Protein AF-A0A8B7DI47-F1 (afdb_monomer)

Structure (mmCIF, N/CA/C/O backbone):
data_AF-A0A8B7DI47-F1
#
_entry.id   AF-A0A8B7DI47-F1
#
loop_
_atom_site.group_PDB
_atom_site.id
_atom_site.type_symbol
_atom_site.label_atom_id
_atom_site.label_alt_id
_atom_site.label_comp_id
_atom_site.label_asym_id
_atom_site.label_entity_id
_atom_site.label_seq_id
_atom_site.pdbx_PDB_ins_code
_atom_site.Cartn_x
_atom_site.Cartn_y
_atom_site.Cartn_z
_atom_site.occupancy
_atom_site.B_iso_or_equiv
_atom_site.auth_seq_id
_atom_site.auth_comp_id
_atom_site.auth_asym_id
_atom_site.auth_atom_id
_atom_site.pdbx_PDB_model_num
ATOM 1 N N . MET A 1 1 ? -41.239 21.493 4.085 1.00 27.67 1 MET A N 1
ATOM 2 C CA . MET A 1 1 ? -41.709 21.825 2.722 1.00 27.67 1 MET A CA 1
ATOM 3 C C . MET A 1 1 ? -40.799 21.095 1.732 1.00 27.67 1 MET A C 1
ATOM 5 O O . MET A 1 1 ? -39.600 21.293 1.844 1.00 27.67 1 MET A O 1
ATOM 9 N N . LYS A 1 2 ? -41.377 20.250 0.848 1.00 24.12 2 LYS A N 1
ATOM 10 C CA . LYS A 1 2 ? -40.765 19.380 -0.203 1.00 24.12 2 LYS A CA 1
ATOM 11 C C . LYS A 1 2 ? -39.871 18.233 0.323 1.00 24.12 2 LYS A C 1
ATOM 13 O O . LYS A 1 2 ? -38.722 18.457 0.655 1.00 24.12 2 LYS A O 1
ATOM 18 N N . VAL A 1 3 ? -40.382 17.032 0.625 1.00 26.12 3 VAL A N 1
ATOM 19 C CA . VAL A 1 3 ? -40.748 15.907 -0.279 1.00 26.12 3 VAL A CA 1
ATOM 20 C C . VAL A 1 3 ? -39.746 15.668 -1.416 1.00 26.12 3 VAL A C 1
ATOM 22 O O . VAL A 1 3 ? -39.779 16.384 -2.409 1.00 26.12 3 VAL A O 1
ATOM 25 N N . TYR A 1 4 ? -38.947 14.603 -1.279 1.00 24.33 4 TYR A N 1
ATOM 26 C CA . TYR A 1 4 ? -38.487 13.738 -2.376 1.00 24.33 4 TYR A CA 1
ATOM 27 C C . TYR A 1 4 ? -38.472 12.278 -1.885 1.00 24.33 4 TYR A C 1
ATOM 29 O O . TYR A 1 4 ? -37.445 11.689 -1.566 1.00 24.33 4 TYR A O 1
ATOM 37 N N . ILE A 1 5 ? -39.676 11.712 -1.786 1.00 32.50 5 ILE A N 1
ATOM 38 C CA . ILE A 1 5 ? -39.930 10.273 -1.894 1.00 32.50 5 ILE A CA 1
ATOM 39 C C . ILE A 1 5 ? -40.106 10.025 -3.396 1.00 32.50 5 ILE A C 1
ATOM 41 O O . ILE A 1 5 ? -41.065 10.550 -3.951 1.00 32.50 5 ILE A O 1
ATOM 45 N N . ASN A 1 6 ? -39.149 9.331 -4.032 1.00 27.66 6 ASN A N 1
ATOM 46 C CA . ASN A 1 6 ? -39.251 8.558 -5.295 1.00 27.66 6 ASN A CA 1
ATOM 47 C C . ASN A 1 6 ? -37.928 8.528 -6.085 1.00 27.66 6 ASN A C 1
ATOM 49 O O . ASN A 1 6 ? -37.828 9.120 -7.154 1.00 27.66 6 ASN A O 1
ATOM 53 N N . PHE A 1 7 ? -36.923 7.788 -5.603 1.00 26.36 7 PHE A N 1
ATOM 54 C CA . PHE A 1 7 ? -35.830 7.319 -6.481 1.00 26.36 7 PHE A CA 1
ATOM 55 C C . PHE A 1 7 ? -35.335 5.886 -6.196 1.00 26.36 7 PHE A C 1
ATOM 57 O O . PHE A 1 7 ? -34.501 5.363 -6.926 1.00 26.36 7 PHE A O 1
ATOM 64 N N . VAL A 1 8 ? -35.882 5.199 -5.183 1.00 28.08 8 VAL A N 1
ATOM 65 C CA . VAL A 1 8 ? -35.409 3.859 -4.772 1.00 28.08 8 VAL A CA 1
ATOM 66 C C . VAL A 1 8 ? -36.075 2.717 -5.562 1.00 28.08 8 VAL A C 1
ATOM 68 O O . VAL A 1 8 ? -35.529 1.622 -5.639 1.00 28.08 8 VAL A O 1
ATOM 71 N N . PHE A 1 9 ? -37.194 2.965 -6.249 1.00 26.31 9 PHE A N 1
ATOM 72 C CA . PHE A 1 9 ? -37.928 1.913 -6.970 1.00 26.31 9 PHE A CA 1
ATOM 73 C C . PHE A 1 9 ? -37.481 1.658 -8.423 1.00 26.31 9 PHE A C 1
ATOM 75 O O . PHE A 1 9 ? -37.976 0.718 -9.037 1.00 26.31 9 PHE A O 1
ATOM 82 N N . LEU A 1 10 ? -36.513 2.415 -8.964 1.00 24.69 10 LEU A N 1
ATOM 83 C CA . LEU A 1 10 ? -35.999 2.209 -10.333 1.00 24.69 10 LEU A CA 1
ATOM 84 C C . LEU A 1 10 ? -34.600 1.559 -10.399 1.00 24.69 10 LEU A C 1
ATOM 86 O O . LEU A 1 10 ? -34.180 1.121 -11.465 1.00 24.69 10 LEU A O 1
ATOM 90 N N . LEU A 1 11 ? -33.879 1.420 -9.279 1.00 29.58 11 LEU A N 1
ATOM 91 C CA . LEU A 1 11 ? -32.550 0.779 -9.268 1.00 29.58 11 LEU A CA 1
ATOM 92 C C . LEU A 1 11 ? -32.599 -0.739 -9.024 1.00 29.58 11 LEU A C 1
ATOM 94 O O . LEU A 1 11 ? -31.664 -1.452 -9.384 1.00 29.58 11 LEU A O 1
ATOM 98 N N . LEU A 1 12 ? -33.717 -1.256 -8.505 1.00 29.86 12 LEU A N 1
ATOM 99 C CA . LEU A 1 12 ? -33.910 -2.688 -8.244 1.00 29.86 12 LEU A CA 1
ATOM 100 C C . LEU A 1 12 ? -34.250 -3.523 -9.495 1.00 29.86 12 LEU A C 1
ATOM 102 O O . LEU A 1 12 ? -34.211 -4.747 -9.420 1.00 29.86 12 LEU A O 1
ATOM 106 N N . PHE A 1 13 ? -34.497 -2.898 -10.653 1.00 29.19 13 PHE A N 1
ATOM 107 C CA . PHE A 1 13 ? -34.710 -3.602 -11.931 1.00 29.19 13 PHE A CA 1
ATOM 108 C C . PHE A 1 13 ? -33.593 -3.405 -12.970 1.00 29.19 13 PHE A C 1
ATOM 110 O O . PHE A 1 13 ? -33.668 -3.957 -14.063 1.00 29.19 13 PHE A O 1
ATOM 117 N N . ILE A 1 14 ? -32.512 -2.701 -12.614 1.00 30.27 14 ILE A N 1
ATOM 118 C CA . ILE A 1 14 ? -31.312 -2.569 -13.463 1.00 30.27 14 ILE A CA 1
ATOM 119 C C . ILE A 1 14 ? -30.163 -3.481 -12.968 1.00 30.27 14 ILE A C 1
ATOM 121 O O . ILE A 1 14 ? -29.268 -3.848 -13.730 1.00 30.27 14 ILE A O 1
ATOM 125 N N . GLY A 1 15 ? -30.233 -3.968 -11.723 1.00 32.66 15 GLY A N 1
ATOM 126 C CA . GLY A 1 15 ? -29.175 -4.741 -11.051 1.00 32.66 15 GLY A CA 1
ATOM 127 C C . GLY A 1 15 ? -28.891 -6.166 -11.555 1.00 32.66 15 GLY A C 1
ATOM 128 O O . GLY A 1 15 ? -28.040 -6.837 -10.980 1.00 32.66 15 GLY A O 1
ATOM 129 N N . LYS A 1 16 ? -29.555 -6.648 -12.613 1.00 29.61 16 LYS A N 1
ATOM 130 C CA . LYS A 1 16 ? -29.224 -7.935 -13.266 1.00 29.61 16 LYS A CA 1
ATOM 131 C C . LYS A 1 16 ? -28.873 -7.827 -14.753 1.00 29.61 16 LYS A C 1
ATOM 133 O O . LYS A 1 16 ? -28.498 -8.832 -15.341 1.00 29.61 16 LYS A O 1
ATOM 138 N N . ALA A 1 17 ? -28.934 -6.630 -15.340 1.00 33.41 17 ALA A N 1
ATOM 139 C CA . ALA A 1 17 ? -28.618 -6.409 -16.755 1.00 33.41 17 ALA A CA 1
ATOM 140 C C . ALA A 1 17 ? -27.346 -5.565 -16.991 1.00 33.41 17 ALA A C 1
ATOM 142 O O . ALA A 1 17 ? -27.015 -5.288 -18.138 1.00 33.41 17 ALA A O 1
ATOM 143 N N . LEU A 1 18 ? -26.622 -5.154 -15.938 1.00 35.91 18 LEU A N 1
ATOM 144 C CA . LEU A 1 18 ? -25.489 -4.216 -16.047 1.00 35.91 18 LEU A CA 1
ATOM 145 C C . LEU A 1 18 ? -24.295 -4.520 -15.114 1.00 35.91 18 LEU A C 1
ATOM 147 O O . LEU A 1 18 ? -23.540 -3.617 -14.762 1.00 35.91 18 LEU A O 1
ATOM 151 N N . LEU A 1 19 ? -24.055 -5.784 -14.742 1.00 39.69 19 LEU A N 1
ATOM 152 C CA . LEU A 1 19 ? -22.722 -6.189 -14.267 1.00 39.69 19 LEU A CA 1
ATOM 153 C C . LEU A 1 19 ? -21.815 -6.349 -15.491 1.00 39.69 19 LEU A C 1
ATOM 155 O O . LEU A 1 19 ? -21.563 -7.454 -15.959 1.00 39.69 19 LEU A O 1
ATOM 159 N N . LYS A 1 20 ? -21.372 -5.223 -16.054 1.00 40.94 20 LYS A N 1
ATOM 160 C CA . LYS A 1 20 ? -20.229 -5.230 -16.965 1.00 40.94 20 LYS A CA 1
ATOM 161 C C . LYS A 1 20 ? -19.039 -5.669 -16.110 1.00 40.94 20 LYS A C 1
ATOM 163 O O . LYS A 1 20 ? -18.733 -4.989 -15.129 1.00 40.94 20 LYS A O 1
ATOM 168 N N . GLU A 1 21 ? -18.429 -6.814 -16.412 1.00 54.34 21 GLU A N 1
ATOM 169 C CA . GLU A 1 21 ? -17.120 -7.137 -15.846 1.00 54.34 21 GLU A CA 1
ATOM 170 C C . GLU A 1 21 ? -16.213 -5.936 -16.142 1.00 54.34 21 GLU A C 1
ATOM 172 O O . GLU A 1 21 ? -16.075 -5.505 -17.289 1.00 54.34 21 GLU A O 1
ATOM 177 N N . PHE A 1 22 ? -15.729 -5.286 -15.081 1.00 60.81 22 PHE A N 1
ATOM 178 C CA . PHE A 1 22 ? -14.800 -4.173 -15.214 1.00 60.81 22 PHE A CA 1
ATOM 179 C C . PHE A 1 22 ? -13.470 -4.801 -15.600 1.00 60.81 22 PHE A C 1
ATOM 181 O O . PHE A 1 22 ? -12.763 -5.297 -14.724 1.00 60.81 22 PHE A O 1
ATOM 188 N N . GLU A 1 23 ? -13.199 -4.842 -16.900 1.00 79.75 23 GLU A N 1
ATOM 189 C CA . GLU A 1 23 ? -11.952 -5.334 -17.471 1.00 79.75 23 GLU A CA 1
ATOM 190 C C . GLU A 1 23 ? -11.218 -4.187 -18.157 1.00 79.75 23 GLU A C 1
ATOM 192 O O . GLU A 1 23 ? -11.839 -3.340 -18.807 1.00 79.75 23 GLU A O 1
ATOM 197 N N . ALA A 1 24 ? -9.904 -4.135 -17.965 1.00 79.44 24 ALA A N 1
ATOM 198 C CA . ALA A 1 24 ? -9.033 -3.171 -18.617 1.00 79.44 24 ALA A CA 1
ATOM 199 C C . ALA A 1 24 ? -7.812 -3.875 -19.203 1.00 79.44 24 ALA A C 1
ATOM 201 O O . ALA A 1 24 ? -7.062 -4.525 -18.473 1.00 79.44 24 ALA A O 1
ATOM 202 N N . ASP A 1 25 ? -7.585 -3.683 -20.495 1.00 87.19 25 ASP A N 1
ATOM 203 C CA . ASP A 1 25 ? -6.387 -4.124 -21.194 1.00 87.19 25 ASP A CA 1
ATOM 204 C C . ASP A 1 25 ? -5.341 -3.005 -21.163 1.00 87.19 25 ASP A C 1
ATOM 206 O O . ASP A 1 25 ? -5.509 -1.939 -21.766 1.00 87.19 25 ASP A O 1
ATOM 210 N N . ILE A 1 26 ? -4.235 -3.254 -20.464 1.00 84.56 26 ILE A N 1
ATOM 211 C CA . ILE A 1 26 ? -3.087 -2.348 -20.414 1.00 84.56 26 ILE A CA 1
ATOM 212 C C . ILE A 1 26 ? -1.940 -2.948 -21.211 1.00 84.56 26 ILE A C 1
ATOM 214 O O . ILE A 1 26 ? -1.546 -4.083 -20.957 1.00 84.56 26 ILE A O 1
ATOM 218 N N . ILE A 1 27 ? -1.383 -2.185 -22.152 1.00 87.12 27 ILE A N 1
ATOM 219 C CA . ILE A 1 27 ? -0.214 -2.609 -22.933 1.00 87.12 27 ILE A CA 1
ATOM 220 C C . ILE A 1 27 ? 1.025 -1.816 -22.528 1.00 87.12 27 ILE A C 1
ATOM 222 O O . ILE A 1 27 ? 1.031 -0.587 -22.553 1.00 87.12 27 ILE A O 1
ATOM 226 N N . PHE A 1 28 ? 2.095 -2.534 -22.223 1.00 82.62 28 PHE A N 1
ATOM 227 C CA . PHE A 1 28 ? 3.422 -2.007 -21.975 1.00 82.62 28 PHE A CA 1
ATOM 228 C C . PHE A 1 28 ? 4.332 -2.294 -23.172 1.00 82.62 28 PHE A C 1
ATOM 230 O O . PHE A 1 28 ? 4.330 -3.401 -23.714 1.00 82.62 28 PHE A O 1
ATOM 237 N N . GLY A 1 29 ? 5.096 -1.292 -23.595 1.00 79.00 29 GLY A N 1
ATOM 238 C CA . GLY A 1 29 ? 6.228 -1.464 -24.502 1.00 79.00 29 GLY A CA 1
ATOM 239 C C . GLY A 1 29 ? 7.545 -1.250 -23.762 1.00 79.00 29 GLY A C 1
ATOM 240 O O . GLY A 1 29 ? 7.590 -0.501 -22.787 1.00 79.00 29 GLY A O 1
ATOM 241 N N . GLY A 1 30 ? 8.599 -1.919 -24.226 1.00 76.12 30 GLY A N 1
ATOM 242 C CA . GLY A 1 30 ? 9.951 -1.742 -23.699 1.00 76.12 30 GLY A CA 1
ATOM 243 C C . GLY A 1 30 ? 10.595 -0.421 -24.124 1.00 76.12 30 GLY A C 1
ATOM 244 O O . GLY A 1 30 ? 9.918 0.587 -24.350 1.00 76.12 30 GLY A O 1
ATOM 245 N N . ASP A 1 31 ? 11.915 -0.459 -24.239 1.00 81.12 31 ASP A N 1
ATOM 246 C CA . ASP A 1 31 ? 12.753 0.710 -24.481 1.00 81.12 31 ASP A CA 1
ATOM 247 C C . ASP A 1 31 ? 12.522 1.300 -25.871 1.00 81.12 31 ASP A C 1
ATOM 249 O O . ASP A 1 31 ? 12.605 0.625 -26.903 1.00 81.12 31 ASP A O 1
ATOM 253 N N . ILE A 1 32 ? 12.225 2.595 -25.893 1.00 78.75 32 ILE A N 1
ATOM 254 C CA . ILE A 1 32 ? 12.095 3.397 -27.099 1.00 78.75 32 ILE A CA 1
ATOM 255 C C . ILE A 1 32 ? 13.098 4.538 -27.001 1.00 78.75 32 ILE A C 1
ATOM 257 O O . ILE A 1 32 ? 12.996 5.430 -26.156 1.00 78.75 32 ILE A O 1
ATOM 261 N N . SER A 1 33 ? 14.054 4.512 -27.923 1.00 75.94 33 SER A N 1
ATOM 262 C CA . SER A 1 33 ? 15.025 5.574 -28.139 1.00 75.94 33 SER A CA 1
ATOM 263 C C . SER A 1 33 ? 14.913 6.070 -29.577 1.00 75.94 33 SER A C 1
ATOM 265 O O . SER A 1 33 ? 14.845 5.281 -30.522 1.00 75.94 33 SER A O 1
ATOM 267 N N . PHE A 1 34 ? 14.893 7.391 -29.741 1.00 76.88 34 PHE A N 1
ATOM 268 C CA . PHE A 1 34 ? 14.950 8.058 -31.046 1.00 76.88 34 PHE A CA 1
ATOM 269 C C . PHE A 1 34 ? 16.370 8.552 -31.374 1.00 76.88 34 PHE A C 1
ATOM 271 O O . PHE A 1 34 ? 16.530 9.376 -32.274 1.00 76.88 34 PHE A O 1
ATOM 278 N N . ASP A 1 35 ? 17.377 8.072 -30.632 1.00 63.16 35 ASP A N 1
ATOM 279 C CA . ASP A 1 35 ? 18.739 8.615 -30.650 1.00 63.16 35 ASP A CA 1
ATOM 280 C C . ASP A 1 35 ? 19.626 8.136 -31.794 1.00 63.16 35 ASP A C 1
ATOM 282 O O . ASP A 1 35 ? 20.478 8.865 -32.295 1.00 63.16 35 ASP A O 1
ATOM 286 N N . SER A 1 36 ? 19.405 6.934 -32.296 1.00 49.12 36 SER A N 1
ATOM 287 C CA . SER A 1 36 ? 20.084 6.529 -33.518 1.00 49.12 36 SER A CA 1
ATOM 288 C C . SER A 1 36 ? 19.378 7.121 -34.728 1.00 49.12 36 SER A C 1
ATOM 290 O O . SER A 1 36 ? 18.154 7.296 -34.722 1.00 49.12 36 SER A O 1
ATOM 292 N N . PRO A 1 37 ? 20.107 7.418 -35.812 1.00 43.84 37 PRO A N 1
ATOM 293 C CA . PRO A 1 37 ? 19.476 7.977 -36.970 1.00 43.84 37 PRO A CA 1
ATOM 294 C C . PRO A 1 37 ? 18.554 6.905 -37.556 1.00 43.84 37 PRO A C 1
ATOM 296 O O . PRO A 1 37 ? 18.952 5.997 -38.273 1.00 43.84 37 PRO A O 1
ATOM 299 N N . ILE A 1 38 ? 17.263 7.145 -37.389 1.00 49.31 38 ILE A N 1
ATOM 300 C CA . ILE A 1 38 ? 16.206 6.723 -38.310 1.00 49.31 38 ILE A CA 1
ATOM 301 C C . ILE A 1 38 ? 16.409 7.380 -39.712 1.00 49.31 38 ILE A C 1
ATOM 303 O O . ILE A 1 38 ? 15.592 7.274 -40.629 1.00 49.31 38 ILE A O 1
ATOM 307 N N . ARG A 1 39 ? 17.552 8.058 -39.904 1.00 45.81 39 ARG A N 1
ATOM 308 C CA . ARG A 1 39 ? 18.147 8.492 -41.164 1.00 45.81 39 ARG A CA 1
ATOM 309 C C . ARG A 1 39 ? 19.245 7.508 -41.564 1.00 45.81 39 ARG A C 1
ATOM 311 O O . ARG A 1 39 ? 20.341 7.507 -41.011 1.00 45.81 39 ARG A O 1
ATOM 318 N N . VAL A 1 40 ? 18.979 6.705 -42.580 1.00 40.97 40 VAL A N 1
ATOM 319 C CA . VAL A 1 40 ? 20.046 5.934 -43.219 1.00 40.97 40 VAL A CA 1
ATOM 320 C C . VAL A 1 40 ? 21.031 6.914 -43.869 1.00 40.97 40 VAL A C 1
ATOM 322 O O . VAL A 1 40 ? 20.643 7.980 -44.356 1.00 40.97 40 VAL A O 1
ATOM 325 N N . ALA A 1 41 ? 22.307 6.530 -43.932 1.00 38.31 41 ALA A N 1
ATOM 326 C CA . ALA A 1 41 ? 23.367 7.219 -44.677 1.00 38.31 41 ALA A CA 1
ATOM 327 C C . ALA A 1 41 ? 23.037 7.484 -46.172 1.00 38.31 41 ALA A C 1
ATOM 329 O O . ALA A 1 41 ? 23.792 8.165 -46.857 1.00 38.31 41 ALA A O 1
ATOM 330 N N . SER A 1 42 ? 21.906 6.975 -46.678 1.00 40.91 42 SER A N 1
ATOM 331 C CA . SER A 1 42 ? 21.355 7.174 -48.023 1.00 40.91 42 SER A CA 1
ATOM 332 C C . SER A 1 42 ? 20.492 8.433 -48.194 1.00 40.91 42 SER A C 1
ATOM 334 O O . SER A 1 42 ? 19.993 8.667 -49.292 1.00 40.91 42 SER A O 1
ATOM 336 N N . GLY A 1 43 ? 20.264 9.233 -47.145 1.00 46.47 43 GLY A N 1
ATOM 337 C CA . GLY A 1 43 ? 19.453 10.457 -47.235 1.00 46.47 43 GLY A CA 1
ATOM 338 C C . GLY A 1 43 ? 17.933 10.239 -47.203 1.00 46.47 43 GLY A C 1
ATOM 339 O O . GLY A 1 43 ? 17.182 11.207 -47.302 1.00 46.47 43 GLY A O 1
ATOM 340 N N . SER A 1 44 ? 17.459 9.005 -47.008 1.00 52.66 44 SER A N 1
ATOM 341 C CA . SER A 1 44 ? 16.053 8.705 -46.720 1.00 52.66 44 SER A CA 1
ATOM 342 C C . SER A 1 44 ? 15.798 8.740 -45.206 1.00 52.66 44 SER A C 1
ATOM 344 O O . SER A 1 44 ? 16.417 8.006 -44.434 1.00 52.66 44 SER A O 1
ATOM 346 N N . SER A 1 45 ? 14.903 9.629 -44.764 1.00 65.25 45 SER A N 1
ATOM 347 C CA . SER A 1 45 ? 14.434 9.711 -43.375 1.00 65.25 45 SER A CA 1
ATOM 348 C C . SER A 1 45 ? 13.123 8.949 -43.228 1.00 65.25 45 SER A C 1
ATOM 350 O O . SER A 1 45 ? 12.165 9.290 -43.927 1.00 65.25 45 SER A O 1
ATOM 352 N N . CYS A 1 46 ? 13.036 7.983 -42.309 1.00 72.56 46 CYS A N 1
ATOM 353 C CA . CYS A 1 46 ? 11.721 7.468 -41.939 1.00 72.56 46 CYS A CA 1
ATOM 354 C C . CYS A 1 46 ? 10.922 8.594 -41.267 1.00 72.56 46 CYS A C 1
ATOM 356 O O . CYS A 1 46 ? 11.421 9.187 -40.305 1.00 72.56 46 CYS A O 1
ATOM 358 N N . PRO A 1 47 ? 9.707 8.914 -41.736 1.00 82.69 47 PRO A N 1
ATOM 359 C CA . PRO A 1 47 ? 8.843 9.848 -41.030 1.00 82.69 47 PRO A CA 1
ATOM 360 C C . PRO A 1 47 ? 8.548 9.334 -39.617 1.00 82.69 47 PRO A C 1
ATOM 362 O O . PRO A 1 47 ? 8.271 8.146 -39.442 1.00 82.69 47 PRO A O 1
ATOM 365 N N . TYR A 1 48 ? 8.551 10.217 -38.615 1.00 85.06 48 TYR A N 1
ATOM 366 C CA . TYR A 1 48 ? 8.263 9.834 -37.230 1.00 85.06 48 TYR A CA 1
ATOM 367 C C . TYR A 1 48 ? 6.947 9.045 -37.056 1.00 85.06 48 TYR A C 1
ATOM 369 O O . TYR A 1 48 ? 6.972 8.029 -36.356 1.00 85.06 48 TYR A O 1
ATOM 377 N N . PRO A 1 49 ? 5.836 9.383 -37.749 1.00 87.31 49 PRO A N 1
ATOM 378 C CA . PRO A 1 49 ? 4.598 8.598 -37.696 1.00 87.31 49 PRO A CA 1
ATOM 379 C C . PRO A 1 49 ? 4.737 7.131 -38.114 1.00 87.31 49 PRO A 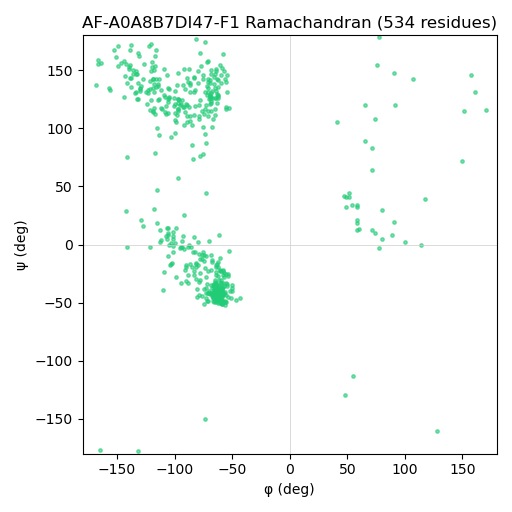C 1
ATOM 381 O O . PRO A 1 49 ? 3.949 6.284 -37.694 1.00 87.31 49 PRO A O 1
ATOM 384 N N . GLU A 1 50 ? 5.722 6.814 -38.955 1.00 85.44 50 GLU A N 1
ATOM 385 C CA . GLU A 1 50 ? 5.899 5.474 -39.505 1.00 85.44 50 GLU A CA 1
ATOM 386 C C . GLU A 1 50 ? 6.702 4.564 -38.562 1.00 85.44 50 GLU A C 1
ATOM 388 O O . GLU A 1 50 ? 6.582 3.347 -38.661 1.00 85.44 50 GLU A O 1
ATOM 393 N N . ILE A 1 51 ? 7.463 5.101 -37.601 1.00 84.56 51 ILE A N 1
ATOM 394 C CA . ILE A 1 51 ? 8.405 4.325 -36.766 1.00 84.56 51 ILE A CA 1
ATOM 395 C C . ILE A 1 51 ? 7.718 3.192 -36.002 1.00 84.56 51 ILE A C 1
ATOM 397 O O . ILE A 1 51 ? 8.238 2.085 -35.938 1.00 84.56 51 ILE A O 1
ATOM 401 N N . LEU A 1 52 ? 6.532 3.444 -35.449 1.00 88.25 52 LEU A N 1
ATOM 402 C CA . LEU A 1 52 ? 5.787 2.474 -34.640 1.00 88.25 52 LEU A CA 1
ATOM 403 C C . LEU A 1 52 ? 4.571 1.900 -35.379 1.00 88.25 52 LEU A C 1
ATOM 405 O O . LEU A 1 52 ? 3.706 1.279 -34.765 1.00 88.25 52 LEU A O 1
ATOM 409 N N . LYS A 1 53 ? 4.475 2.081 -36.699 1.00 89.62 53 LYS A N 1
ATOM 410 C CA . LYS A 1 53 ? 3.262 1.788 -37.477 1.00 89.62 53 LYS A CA 1
ATOM 411 C C . LYS A 1 53 ? 2.714 0.372 -37.301 1.00 89.62 53 LYS A C 1
ATOM 413 O O . LYS A 1 53 ? 1.509 0.213 -37.118 1.00 89.62 53 LYS A O 1
ATOM 418 N N . TYR A 1 54 ? 3.569 -0.652 -37.335 1.00 89.50 54 TYR A N 1
ATOM 419 C CA . TYR A 1 54 ? 3.116 -2.047 -37.237 1.00 89.50 54 TYR A CA 1
ATOM 420 C C . TYR A 1 54 ? 2.666 -2.448 -35.829 1.00 89.50 54 TYR A C 1
ATOM 422 O O . TYR A 1 54 ? 1.914 -3.411 -35.684 1.00 89.50 54 TYR A O 1
ATOM 430 N N . VAL A 1 55 ? 3.094 -1.713 -34.800 1.00 91.06 55 VAL A N 1
ATOM 431 C CA . VAL A 1 55 ? 2.687 -1.947 -33.407 1.00 91.06 55 VAL A CA 1
ATOM 432 C C . VAL A 1 55 ? 1.623 -0.961 -32.918 1.00 91.06 55 VAL A C 1
ATOM 434 O O . VAL A 1 55 ? 0.930 -1.242 -31.943 1.00 91.06 55 VAL A O 1
ATOM 437 N N . ALA A 1 56 ? 1.416 0.150 -33.632 1.00 94.12 56 ALA A N 1
ATOM 438 C CA . ALA A 1 56 ? 0.451 1.194 -33.294 1.00 94.12 56 ALA A CA 1
ATOM 439 C C . ALA A 1 56 ? -0.975 0.655 -33.120 1.00 94.12 56 ALA A C 1
ATOM 441 O O . ALA A 1 56 ? -1.717 1.157 -32.277 1.00 94.12 56 ALA A O 1
ATOM 442 N N . LYS A 1 57 ? -1.364 -0.384 -33.878 1.00 94.94 57 LYS A N 1
ATOM 443 C CA . LYS A 1 57 ? -2.689 -1.010 -33.738 1.00 94.94 57 LYS A CA 1
ATOM 444 C C . LYS A 1 57 ? -2.930 -1.547 -32.322 1.00 94.94 57 LYS A C 1
ATOM 446 O O . LYS A 1 57 ? -4.025 -1.387 -31.798 1.00 94.94 57 LYS A O 1
ATOM 451 N N . TYR A 1 58 ? -1.910 -2.115 -31.678 1.00 94.50 58 TYR A N 1
ATOM 452 C CA . TYR A 1 58 ? -2.040 -2.674 -30.332 1.00 94.50 58 TYR A CA 1
ATOM 453 C C . TYR A 1 58 ? -2.193 -1.564 -29.294 1.00 94.50 58 TYR A C 1
ATOM 455 O O . TYR A 1 58 ? -3.135 -1.587 -28.508 1.00 94.50 58 TYR A O 1
ATOM 463 N N . PHE A 1 59 ? -1.335 -0.541 -29.345 1.00 94.75 59 PHE A N 1
ATOM 464 C CA . PHE A 1 59 ? -1.401 0.588 -28.415 1.00 94.75 59 PHE A CA 1
ATOM 465 C C . PHE A 1 59 ? -2.722 1.359 -28.507 1.00 94.75 59 PHE A C 1
ATOM 467 O O . PHE A 1 59 ? -3.292 1.707 -27.473 1.00 94.75 59 PHE A O 1
ATOM 474 N N . LYS A 1 60 ? -3.234 1.584 -29.725 1.00 95.88 60 LYS A N 1
ATOM 475 C CA . LYS A 1 60 ? -4.518 2.269 -29.953 1.00 95.88 60 LYS A CA 1
ATOM 476 C C . LYS A 1 60 ? -5.718 1.479 -29.438 1.00 95.88 60 LYS A C 1
ATOM 478 O O . LYS A 1 60 ? -6.673 2.094 -28.974 1.00 95.88 60 LYS A O 1
ATOM 483 N N . ASN A 1 61 ? -5.661 0.151 -29.516 1.00 94.19 61 ASN A N 1
ATOM 484 C CA . ASN A 1 61 ? -6.743 -0.725 -29.070 1.00 94.19 61 ASN A CA 1
ATOM 485 C C . ASN A 1 61 ? -6.738 -0.969 -27.553 1.00 94.19 61 ASN A C 1
ATOM 487 O O . ASN A 1 61 ? -7.743 -1.427 -27.023 1.00 94.19 61 ASN A O 1
ATOM 491 N N . ALA A 1 62 ? -5.638 -0.672 -26.856 1.00 92.50 62 ALA A N 1
ATOM 492 C CA . ALA A 1 62 ? -5.543 -0.835 -25.409 1.00 92.50 62 ALA A CA 1
ATOM 493 C C . ALA A 1 62 ? -6.309 0.261 -24.647 1.00 92.50 62 ALA A C 1
ATOM 495 O O . ALA A 1 62 ? -6.249 1.449 -24.997 1.00 92.50 62 ALA A O 1
ATOM 496 N N . ASP A 1 63 ? -6.946 -0.105 -23.533 1.00 92.88 63 ASP A N 1
ATOM 497 C CA . ASP A 1 63 ? -7.627 0.839 -22.640 1.00 92.88 63 ASP A CA 1
ATOM 498 C C . ASP A 1 63 ? -6.637 1.825 -22.010 1.00 92.88 63 ASP A C 1
ATOM 500 O O . ASP A 1 63 ? -6.929 3.017 -21.861 1.00 92.88 63 ASP A O 1
ATOM 504 N N . PHE A 1 64 ? -5.413 1.368 -21.748 1.00 93.50 64 PHE A N 1
ATOM 505 C CA . PHE A 1 64 ? -4.281 2.211 -21.382 1.00 93.50 64 PHE A CA 1
ATOM 506 C C . PHE A 1 64 ? -2.969 1.641 -21.926 1.00 93.50 64 PHE A C 1
ATOM 508 O O . PHE A 1 64 ? -2.871 0.448 -22.201 1.00 93.50 64 PHE A O 1
ATOM 515 N N . ASN A 1 65 ? -1.951 2.481 -22.106 1.00 93.75 65 ASN A N 1
ATOM 516 C CA . ASN A 1 65 ? -0.636 1.996 -22.504 1.00 93.75 65 ASN A CA 1
ATOM 517 C C . ASN A 1 65 ? 0.498 2.863 -21.951 1.00 93.75 65 ASN A C 1
ATOM 519 O O . ASN A 1 65 ? 0.308 4.052 -21.669 1.00 93.75 65 ASN A O 1
ATOM 523 N N . MET A 1 66 ? 1.660 2.237 -21.781 1.00 90.25 66 MET A N 1
ATOM 524 C CA . MET A 1 66 ? 2.879 2.870 -21.290 1.00 90.25 66 MET A CA 1
ATOM 525 C C . MET A 1 66 ? 4.108 2.297 -22.002 1.00 90.25 66 MET A C 1
ATOM 527 O O . MET A 1 66 ? 4.144 1.109 -22.303 1.00 90.25 66 MET A O 1
ATOM 531 N N . ILE A 1 67 ? 5.122 3.118 -22.260 1.00 89.06 67 ILE A N 1
ATOM 532 C CA . ILE A 1 67 ? 6.415 2.687 -22.826 1.00 89.06 67 ILE A CA 1
ATOM 533 C C . ILE A 1 67 ? 7.584 3.248 -22.007 1.00 89.06 67 ILE A C 1
ATOM 535 O O . ILE A 1 67 ? 7.387 4.232 -21.291 1.00 89.06 67 ILE A O 1
ATOM 539 N N . ASN A 1 68 ? 8.792 2.689 -22.128 1.00 88.31 68 ASN A N 1
ATOM 540 C CA . ASN A 1 68 ? 10.000 3.307 -21.567 1.00 88.31 68 ASN A CA 1
ATOM 541 C C . ASN A 1 68 ? 10.641 4.256 -22.589 1.00 88.31 68 ASN A C 1
ATOM 543 O O . ASN A 1 68 ? 11.148 3.809 -23.613 1.00 88.31 68 ASN A O 1
ATOM 547 N N . LEU A 1 69 ? 10.597 5.568 -22.338 1.00 90.19 69 LEU A N 1
ATOM 548 C CA . LEU A 1 69 ? 11.242 6.561 -23.202 1.00 90.19 69 LEU A CA 1
ATOM 549 C C . LEU A 1 69 ? 12.660 6.823 -22.689 1.00 90.19 69 LEU A C 1
ATOM 551 O O . LEU A 1 69 ? 12.852 7.543 -21.709 1.00 90.19 69 LEU A O 1
ATOM 555 N N . GLU A 1 70 ? 13.652 6.250 -23.365 1.00 87.19 70 GLU A N 1
ATOM 556 C CA . GLU A 1 70 ? 15.051 6.302 -22.925 1.00 87.19 70 GLU A CA 1
ATOM 557 C C . GLU A 1 70 ? 15.787 7.576 -23.323 1.00 87.19 70 GLU A C 1
ATOM 559 O O . GLU A 1 70 ? 16.752 7.977 -22.678 1.00 87.19 70 GLU A O 1
ATOM 564 N N . ALA A 1 71 ? 15.347 8.211 -24.404 1.00 88.81 71 ALA A N 1
ATOM 565 C CA . ALA A 1 71 ? 16.025 9.362 -24.968 1.00 88.81 71 ALA A CA 1
ATOM 566 C C . ALA A 1 71 ? 15.376 10.672 -24.483 1.00 88.81 71 ALA A C 1
ATOM 568 O O . ALA A 1 71 ? 14.216 10.926 -24.829 1.00 88.81 71 ALA A O 1
ATOM 569 N N . PRO A 1 72 ? 16.087 11.536 -23.730 1.00 93.81 72 PRO A N 1
ATOM 570 C CA . PRO A 1 72 ? 15.588 12.866 -23.406 1.00 93.81 72 PRO A CA 1
ATOM 571 C C . PRO A 1 72 ? 15.465 13.720 -24.666 1.00 93.81 72 PRO A C 1
ATOM 573 O O . PRO A 1 72 ? 16.277 13.627 -25.588 1.00 93.81 72 PRO A O 1
ATOM 576 N N . PHE A 1 73 ? 14.475 14.607 -24.698 1.00 94.50 73 PHE A N 1
ATOM 577 C CA . PHE A 1 73 ? 14.361 15.591 -25.762 1.00 94.50 73 PHE A CA 1
ATOM 578 C C . PHE A 1 73 ? 15.440 16.672 -25.634 1.00 94.50 73 PHE A C 1
ATOM 580 O O . PHE A 1 73 ? 15.586 17.305 -24.588 1.00 94.50 73 PHE A O 1
ATOM 587 N N . VAL A 1 74 ? 16.161 16.923 -26.727 1.00 92.44 74 VAL A N 1
ATOM 588 C CA . VAL A 1 74 ? 17.280 17.869 -26.793 1.00 92.44 74 VAL A CA 1
ATOM 589 C C . VAL A 1 74 ? 17.099 18.800 -27.988 1.00 92.44 74 VAL A C 1
ATOM 591 O O . VAL A 1 74 ? 16.826 18.368 -29.108 1.00 92.44 74 VAL A O 1
ATOM 594 N N . LEU A 1 75 ? 17.261 20.107 -27.763 1.00 90.81 75 LEU A N 1
ATOM 595 C CA . LEU A 1 75 ? 17.291 21.087 -28.851 1.00 90.81 75 LEU A CA 1
ATOM 596 C C . LEU A 1 75 ? 18.575 20.915 -29.665 1.00 90.81 75 LEU A C 1
ATOM 598 O O . LEU A 1 75 ? 19.641 20.739 -29.086 1.00 90.81 75 LEU A O 1
ATOM 602 N N . LYS A 1 76 ? 18.501 21.063 -30.992 1.00 86.69 76 LYS A N 1
ATOM 603 C CA . LYS A 1 76 ? 19.657 20.899 -31.901 1.00 86.69 76 LYS A CA 1
ATOM 604 C C . LYS A 1 76 ? 20.894 21.687 -31.466 1.00 86.69 76 LYS A C 1
ATOM 606 O O . LYS A 1 76 ? 22.001 21.179 -31.521 1.00 86.69 76 LYS A O 1
ATOM 611 N N . GLN A 1 77 ? 20.705 22.908 -30.973 1.00 88.06 77 GLN A N 1
ATOM 612 C CA . GLN A 1 77 ? 21.799 23.758 -30.489 1.00 88.06 77 GLN A CA 1
ATOM 613 C C . GLN A 1 77 ? 22.547 23.191 -29.263 1.00 88.06 77 GLN A C 1
ATOM 615 O O . GLN A 1 77 ? 23.682 23.578 -29.012 1.00 88.06 77 GLN A O 1
ATOM 620 N N . ASN A 1 78 ? 21.933 22.259 -28.529 1.00 89.12 78 ASN A N 1
ATOM 621 C CA . ASN A 1 78 ? 22.481 21.626 -27.330 1.00 89.12 78 ASN A CA 1
ATOM 622 C C . ASN A 1 78 ? 22.948 20.182 -27.590 1.00 89.12 78 ASN A C 1
ATOM 624 O O . ASN A 1 78 ? 23.292 19.471 -26.652 1.00 89.12 78 ASN A O 1
ATOM 628 N N . GLU A 1 79 ? 22.970 19.722 -28.844 1.00 84.56 79 GLU A N 1
ATOM 629 C CA . GLU A 1 79 ? 23.194 18.309 -29.182 1.00 84.56 79 GLU A CA 1
ATOM 630 C C . GLU A 1 79 ? 24.574 17.753 -28.792 1.00 84.56 79 GLU A C 1
ATOM 632 O O . GLU A 1 79 ? 24.739 16.532 -28.729 1.00 84.56 79 GLU A O 1
ATOM 637 N N . ASN A 1 80 ? 25.533 18.648 -28.532 1.00 86.25 80 ASN A N 1
ATOM 638 C CA . ASN A 1 80 ? 26.903 18.348 -28.113 1.00 86.25 80 ASN A CA 1
ATOM 639 C C . ASN A 1 80 ? 27.151 18.663 -26.622 1.00 86.25 80 ASN A C 1
ATOM 641 O O . ASN A 1 80 ? 28.281 18.564 -26.155 1.00 86.25 80 ASN A O 1
ATOM 645 N N . LEU A 1 81 ? 26.117 19.065 -25.870 1.00 88.19 81 LEU A N 1
ATOM 646 C CA . LEU A 1 81 ? 26.207 19.444 -24.454 1.00 88.19 81 LEU A CA 1
ATOM 647 C C . LEU A 1 81 ? 25.813 18.277 -23.537 1.00 88.19 81 LEU A C 1
ATOM 649 O O . LEU A 1 81 ? 24.887 18.384 -22.734 1.00 88.19 81 LEU A O 1
ATOM 653 N N . THR A 1 82 ? 26.496 17.141 -23.675 1.00 89.75 82 THR A N 1
ATOM 654 C CA . THR A 1 82 ? 26.272 15.982 -22.799 1.00 89.75 82 THR A CA 1
ATOM 655 C C . THR A 1 82 ? 26.698 16.304 -21.368 1.00 89.75 82 THR A C 1
ATOM 657 O O . THR A 1 82 ? 27.769 16.874 -21.156 1.00 89.75 82 THR A O 1
ATOM 660 N N . PHE A 1 83 ? 25.911 15.882 -20.382 1.00 89.38 83 PHE A N 1
ATOM 661 C CA . PHE A 1 83 ? 26.205 16.121 -18.967 1.00 89.38 83 PHE A CA 1
ATOM 662 C C . PHE A 1 83 ? 27.287 15.172 -18.426 1.00 89.38 83 PHE A C 1
ATOM 664 O O . PHE A 1 83 ? 28.079 15.551 -17.566 1.00 89.38 83 PHE A O 1
ATOM 671 N N . PHE A 1 84 ? 27.370 13.957 -18.977 1.00 87.44 84 PHE A N 1
ATOM 672 C CA . PHE A 1 84 ? 28.345 12.935 -18.586 1.00 87.44 84 PHE A CA 1
ATOM 673 C C . PHE A 1 84 ? 29.291 12.598 -19.747 1.00 87.44 84 PHE A C 1
ATOM 675 O O . PHE A 1 84 ? 29.107 11.567 -20.387 1.00 87.44 84 PHE A O 1
ATOM 682 N N . PRO A 1 85 ? 30.317 13.413 -20.049 1.00 81.62 85 PRO A N 1
ATOM 683 C CA . PRO A 1 85 ? 31.125 13.271 -21.270 1.00 81.62 85 PRO A CA 1
ATOM 684 C C . PRO A 1 85 ? 31.870 11.931 -21.395 1.00 81.62 85 PRO A C 1
ATOM 686 O O . PRO A 1 85 ? 32.202 11.519 -22.499 1.00 81.62 85 PRO A O 1
ATOM 689 N N . ASN A 1 86 ? 32.107 11.234 -20.278 1.00 82.88 86 ASN A N 1
ATOM 690 C CA . ASN A 1 86 ? 32.782 9.932 -20.251 1.00 82.88 86 ASN A CA 1
ATOM 691 C C . ASN A 1 86 ? 31.816 8.731 -20.302 1.00 82.88 86 ASN A C 1
ATOM 693 O O . ASN A 1 86 ? 32.263 7.591 -20.181 1.00 82.88 86 ASN A O 1
ATOM 697 N N . LYS A 1 87 ? 30.501 8.960 -20.426 1.00 83.06 87 LYS A N 1
ATOM 698 C CA . LYS A 1 87 ? 29.524 7.880 -20.616 1.00 83.06 87 LYS A CA 1
ATOM 699 C C . LYS A 1 87 ? 29.690 7.296 -22.023 1.00 83.06 87 LYS A C 1
ATOM 701 O O . LYS A 1 87 ? 29.928 8.034 -22.972 1.00 83.06 87 LYS A O 1
ATOM 706 N N . GLY A 1 88 ? 29.599 5.971 -22.153 1.00 79.81 88 GLY A N 1
ATOM 707 C CA . GLY A 1 88 ? 29.859 5.290 -23.426 1.00 79.81 88 GLY A CA 1
ATOM 708 C C . GLY A 1 88 ? 28.826 5.585 -24.519 1.00 79.81 88 GLY A C 1
ATOM 709 O O . GLY A 1 88 ? 29.194 5.700 -25.684 1.00 79.81 88 GLY A O 1
ATOM 710 N N . ILE A 1 89 ? 27.548 5.702 -24.147 1.00 82.38 89 ILE A N 1
ATOM 711 C CA . ILE A 1 89 ? 26.428 5.966 -25.060 1.00 82.38 89 ILE A CA 1
ATOM 712 C C . ILE A 1 89 ? 25.560 7.075 -24.460 1.00 82.38 89 ILE A C 1
ATOM 714 O O . ILE A 1 89 ? 25.182 6.988 -23.289 1.00 82.38 89 ILE A O 1
ATOM 718 N N . HIS A 1 90 ? 25.226 8.081 -25.273 1.00 86.81 90 HIS A N 1
ATOM 719 C CA . HIS A 1 90 ? 24.325 9.179 -24.920 1.00 86.81 90 HIS A CA 1
ATOM 720 C C . HIS A 1 90 ? 23.106 9.163 -25.821 1.00 86.81 90 HIS A C 1
ATOM 722 O O . HIS A 1 90 ? 23.254 9.412 -27.011 1.00 86.81 90 HIS A O 1
ATOM 728 N N . ASN A 1 91 ? 21.924 8.966 -25.248 1.00 88.12 91 ASN A N 1
ATOM 729 C CA . ASN A 1 91 ? 20.680 9.032 -25.989 1.00 88.12 91 ASN A CA 1
ATOM 730 C C . ASN A 1 91 ? 20.149 10.478 -26.054 1.00 88.12 91 ASN A C 1
ATOM 732 O O . ASN A 1 91 ? 20.153 11.197 -25.055 1.00 88.12 91 ASN A O 1
ATOM 736 N N . LYS A 1 92 ? 19.625 10.908 -27.205 1.00 88.94 92 LYS A N 1
ATOM 737 C CA . LYS A 1 92 ? 18.796 12.113 -27.384 1.00 88.94 92 LYS A CA 1
ATOM 738 C C . LYS A 1 92 ? 17.636 11.868 -28.339 1.00 88.94 92 LYS A C 1
ATOM 740 O O . LYS A 1 92 ? 17.692 11.069 -29.258 1.00 88.94 92 LYS A O 1
ATOM 745 N N . ALA A 1 93 ? 16.570 12.622 -28.157 1.00 88.94 93 ALA A N 1
ATOM 746 C CA . ALA A 1 93 ? 15.438 12.684 -29.063 1.00 88.94 93 ALA A CA 1
ATOM 747 C C . ALA A 1 93 ? 15.261 14.128 -29.528 1.00 88.94 93 ALA A C 1
ATOM 749 O O . ALA A 1 93 ? 15.425 15.075 -28.761 1.00 88.94 93 ALA A O 1
ATOM 750 N N . TRP A 1 94 ? 14.923 14.336 -30.795 1.00 89.56 94 TRP A N 1
ATOM 751 C CA . TRP A 1 94 ? 14.580 15.681 -31.262 1.00 89.56 94 TRP A CA 1
ATOM 752 C C . TRP A 1 94 ? 13.112 15.960 -30.928 1.00 89.56 94 TRP A C 1
ATOM 754 O O . TRP A 1 94 ? 12.321 15.019 -31.011 1.00 89.56 94 TRP A O 1
ATOM 764 N N . PRO A 1 95 ? 12.704 17.191 -30.562 1.00 92.12 95 PRO A N 1
ATOM 765 C CA . PRO A 1 95 ? 11.322 17.489 -30.173 1.00 92.12 95 PRO A CA 1
ATOM 766 C C . PRO A 1 95 ? 10.262 16.987 -31.159 1.00 92.12 95 PRO A C 1
ATOM 768 O O . PRO A 1 95 ? 9.202 16.529 -30.745 1.00 92.12 95 PRO A O 1
ATOM 771 N N . GLU A 1 96 ? 10.565 17.006 -32.457 1.00 88.81 96 GLU A N 1
ATOM 772 C CA . GLU A 1 96 ? 9.685 16.537 -33.529 1.00 88.81 96 GLU A CA 1
ATOM 773 C C . GLU A 1 96 ? 9.401 15.024 -33.449 1.00 88.81 96 GLU A C 1
ATOM 775 O O . GLU A 1 96 ? 8.357 14.568 -33.905 1.00 88.81 96 GLU A O 1
ATOM 780 N N . SER A 1 97 ? 10.280 14.240 -32.813 1.00 89.00 97 SER A N 1
ATOM 781 C CA . SER A 1 97 ? 10.104 12.788 -32.657 1.00 89.00 97 SER A CA 1
ATOM 782 C C . SER A 1 97 ? 8.943 12.388 -31.748 1.00 89.00 97 SER A C 1
ATOM 784 O O . SER A 1 97 ? 8.477 11.250 -31.822 1.00 89.00 97 SER A O 1
ATOM 786 N N . VAL A 1 98 ? 8.384 13.330 -30.976 1.00 93.25 98 VAL A N 1
ATOM 787 C CA . VAL A 1 98 ? 7.141 13.111 -30.219 1.00 93.25 98 VAL A CA 1
ATOM 788 C C . VAL A 1 98 ? 5.979 12.696 -31.131 1.00 93.25 98 VAL A C 1
ATOM 790 O O . VAL A 1 98 ? 5.071 11.990 -30.691 1.00 93.25 98 VAL A O 1
ATOM 793 N N . GLU A 1 99 ? 6.032 13.058 -32.418 1.00 92.19 99 GLU A N 1
ATOM 794 C CA . GLU A 1 99 ? 5.047 12.661 -33.425 1.00 92.19 99 GLU A CA 1
ATOM 795 C C . GLU A 1 99 ? 4.953 11.133 -33.586 1.00 92.19 99 GLU A C 1
ATOM 797 O O . GLU A 1 99 ? 3.874 10.603 -33.854 1.00 92.19 99 GLU A O 1
ATOM 802 N N . ALA A 1 100 ? 6.049 10.402 -33.356 1.00 91.19 100 ALA A N 1
ATOM 803 C CA . ALA A 1 100 ? 6.042 8.941 -33.365 1.00 91.19 100 ALA A CA 1
ATOM 804 C C . ALA A 1 100 ? 5.161 8.375 -32.241 1.00 91.19 100 ALA A C 1
ATOM 806 O O . ALA A 1 100 ? 4.411 7.421 -32.452 1.00 91.19 100 ALA A O 1
ATOM 807 N N . LEU A 1 101 ? 5.212 8.997 -31.058 1.00 94.38 101 LEU A N 1
ATOM 808 C CA . LEU A 1 101 ? 4.435 8.595 -29.886 1.00 94.38 101 LEU A CA 1
ATOM 809 C C . LEU A 1 101 ? 2.949 8.903 -30.079 1.00 94.38 101 LEU A C 1
ATOM 811 O O . LEU A 1 101 ? 2.095 8.035 -29.880 1.00 94.38 101 LEU A O 1
ATOM 815 N N . THR A 1 102 ? 2.631 10.122 -30.518 1.00 96.12 102 THR A N 1
ATOM 816 C CA . THR A 1 102 ? 1.241 10.548 -30.721 1.00 96.12 102 THR A CA 1
ATOM 817 C C . THR A 1 102 ? 0.581 9.773 -31.862 1.00 96.12 102 THR A C 1
ATOM 819 O O . THR A 1 102 ? -0.540 9.284 -31.704 1.00 96.12 102 THR A O 1
ATOM 822 N N . SER A 1 103 ? 1.291 9.546 -32.973 1.00 94.31 103 SER A N 1
ATOM 823 C CA . SER A 1 103 ? 0.793 8.762 -34.115 1.00 94.31 103 SER A CA 1
ATOM 824 C C . SER A 1 103 ? 0.549 7.294 -33.769 1.00 94.31 103 SER A C 1
ATOM 826 O O . SER A 1 103 ? -0.382 6.677 -34.302 1.00 94.31 103 SER A O 1
ATOM 828 N N . ALA A 1 104 ? 1.349 6.734 -32.857 1.00 94.62 104 ALA A N 1
ATOM 829 C CA . ALA A 1 104 ? 1.186 5.373 -32.356 1.00 94.62 104 ALA A CA 1
ATOM 830 C C . ALA A 1 104 ? 0.065 5.228 -31.316 1.00 94.62 104 ALA A C 1
ATOM 832 O O . ALA A 1 104 ? -0.357 4.108 -31.047 1.00 94.62 104 ALA A O 1
ATOM 833 N N . GLY A 1 105 ? -0.462 6.335 -30.780 1.00 96.38 105 GLY A N 1
ATOM 834 C CA . GLY A 1 105 ? -1.491 6.322 -29.740 1.00 96.38 105 GLY A CA 1
ATOM 835 C C . GLY A 1 105 ? -0.939 6.064 -28.337 1.00 96.38 105 GLY A C 1
ATOM 836 O O . GLY A 1 105 ? -1.636 5.472 -27.511 1.00 96.38 105 GLY A O 1
ATOM 837 N N . ILE A 1 106 ? 0.304 6.477 -28.069 1.00 97.12 106 ILE A N 1
ATOM 838 C CA . ILE A 1 106 ? 0.913 6.346 -26.744 1.00 97.12 106 ILE A CA 1
ATOM 839 C C . ILE A 1 106 ? 0.236 7.302 -25.755 1.00 97.12 106 ILE A C 1
ATOM 841 O O . ILE A 1 106 ? 0.135 8.501 -26.004 1.00 97.12 106 ILE A O 1
ATOM 845 N N . LYS A 1 107 ? -0.237 6.757 -24.631 1.00 96.88 107 LYS A N 1
ATOM 846 C CA . LYS A 1 107 ? -0.955 7.481 -23.569 1.00 96.88 107 LYS A CA 1
ATOM 847 C C . LYS A 1 107 ? -0.021 7.928 -22.450 1.00 96.88 107 LYS A C 1
ATOM 849 O O . LYS A 1 107 ? -0.244 8.979 -21.853 1.00 96.88 107 LYS A O 1
ATOM 854 N N . SER A 1 108 ? 1.015 7.142 -22.158 1.00 96.25 108 SER A N 1
ATOM 855 C CA . SER A 1 108 ? 1.966 7.459 -21.097 1.00 96.25 108 SER A CA 1
ATOM 856 C C . SER A 1 108 ? 3.364 6.902 -21.350 1.00 96.25 108 SER A C 1
ATOM 858 O O . SER A 1 108 ? 3.542 5.991 -22.159 1.00 96.25 108 SER A O 1
ATOM 860 N N . VAL A 1 109 ? 4.358 7.446 -20.651 1.00 94.44 109 VAL A N 1
ATOM 861 C CA . VAL A 1 109 ? 5.747 6.971 -20.681 1.00 94.44 109 VAL A CA 1
ATOM 862 C C . VAL A 1 109 ? 6.323 6.854 -19.269 1.00 94.44 109 VAL A C 1
ATOM 864 O O . VAL A 1 109 ? 5.977 7.627 -18.377 1.00 94.44 109 VAL A O 1
ATOM 867 N N . THR A 1 110 ? 7.237 5.918 -19.049 1.00 92.69 110 THR A N 1
ATOM 868 C CA . THR A 1 110 ? 8.178 6.005 -17.930 1.00 92.69 110 THR A CA 1
ATOM 869 C C . THR A 1 110 ? 9.449 6.690 -18.412 1.00 92.69 110 THR A C 1
ATOM 871 O O . THR A 1 110 ? 9.919 6.438 -19.520 1.00 92.69 110 THR A O 1
ATOM 874 N N . LEU A 1 111 ? 9.968 7.593 -17.583 1.00 94.00 111 LEU A N 1
ATOM 875 C CA . LEU A 1 111 ? 11.250 8.269 -17.780 1.00 94.00 111 LEU A CA 1
ATOM 876 C C . LEU A 1 111 ? 12.324 7.717 -16.832 1.00 94.00 111 LEU A C 1
ATOM 878 O O . LEU A 1 111 ? 13.391 8.309 -16.682 1.00 94.00 111 LEU A O 1
ATOM 882 N N . ALA A 1 112 ? 12.015 6.616 -16.141 1.00 87.88 112 ALA A N 1
ATOM 883 C CA . ALA A 1 112 ? 12.922 5.997 -15.197 1.00 87.88 112 ALA A CA 1
ATOM 884 C C . ALA A 1 112 ? 13.899 5.052 -15.902 1.00 87.88 112 ALA A C 1
ATOM 886 O O . ALA A 1 112 ? 13.648 3.855 -16.004 1.00 87.88 112 ALA A O 1
ATOM 887 N N . ASN A 1 113 ? 15.003 5.604 -16.390 1.00 88.44 113 ASN A N 1
ATOM 888 C CA . ASN A 1 113 ? 16.072 4.872 -17.061 1.00 88.44 113 ASN A CA 1
ATOM 889 C C . ASN A 1 113 ? 17.414 5.603 -16.884 1.00 88.44 113 ASN A C 1
ATOM 891 O O . ASN A 1 113 ? 17.468 6.746 -16.421 1.00 88.44 113 ASN A O 1
ATOM 895 N N . ASN A 1 114 ? 18.509 4.926 -17.219 1.00 88.81 114 ASN A N 1
ATOM 896 C CA . ASN A 1 114 ? 19.882 5.405 -17.030 1.00 88.81 114 ASN A CA 1
ATOM 897 C C . ASN A 1 114 ? 20.291 6.465 -18.072 1.00 88.81 114 ASN A C 1
ATOM 899 O O . ASN A 1 114 ? 21.354 7.071 -17.928 1.00 88.81 114 ASN A O 1
ATOM 903 N N . HIS A 1 115 ? 19.478 6.698 -19.107 1.00 91.19 115 HIS A N 1
ATOM 904 C CA . HIS A 1 115 ? 19.767 7.586 -20.238 1.00 91.19 115 HIS A CA 1
ATOM 905 C C . HIS A 1 115 ? 19.032 8.930 -20.200 1.00 91.19 115 HIS A C 1
ATOM 907 O O . HIS A 1 115 ? 19.470 9.897 -20.824 1.00 91.19 115 HIS A O 1
ATOM 913 N N . ILE A 1 116 ? 17.970 9.053 -19.400 1.00 93.06 116 ILE A N 1
ATOM 914 C CA . ILE A 1 116 ? 17.135 10.258 -19.360 1.00 93.06 116 ILE A CA 1
ATOM 915 C C . ILE A 1 116 ? 17.921 11.532 -19.011 1.00 93.06 116 ILE A C 1
ATOM 917 O O . ILE A 1 116 ? 17.493 12.635 -19.325 1.00 93.06 116 ILE A O 1
ATOM 921 N N . SER A 1 117 ? 19.073 11.408 -18.348 1.00 92.88 117 SER A N 1
ATOM 922 C CA . SER A 1 117 ? 19.915 12.532 -17.912 1.00 92.88 117 SER A CA 1
ATOM 923 C C . SER A 1 117 ? 21.191 12.726 -18.727 1.00 92.88 117 SER A C 1
ATOM 925 O O . SER A 1 117 ? 22.051 13.501 -18.314 1.00 92.88 117 SER A O 1
ATOM 927 N N . ASP A 1 118 ? 21.307 12.099 -19.899 1.00 92.94 118 ASP A N 1
ATOM 928 C CA . ASP A 1 118 ? 22.501 12.192 -20.754 1.00 92.94 118 ASP A CA 1
ATOM 929 C C . ASP A 1 118 ? 22.858 13.636 -21.139 1.00 92.94 118 ASP A C 1
ATOM 931 O O . ASP A 1 118 ? 24.034 13.970 -21.297 1.00 92.94 118 ASP A O 1
ATOM 935 N N . TYR A 1 119 ? 21.851 14.511 -21.183 1.00 93.75 119 TYR A N 1
ATOM 936 C CA . TYR A 1 119 ? 21.956 15.944 -21.474 1.00 93.75 119 TYR A CA 1
ATOM 937 C C . TYR A 1 119 ? 21.558 16.837 -20.282 1.00 93.75 119 TYR A C 1
ATOM 939 O O . TYR A 1 119 ? 21.266 18.022 -20.442 1.00 93.75 119 TYR A O 1
ATOM 947 N N . GLY A 1 120 ? 21.551 16.280 -19.067 1.00 93.44 120 GLY A N 1
ATOM 948 C CA . GLY A 1 120 ? 21.329 17.014 -17.821 1.00 93.44 120 GLY A CA 1
ATOM 949 C C . GLY A 1 120 ? 19.866 17.364 -17.538 1.00 93.44 120 GLY A C 1
ATOM 950 O O . GLY A 1 120 ? 18.960 17.067 -18.318 1.00 93.44 120 GLY A O 1
ATOM 951 N N . GLY A 1 121 ? 19.626 18.011 -16.394 1.00 93.94 121 GLY A N 1
ATOM 952 C CA . GLY A 1 121 ? 18.277 18.225 -15.853 1.00 93.94 121 GLY A CA 1
ATOM 953 C C . GLY A 1 121 ? 17.392 19.120 -16.720 1.00 93.94 121 GLY A C 1
ATOM 954 O O . GLY A 1 121 ? 16.191 18.886 -16.810 1.00 93.94 121 GLY A O 1
ATOM 955 N N . ASP A 1 122 ? 17.988 20.071 -17.441 1.00 93.69 122 ASP A N 1
ATOM 956 C CA . ASP A 1 122 ? 17.255 20.943 -18.364 1.00 93.69 122 ASP A CA 1
ATOM 957 C C . ASP A 1 122 ? 16.631 20.155 -19.529 1.00 93.69 122 ASP A C 1
ATOM 959 O O . ASP A 1 122 ? 15.536 20.486 -19.990 1.00 93.69 122 ASP A O 1
ATOM 963 N N . SER A 1 123 ? 17.292 19.083 -19.987 1.00 94.81 123 SER A N 1
ATOM 964 C CA . SER A 1 123 ? 16.749 18.190 -21.020 1.00 94.81 123 SER A CA 1
ATOM 965 C C . SER A 1 123 ? 15.594 17.331 -20.490 1.00 94.81 123 SER A C 1
ATOM 967 O O . SER A 1 123 ? 14.608 17.106 -21.196 1.00 94.81 123 SER A O 1
ATOM 969 N N . VAL A 1 124 ? 15.641 16.936 -19.214 1.00 95.75 124 VAL A N 1
ATOM 970 C CA . VAL A 1 124 ? 14.538 16.241 -18.529 1.00 95.75 124 VAL A CA 1
ATOM 971 C C . VAL A 1 124 ? 13.336 17.175 -18.368 1.00 95.75 124 VAL A C 1
ATOM 973 O O . VAL A 1 124 ? 12.202 16.810 -18.685 1.00 95.75 124 VAL A O 1
ATOM 976 N N . ASP A 1 125 ? 13.571 18.422 -17.960 1.00 94.94 125 ASP A N 1
ATOM 977 C CA . ASP A 1 125 ? 12.529 19.444 -17.849 1.00 94.94 125 ASP A CA 1
ATOM 978 C C . ASP A 1 125 ? 11.908 19.774 -19.219 1.00 94.94 125 ASP A C 1
ATOM 980 O O . ASP A 1 125 ? 10.690 19.924 -19.336 1.00 94.94 125 ASP A O 1
ATOM 984 N N . LEU A 1 126 ? 12.713 19.848 -20.285 1.00 96.44 126 LEU A N 1
ATOM 985 C CA . LEU A 1 126 ? 12.208 19.989 -21.654 1.00 96.44 126 LEU A CA 1
ATOM 986 C C . LEU A 1 126 ? 11.355 18.781 -22.063 1.00 96.44 126 LEU A C 1
ATOM 988 O O . LEU A 1 126 ? 10.277 18.955 -22.635 1.00 96.44 126 LEU A O 1
ATOM 992 N N . THR A 1 127 ? 11.807 17.574 -21.724 1.00 96.69 127 THR A N 1
ATOM 993 C CA . THR A 1 127 ? 11.101 16.324 -22.021 1.00 96.69 127 THR A CA 1
ATOM 994 C C . THR A 1 127 ? 9.714 16.311 -21.397 1.00 96.69 127 THR A C 1
ATOM 996 O O . THR A 1 127 ? 8.719 16.126 -22.098 1.00 96.69 127 THR A O 1
ATOM 999 N N . THR A 1 128 ? 9.620 16.598 -20.098 1.00 96.12 128 THR A N 1
ATOM 1000 C CA . THR A 1 128 ? 8.333 16.641 -19.387 1.00 96.12 128 THR A CA 1
ATOM 1001 C C . THR A 1 128 ? 7.391 17.712 -19.946 1.00 96.12 128 THR A C 1
ATOM 1003 O O . THR A 1 128 ? 6.191 17.460 -20.070 1.00 96.12 128 THR A O 1
ATOM 1006 N N . LYS A 1 129 ? 7.911 18.874 -20.375 1.00 97.06 129 LYS A N 1
ATOM 1007 C CA . LYS A 1 129 ? 7.115 19.916 -21.049 1.00 97.06 129 LYS A CA 1
ATOM 1008 C C . LYS A 1 129 ? 6.560 19.443 -22.392 1.00 97.06 129 LYS A C 1
ATOM 1010 O O . LYS A 1 129 ? 5.379 19.649 -22.659 1.00 97.06 129 LYS A O 1
ATOM 1015 N N . ILE A 1 130 ? 7.382 18.811 -23.232 1.00 97.31 130 ILE A N 1
ATOM 1016 C CA . ILE A 1 130 ? 6.948 18.293 -24.539 1.00 97.31 130 ILE A CA 1
ATOM 1017 C C . ILE A 1 130 ? 5.858 17.231 -24.359 1.00 97.31 130 ILE A C 1
ATOM 1019 O O . ILE A 1 130 ? 4.831 17.298 -25.036 1.00 97.31 130 ILE A O 1
ATOM 1023 N N . LEU A 1 131 ? 6.035 16.301 -23.417 1.00 97.25 131 LEU A N 1
ATOM 1024 C CA . LEU A 1 131 ? 5.036 15.274 -23.100 1.00 97.25 131 LEU A CA 1
ATOM 1025 C C . LEU A 1 131 ? 3.720 15.898 -22.617 1.00 97.25 131 LEU A C 1
ATOM 1027 O O . LEU A 1 131 ? 2.651 15.559 -23.129 1.00 97.25 131 LEU A O 1
ATOM 1031 N N . PHE A 1 132 ? 3.799 16.884 -21.718 1.00 95.25 132 PHE A N 1
ATOM 1032 C CA . PHE A 1 132 ? 2.638 17.617 -21.217 1.00 95.25 132 PHE A CA 1
ATOM 1033 C C . PHE A 1 132 ? 1.844 18.304 -22.340 1.00 95.25 132 PHE A C 1
ATOM 1035 O O . PHE A 1 132 ? 0.629 18.119 -22.432 1.00 95.25 132 PHE A O 1
ATOM 1042 N N . TYR A 1 133 ? 2.511 19.043 -23.236 1.00 96.62 133 TYR A N 1
ATOM 1043 C CA . TYR A 1 133 ? 1.839 19.712 -24.361 1.00 96.62 133 TYR A CA 1
ATOM 1044 C C . TYR A 1 133 ? 1.205 18.732 -25.356 1.00 96.62 133 TYR A C 1
ATOM 1046 O O . TYR A 1 133 ? 0.206 19.069 -25.992 1.00 96.62 133 TYR A O 1
ATOM 1054 N N . ASN A 1 134 ? 1.736 17.512 -25.451 1.00 97.44 134 ASN A N 1
ATOM 1055 C CA . ASN A 1 134 ? 1.205 16.450 -26.304 1.00 97.44 134 ASN A CA 1
ATOM 1056 C C . ASN A 1 134 ? 0.215 15.516 -25.584 1.00 97.44 134 ASN A C 1
ATOM 1058 O O . ASN A 1 134 ? -0.230 14.539 -26.181 1.00 97.44 134 ASN A O 1
ATOM 1062 N N . LYS A 1 135 ? -0.179 15.826 -24.337 1.00 97.12 135 LYS A N 1
ATOM 1063 C CA . LYS A 1 135 ? -1.114 15.029 -23.517 1.00 97.12 135 LYS A CA 1
ATOM 1064 C C . LYS A 1 135 ? -0.648 13.586 -23.279 1.00 97.12 135 LYS A C 1
ATOM 1066 O O . LYS A 1 135 ? -1.473 12.679 -23.193 1.00 97.12 135 LYS A O 1
ATOM 1071 N N . ILE A 1 136 ? 0.662 13.390 -23.165 1.00 97.62 136 ILE A N 1
ATOM 1072 C CA . ILE A 1 136 ? 1.272 12.113 -22.799 1.00 97.62 136 ILE A CA 1
ATOM 1073 C C . ILE A 1 136 ? 1.639 12.192 -21.317 1.00 97.62 136 ILE A C 1
ATOM 1075 O O . ILE A 1 136 ? 2.413 13.059 -20.905 1.00 97.62 136 ILE A O 1
ATOM 1079 N N . ASP A 1 137 ? 1.058 11.315 -20.501 1.00 96.31 137 ASP A N 1
ATOM 1080 C CA . ASP A 1 137 ? 1.382 11.247 -19.075 1.00 96.31 137 ASP A CA 1
ATOM 1081 C C . ASP A 1 137 ? 2.794 10.678 -18.856 1.00 96.31 137 ASP A C 1
ATOM 1083 O O . ASP A 1 137 ? 3.313 9.943 -19.696 1.00 96.31 137 ASP A O 1
ATOM 1087 N N . TYR A 1 138 ? 3.415 10.959 -17.708 1.00 95.19 138 TYR A N 1
ATOM 1088 C CA . TYR A 1 138 ? 4.725 10.395 -17.382 1.00 95.19 138 TYR A CA 1
ATOM 1089 C C . TYR A 1 138 ? 4.901 10.053 -15.898 1.00 95.19 138 TYR A C 1
ATOM 1091 O O . TYR A 1 138 ? 4.217 10.611 -15.038 1.00 95.19 138 TYR A O 1
ATOM 1099 N N . VAL A 1 139 ? 5.837 9.143 -15.612 1.00 91.81 139 VAL A N 1
ATOM 1100 C CA . VAL A 1 139 ? 6.289 8.746 -14.262 1.00 91.81 139 VAL A CA 1
ATOM 1101 C C . VAL A 1 139 ? 7.809 8.598 -14.209 1.00 91.81 139 VAL A C 1
ATOM 1103 O O . VAL A 1 139 ? 8.473 8.620 -15.245 1.00 91.81 139 VAL A O 1
ATOM 1106 N N . GLY A 1 140 ? 8.362 8.412 -13.006 1.00 88.25 140 GLY A N 1
ATOM 1107 C CA . GLY A 1 140 ? 9.757 8.007 -12.852 1.00 88.25 140 GLY A CA 1
ATOM 1108 C C . GLY A 1 140 ? 10.773 9.141 -12.744 1.00 88.25 140 GLY A C 1
ATOM 1109 O O . GLY A 1 140 ? 11.953 8.899 -12.962 1.00 88.25 140 GLY A O 1
ATOM 1110 N N . ILE A 1 141 ? 10.347 10.363 -12.404 1.00 93.00 141 ILE A N 1
ATOM 1111 C CA . ILE A 1 141 ? 11.228 11.529 -12.211 1.00 93.00 141 ILE A CA 1
ATOM 1112 C C . ILE A 1 141 ? 11.229 11.978 -10.747 1.00 93.00 141 ILE A C 1
ATOM 1114 O O . ILE A 1 141 ? 10.189 11.986 -10.087 1.00 93.00 141 ILE A O 1
ATOM 1118 N N . THR A 1 142 ? 12.395 12.406 -10.267 1.00 91.06 142 THR A N 1
ATOM 1119 C CA . THR A 1 142 ? 12.641 12.997 -8.945 1.00 91.06 142 THR A CA 1
ATOM 1120 C C . THR A 1 142 ? 13.458 14.284 -9.065 1.00 91.06 142 THR A C 1
ATOM 1122 O O . THR A 1 142 ? 14.086 14.550 -10.093 1.00 91.06 142 THR A O 1
ATOM 1125 N N . TYR A 1 143 ? 13.483 15.071 -7.990 1.00 91.12 143 TYR A N 1
ATOM 1126 C CA . TYR A 1 143 ? 14.165 16.360 -7.918 1.00 91.12 143 TYR A CA 1
ATOM 1127 C C . TYR A 1 143 ? 15.251 16.371 -6.832 1.00 91.12 143 TYR A C 1
ATOM 1129 O O . TYR A 1 143 ? 15.202 15.603 -5.871 1.00 91.12 143 TYR A O 1
ATOM 1137 N N . GLY A 1 144 ? 16.227 17.264 -6.982 1.00 90.19 144 GLY A N 1
ATOM 1138 C CA . GLY A 1 144 ? 17.371 17.436 -6.085 1.00 90.19 144 GLY A CA 1
ATOM 1139 C C . GLY A 1 144 ? 18.670 16.924 -6.705 1.00 90.19 144 GLY A C 1
ATOM 1140 O O . GLY A 1 144 ? 18.671 15.912 -7.400 1.00 90.19 144 GLY A O 1
ATOM 1141 N N . GLU A 1 145 ? 19.772 17.631 -6.454 1.00 89.19 145 GLU A N 1
ATOM 1142 C CA . GLU A 1 145 ? 21.103 17.333 -7.014 1.00 89.19 145 GLU A CA 1
ATOM 1143 C C . GLU A 1 145 ? 21.854 16.258 -6.210 1.00 89.19 145 GLU A C 1
ATOM 1145 O O . GLU A 1 145 ? 22.708 15.548 -6.746 1.00 89.19 145 GLU A O 1
ATOM 1150 N N . SER A 1 146 ? 21.493 16.079 -4.939 1.00 87.00 146 SER A N 1
ATOM 1151 C CA . SER A 1 146 ? 22.088 15.112 -4.016 1.00 87.00 146 SER A CA 1
ATOM 1152 C C . SER A 1 146 ? 21.021 14.411 -3.158 1.00 87.00 146 SER A C 1
ATOM 1154 O O . SER A 1 146 ? 19.932 14.958 -2.962 1.00 87.00 146 SER A O 1
ATOM 1156 N N . PRO A 1 147 ? 21.290 13.187 -2.659 1.00 82.12 147 PRO A N 1
ATOM 1157 C CA . PRO A 1 147 ? 20.366 12.481 -1.775 1.00 82.12 147 PRO A CA 1
ATOM 1158 C C . PRO A 1 147 ? 20.143 13.208 -0.429 1.00 82.12 147 PRO A C 1
ATOM 1160 O O . PRO A 1 147 ? 21.083 13.816 0.084 1.00 82.12 147 PRO A O 1
ATOM 1163 N N . PRO A 1 148 ? 18.964 13.064 0.209 1.00 83.62 148 PRO A N 1
ATOM 1164 C CA . PRO A 1 148 ? 17.791 12.356 -0.295 1.00 83.62 148 PRO A CA 1
ATOM 1165 C C . PRO A 1 148 ? 17.089 13.160 -1.397 1.00 83.62 148 PRO A C 1
ATOM 1167 O O . PRO A 1 148 ? 16.800 14.343 -1.236 1.00 83.62 148 PRO A O 1
ATOM 1170 N N . TYR A 1 149 ? 16.797 12.497 -2.514 1.00 84.50 149 TYR A N 1
ATOM 1171 C CA . TYR A 1 149 ? 16.014 13.092 -3.594 1.00 84.50 149 TYR A CA 1
ATOM 1172 C C . TYR A 1 149 ? 14.547 13.220 -3.181 1.00 84.50 149 TYR A C 1
ATOM 1174 O O . TYR A 1 149 ? 14.071 12.482 -2.313 1.00 84.50 149 TYR A O 1
ATOM 1182 N N . SER A 1 150 ? 13.821 14.139 -3.817 1.00 83.50 150 SER A N 1
ATOM 1183 C CA . SER A 1 150 ? 12.377 14.232 -3.620 1.00 83.50 150 SER A CA 1
ATOM 1184 C C . SER A 1 150 ? 11.699 12.912 -4.011 1.00 83.50 150 SER A C 1
ATOM 1186 O O . SER A 1 150 ? 12.176 12.234 -4.925 1.00 83.50 150 SER A O 1
ATOM 1188 N N . PRO A 1 151 ? 10.547 12.577 -3.412 1.00 81.62 151 PRO A N 1
ATOM 1189 C CA . PRO A 1 151 ? 9.722 11.491 -3.924 1.00 81.62 151 PRO A CA 1
ATOM 1190 C C . PRO A 1 151 ? 9.261 11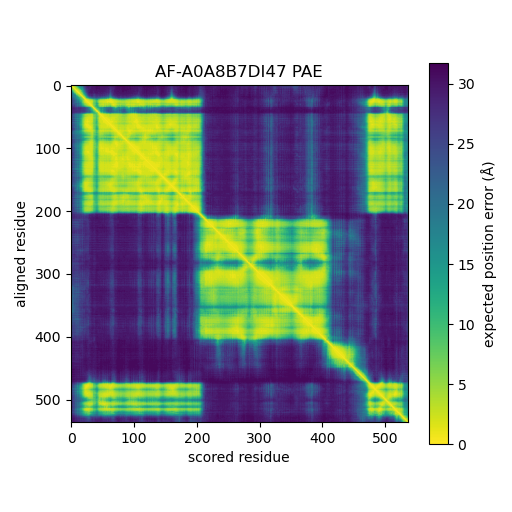.781 -5.354 1.00 81.62 151 PRO A C 1
ATOM 1192 O O . PRO A 1 151 ? 9.160 12.949 -5.762 1.00 81.62 151 PRO A O 1
ATOM 1195 N N . GLN A 1 152 ? 8.982 10.723 -6.114 1.00 85.81 152 GLN A N 1
ATOM 1196 C CA . GLN A 1 152 ? 8.386 10.880 -7.436 1.00 85.81 152 GLN A CA 1
ATOM 1197 C C . GLN A 1 152 ? 6.891 11.180 -7.301 1.00 85.81 152 GLN A C 1
ATOM 1199 O O . GLN A 1 152 ? 6.235 10.780 -6.338 1.00 85.81 152 GLN A O 1
ATOM 1204 N N . LYS A 1 153 ? 6.314 11.859 -8.294 1.00 81.94 153 LYS A N 1
ATOM 1205 C CA . LYS A 1 153 ? 4.860 12.025 -8.357 1.00 81.94 153 LYS A CA 1
ATOM 1206 C C . LYS A 1 153 ? 4.232 10.767 -8.976 1.00 81.94 153 LYS A C 1
ATOM 1208 O O . LYS A 1 153 ? 4.528 10.484 -10.137 1.00 81.94 153 LYS A O 1
ATOM 1213 N N . PRO A 1 154 ? 3.350 10.038 -8.268 1.00 80.50 154 PRO A N 1
ATOM 1214 C CA . PRO A 1 154 ? 2.675 8.886 -8.849 1.00 80.50 154 PRO A CA 1
ATOM 1215 C C . PRO A 1 154 ? 1.675 9.290 -9.936 1.00 80.50 154 PRO A C 1
ATOM 1217 O O . PRO A 1 154 ? 0.991 10.314 -9.824 1.00 80.50 154 PRO A O 1
ATOM 1220 N N . LEU A 1 155 ? 1.522 8.436 -10.949 1.00 81.62 155 LEU A N 1
ATOM 1221 C CA . LEU A 1 155 ? 0.458 8.558 -11.943 1.00 81.62 155 LEU A CA 1
ATOM 1222 C C . LEU A 1 155 ? -0.700 7.641 -11.562 1.00 81.62 155 LEU A C 1
ATOM 1224 O O . LEU A 1 155 ? -0.550 6.426 -11.542 1.00 81.62 155 LEU A O 1
ATOM 1228 N N . ILE A 1 156 ? -1.867 8.216 -11.284 1.00 82.44 156 ILE A N 1
ATOM 1229 C CA . ILE A 1 156 ? -3.078 7.464 -10.941 1.00 82.44 156 ILE A CA 1
ATOM 1230 C C . ILE A 1 156 ? -4.103 7.669 -12.055 1.00 82.44 156 ILE A C 1
ATOM 1232 O O . ILE A 1 156 ? -4.445 8.808 -12.382 1.00 82.44 156 ILE A O 1
ATOM 1236 N N . LYS A 1 157 ? -4.604 6.576 -12.635 1.00 80.38 157 LYS A N 1
ATOM 1237 C CA . LYS A 1 157 ? -5.602 6.594 -13.712 1.00 80.38 157 LYS A CA 1
ATOM 1238 C C . LYS A 1 157 ? -6.782 5.706 -13.374 1.00 80.38 157 LYS A C 1
ATOM 1240 O O . LYS A 1 157 ? -6.618 4.638 -12.799 1.00 80.38 157 LYS A O 1
ATOM 1245 N N . GLU A 1 158 ? -7.972 6.153 -13.747 1.00 81.38 158 GLU A N 1
ATOM 1246 C CA . GLU A 1 158 ? -9.171 5.323 -13.733 1.00 81.38 158 GLU A CA 1
ATOM 1247 C C . GLU A 1 158 ? -9.407 4.801 -15.153 1.00 81.38 158 GLU A C 1
ATOM 1249 O O . GLU A 1 158 ? -9.677 5.576 -16.067 1.00 81.38 158 GLU A O 1
ATOM 1254 N N . ILE A 1 159 ? -9.235 3.494 -15.341 1.00 81.50 159 ILE A N 1
ATOM 1255 C CA . ILE A 1 159 ? -9.290 2.801 -16.630 1.00 81.50 159 ILE A CA 1
ATOM 1256 C C . ILE A 1 159 ? -10.434 1.799 -16.534 1.00 81.50 159 ILE A C 1
ATOM 1258 O O . ILE A 1 159 ? -10.391 0.901 -15.698 1.00 81.50 159 ILE A O 1
ATOM 1262 N N . ASN A 1 160 ? -11.493 1.990 -17.322 1.00 81.81 160 ASN A N 1
ATOM 1263 C CA . ASN A 1 160 ? -12.707 1.167 -17.269 1.00 81.81 160 ASN A CA 1
ATOM 1264 C C . ASN A 1 160 ? -13.229 0.939 -15.833 1.00 81.81 160 ASN A C 1
ATOM 1266 O O . ASN A 1 160 ? -13.615 -0.166 -15.473 1.00 81.81 160 ASN A O 1
ATOM 1270 N N . GLY A 1 161 ? -13.218 1.977 -14.984 1.00 68.62 161 GLY A N 1
ATOM 1271 C CA . GLY A 1 161 ? -13.676 1.899 -13.588 1.00 68.62 161 GLY A CA 1
ATOM 1272 C C . GLY A 1 161 ? -12.729 1.169 -12.619 1.00 68.62 161 GLY A C 1
ATOM 1273 O O . GLY A 1 161 ? -13.122 0.891 -11.481 1.00 68.62 161 GLY A O 1
ATOM 1274 N N . ILE A 1 162 ? -11.504 0.848 -13.050 1.00 68.38 162 ILE A N 1
ATOM 1275 C CA . ILE A 1 162 ? -10.406 0.327 -12.225 1.00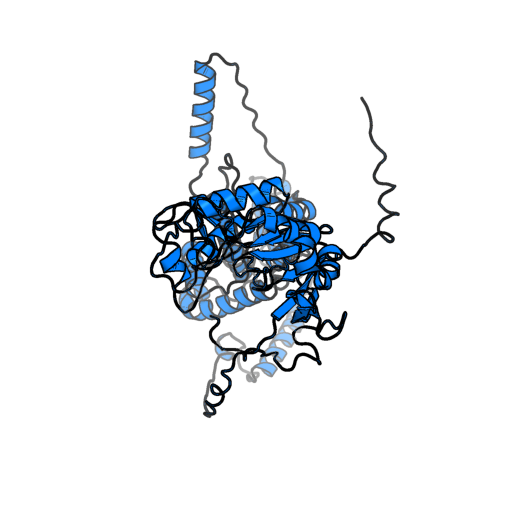 68.38 162 ILE A CA 1
ATOM 1276 C C . ILE A 1 162 ? -9.394 1.453 -11.998 1.00 68.38 162 ILE A C 1
ATOM 1278 O O . ILE A 1 162 ? -8.910 2.061 -12.950 1.00 68.38 162 ILE A O 1
ATOM 1282 N N . LYS A 1 163 ? -9.044 1.732 -10.739 1.00 75.00 163 LYS A N 1
ATOM 1283 C CA . LYS A 1 163 ? -8.004 2.712 -10.401 1.00 75.00 163 LYS A CA 1
ATOM 1284 C C . LYS A 1 163 ? -6.634 2.028 -10.400 1.00 75.00 163 LYS A C 1
ATOM 1286 O O . LYS A 1 163 ? -6.404 1.133 -9.594 1.00 75.00 163 LYS A O 1
ATOM 1291 N N . VAL A 1 164 ? -5.736 2.464 -11.277 1.00 75.69 164 VAL A N 1
ATOM 1292 C CA . VAL A 1 164 ? -4.384 1.917 -11.452 1.00 75.69 164 VAL A CA 1
ATOM 1293 C C . VAL A 1 164 ? -3.357 3.002 -11.143 1.00 75.69 164 VAL A C 1
ATOM 1295 O O . VAL A 1 164 ? -3.475 4.131 -11.623 1.00 75.69 164 VAL A O 1
ATOM 1298 N N . GLY A 1 165 ? -2.373 2.663 -10.312 1.00 77.94 165 GLY A N 1
ATOM 1299 C CA . GLY A 1 165 ? -1.244 3.522 -9.969 1.00 77.94 165 GLY A CA 1
ATOM 1300 C C . GLY A 1 165 ? 0.032 3.061 -10.670 1.00 77.94 165 GLY A C 1
ATOM 1301 O O . GLY A 1 165 ? 0.341 1.874 -10.641 1.00 77.94 165 GLY A O 1
ATOM 1302 N N . PHE A 1 166 ? 0.775 3.993 -11.261 1.00 80.75 166 PHE A N 1
ATOM 1303 C CA . PHE A 1 166 ? 2.047 3.743 -11.932 1.00 80.75 166 PHE A CA 1
ATOM 1304 C C . PHE A 1 166 ? 3.175 4.513 -11.238 1.00 80.75 166 PHE A C 1
ATOM 1306 O O . PHE A 1 166 ? 3.017 5.683 -10.871 1.00 80.75 166 PHE A O 1
ATOM 1313 N N . LEU A 1 167 ? 4.316 3.843 -11.091 1.00 82.12 167 LEU A N 1
ATOM 1314 C CA . LEU A 1 167 ? 5.587 4.364 -10.588 1.00 82.12 167 LEU A CA 1
ATOM 1315 C C . LEU A 1 167 ? 6.698 3.836 -11.496 1.00 82.12 167 LEU A C 1
ATOM 1317 O O . LEU A 1 167 ? 6.595 2.714 -11.991 1.00 82.12 167 LEU A O 1
ATOM 1321 N N . GLY A 1 168 ? 7.745 4.629 -11.700 1.00 83.50 168 GLY A N 1
ATOM 1322 C CA . GLY A 1 168 ? 8.934 4.221 -12.447 1.00 83.50 168 GLY A CA 1
ATOM 1323 C C . GLY A 1 168 ? 10.163 4.279 -11.551 1.00 83.50 168 GLY A C 1
ATOM 1324 O O . GLY A 1 168 ? 10.277 5.192 -10.736 1.00 83.50 168 GLY A O 1
ATOM 1325 N N . TYR A 1 169 ? 11.083 3.328 -11.703 1.00 84.56 169 TYR A N 1
ATOM 1326 C CA . TYR A 1 169 ? 12.372 3.337 -11.013 1.00 84.56 169 TYR A CA 1
ATOM 1327 C C . TYR A 1 169 ? 13.475 2.844 -11.941 1.00 84.56 169 TYR A C 1
ATOM 1329 O O . TYR A 1 169 ? 13.288 1.865 -12.655 1.00 84.56 169 TYR A O 1
ATOM 1337 N N . CYS A 1 170 ? 14.624 3.505 -11.884 1.00 84.25 170 CYS A N 1
ATOM 1338 C CA . CYS A 1 170 ? 15.856 3.069 -12.516 1.00 84.25 170 CYS A CA 1
ATOM 1339 C C . CYS A 1 170 ? 16.691 2.361 -11.456 1.00 84.25 170 CYS A C 1
ATOM 1341 O O . CYS A 1 170 ? 17.100 2.974 -10.465 1.00 84.25 170 CYS A O 1
ATOM 1343 N N . GLY A 1 171 ? 16.902 1.067 -11.647 1.00 77.81 171 GLY A N 1
ATOM 1344 C CA . GLY A 1 171 ? 17.808 0.262 -10.848 1.00 77.81 171 GLY A CA 1
ATOM 1345 C C . GLY A 1 171 ? 18.473 -0.758 -11.742 1.00 77.81 171 GLY A C 1
ATOM 1346 O O . GLY A 1 171 ? 17.788 -1.489 -12.450 1.00 77.81 171 GLY A O 1
ATOM 1347 N N . ASP A 1 172 ? 19.792 -0.795 -11.703 1.00 65.06 172 ASP A N 1
ATOM 1348 C CA . ASP A 1 172 ? 20.610 -1.701 -12.484 1.00 65.06 172 ASP A CA 1
ATOM 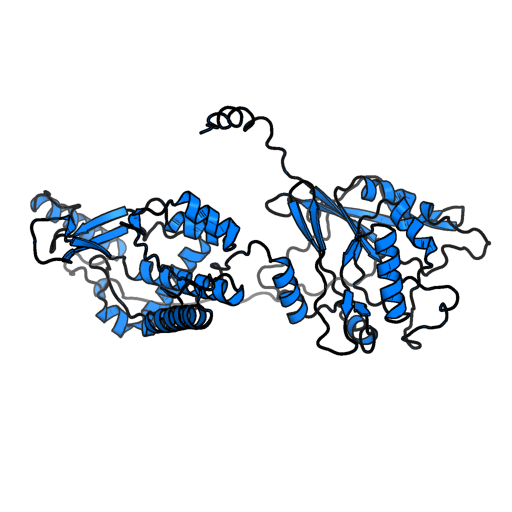1349 C C . ASP A 1 172 ? 21.683 -2.333 -11.590 1.00 65.06 172 ASP A C 1
ATOM 1351 O O . ASP A 1 172 ? 22.189 -1.707 -10.658 1.00 65.06 172 ASP A O 1
ATOM 1355 N N . GLU A 1 173 ? 22.044 -3.589 -11.864 1.00 56.72 173 GLU A N 1
ATOM 1356 C CA . GLU A 1 173 ? 23.103 -4.292 -11.120 1.00 56.72 173 GLU A CA 1
ATOM 1357 C C . GLU A 1 173 ? 24.464 -3.582 -11.241 1.00 56.72 173 GLU A C 1
ATOM 1359 O O . GLU A 1 173 ? 25.337 -3.739 -10.388 1.00 56.72 173 GLU A O 1
ATOM 1364 N N . THR A 1 174 ? 24.633 -2.791 -12.303 1.00 72.19 174 THR A N 1
ATOM 1365 C CA . THR A 1 174 ? 25.826 -2.007 -12.625 1.00 72.19 174 THR A CA 1
ATOM 1366 C C . THR A 1 174 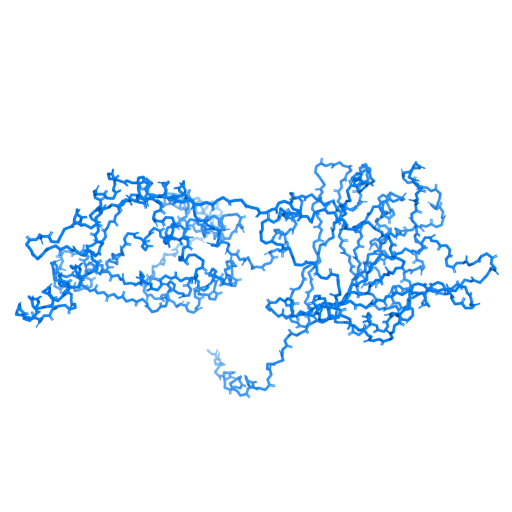? 25.923 -0.677 -11.870 1.00 72.19 174 THR A C 1
ATOM 1368 O O . THR A 1 174 ? 27.018 -0.123 -11.787 1.00 72.19 174 THR A O 1
ATOM 1371 N N . GLY A 1 175 ? 24.829 -0.182 -11.276 1.00 78.38 175 GLY A N 1
ATOM 1372 C CA . GLY A 1 175 ? 24.785 1.089 -10.544 1.00 78.38 175 GLY A CA 1
ATOM 1373 C C . GLY A 1 175 ? 24.870 2.349 -11.419 1.00 78.38 175 GLY A C 1
ATOM 1374 O O . GLY A 1 175 ? 25.055 3.450 -10.891 1.00 78.38 175 GLY A O 1
ATOM 1375 N N . GLU A 1 176 ? 24.725 2.229 -12.741 1.00 82.19 176 GLU A N 1
ATOM 1376 C CA . GLU A 1 176 ? 24.763 3.350 -13.682 1.00 82.19 176 GLU A CA 1
ATOM 1377 C C . GLU A 1 176 ? 23.654 4.362 -13.402 1.00 82.19 176 GLU A C 1
ATOM 1379 O O . GLU A 1 176 ? 23.890 5.568 -13.492 1.00 82.19 176 GLU A O 1
ATOM 1384 N N . CYS A 1 177 ? 22.464 3.896 -13.004 1.00 84.50 177 CYS A N 1
ATOM 1385 C CA . CYS A 1 177 ? 21.361 4.774 -12.619 1.00 84.50 177 CYS A CA 1
ATOM 1386 C C . CYS A 1 177 ? 21.791 5.744 -11.510 1.00 84.50 177 CYS A C 1
ATOM 1388 O O . CYS A 1 177 ? 21.483 6.932 -11.569 1.00 84.50 177 CYS A O 1
ATOM 1390 N N . GLU A 1 178 ? 22.522 5.261 -10.500 1.00 86.50 178 GLU A N 1
ATOM 1391 C CA . GLU A 1 178 ? 22.986 6.103 -9.397 1.00 86.50 178 GLU A CA 1
ATOM 1392 C C . GLU A 1 178 ? 24.085 7.070 -9.844 1.00 86.50 178 GLU A C 1
ATOM 1394 O O . GLU A 1 178 ? 24.056 8.250 -9.482 1.00 86.50 178 GLU A O 1
ATOM 1399 N N . MET A 1 179 ? 25.022 6.587 -10.666 1.00 86.81 179 MET A N 1
ATOM 1400 C CA . MET A 1 179 ? 26.114 7.395 -11.205 1.00 86.81 179 MET A CA 1
ATOM 1401 C C . MET A 1 179 ? 25.599 8.558 -12.058 1.00 86.81 179 MET A C 1
ATOM 1403 O O . MET A 1 179 ? 26.026 9.695 -11.864 1.00 86.81 179 MET A O 1
ATOM 1407 N N . PHE A 1 180 ? 24.656 8.292 -12.965 1.00 87.25 180 PHE A N 1
ATOM 1408 C CA . PHE A 1 180 ? 24.127 9.283 -13.909 1.00 87.25 180 PHE A CA 1
ATOM 1409 C C . PHE A 1 180 ? 22.952 10.105 -13.355 1.00 87.25 180 PHE A C 1
ATOM 1411 O O . PHE A 1 180 ? 22.440 11.008 -14.017 1.00 87.25 180 PHE A O 1
ATOM 1418 N N . ARG A 1 181 ? 22.541 9.844 -12.111 1.00 88.38 181 ARG A N 1
ATOM 1419 C CA . ARG A 1 181 ? 21.582 10.669 -11.363 1.00 88.38 181 ARG A CA 1
ATOM 1420 C C . ARG A 1 181 ? 22.259 11.773 -10.548 1.00 88.38 181 ARG A C 1
ATOM 1422 O O . ARG A 1 181 ? 21.647 12.819 -10.302 1.00 88.38 181 ARG A O 1
ATOM 1429 N N . ALA A 1 182 ? 23.480 11.525 -10.072 1.00 86.50 182 ALA A N 1
ATOM 1430 C CA . ALA A 1 182 ? 24.196 12.406 -9.156 1.00 86.50 182 ALA A CA 1
ATOM 1431 C C . ALA A 1 182 ? 24.538 13.761 -9.800 1.00 86.50 182 ALA A C 1
ATOM 1433 O O . ALA A 1 182 ? 25.005 13.827 -10.934 1.00 86.50 182 ALA A O 1
ATOM 1434 N N . GLY A 1 183 ? 24.303 14.857 -9.073 1.00 87.38 183 GLY A N 1
ATOM 1435 C CA . GLY A 1 183 ? 24.579 16.218 -9.545 1.00 87.38 183 GLY A CA 1
ATOM 1436 C C . GLY A 1 183 ? 23.546 16.785 -10.524 1.00 87.38 183 GLY A C 1
ATOM 1437 O O . GLY A 1 183 ? 23.647 17.950 -10.897 1.00 87.38 183 GLY A O 1
ATOM 1438 N N . VAL A 1 184 ? 22.532 16.007 -10.920 1.00 91.00 184 VAL A N 1
ATOM 1439 C CA . VAL A 1 184 ? 21.470 16.454 -11.833 1.00 91.00 184 VAL A CA 1
ATOM 1440 C C . VAL A 1 184 ? 20.243 16.888 -11.032 1.00 91.00 184 VAL A C 1
ATOM 1442 O O . VAL A 1 184 ? 19.714 16.121 -10.233 1.00 91.00 184 VAL A O 1
ATOM 1445 N N . LYS A 1 185 ? 19.753 18.113 -11.247 1.00 92.12 185 LYS A N 1
ATOM 1446 C CA . LYS A 1 185 ? 18.634 18.673 -10.470 1.00 92.12 185 LYS A CA 1
ATOM 1447 C C . LYS A 1 185 ? 17.292 17.962 -10.685 1.00 92.12 185 LYS A C 1
ATOM 1449 O O . LYS A 1 185 ? 16.573 17.752 -9.711 1.00 92.12 185 LYS A O 1
ATOM 1454 N N . THR A 1 186 ? 16.960 17.601 -11.923 1.00 94.56 186 THR A N 1
ATOM 1455 C CA . THR A 1 186 ? 15.754 16.835 -12.289 1.00 94.56 186 THR A CA 1
ATOM 1456 C C . THR A 1 186 ? 16.194 15.592 -13.046 1.00 94.56 186 THR A C 1
ATOM 1458 O O . THR A 1 186 ? 16.870 15.722 -14.061 1.00 94.56 186 THR A O 1
ATOM 1461 N N . SER A 1 187 ? 15.863 14.391 -12.568 1.00 94.44 187 SER A N 1
ATOM 1462 C CA . SER A 1 187 ? 16.361 13.145 -13.172 1.00 94.44 187 SER A CA 1
ATOM 1463 C C . SER A 1 187 ? 15.563 11.922 -12.694 1.00 94.44 187 SER A C 1
ATOM 1465 O O . SER A 1 187 ? 14.578 12.068 -11.971 1.00 94.44 187 SER A O 1
ATOM 1467 N N . THR A 1 188 ? 15.948 10.717 -13.119 1.00 91.88 188 THR A N 1
ATOM 1468 C CA . THR A 1 188 ? 15.250 9.462 -12.824 1.00 91.88 188 THR A CA 1
ATOM 1469 C C . THR A 1 188 ? 15.032 9.235 -11.322 1.00 91.88 188 THR A C 1
ATOM 1471 O O . THR A 1 188 ? 15.860 9.589 -10.479 1.00 91.88 188 THR A O 1
ATOM 1474 N N . ALA A 1 189 ? 13.912 8.613 -10.968 1.00 88.62 189 ALA A N 1
ATOM 1475 C CA . ALA A 1 189 ? 13.727 7.979 -9.670 1.00 88.62 189 ALA A CA 1
ATOM 1476 C C . ALA A 1 189 ? 14.652 6.758 -9.563 1.00 88.62 189 ALA A C 1
ATOM 1478 O O . ALA A 1 189 ? 14.712 5.947 -10.486 1.00 88.62 189 ALA A O 1
ATOM 1479 N N . LEU A 1 190 ? 15.379 6.625 -8.453 1.00 87.50 190 LEU A N 1
ATOM 1480 C CA . LEU A 1 190 ? 16.263 5.482 -8.215 1.00 87.50 190 LEU A CA 1
ATOM 1481 C C . LEU A 1 190 ? 15.507 4.345 -7.533 1.00 87.50 190 LEU A C 1
ATOM 1483 O O . LEU A 1 190 ? 14.729 4.580 -6.604 1.00 87.50 190 LEU A O 1
ATOM 1487 N N . LEU A 1 191 ? 15.784 3.109 -7.945 1.00 82.94 191 LEU A N 1
ATOM 1488 C CA . LEU A 1 191 ? 15.274 1.914 -7.284 1.00 82.94 191 LEU A CA 1
ATOM 1489 C C . LEU A 1 191 ? 16.002 1.714 -5.951 1.00 82.94 191 LEU A C 1
ATOM 1491 O O . LEU A 1 191 ? 17.009 1.020 -5.850 1.00 82.94 191 LEU A O 1
ATOM 1495 N N . ARG A 1 192 ? 15.475 2.337 -4.900 1.00 77.69 192 ARG A N 1
ATOM 1496 C CA . ARG A 1 192 ? 15.936 2.146 -3.524 1.00 77.69 192 ARG A CA 1
ATOM 1497 C C . ARG A 1 192 ? 14.769 1.696 -2.678 1.00 77.69 192 ARG A C 1
ATOM 1499 O O . ARG A 1 192 ? 13.724 2.336 -2.703 1.00 77.69 192 ARG A O 1
ATOM 1506 N N . LYS A 1 193 ? 14.965 0.652 -1.872 1.00 72.75 193 LYS A N 1
ATOM 1507 C CA . LYS A 1 193 ? 13.914 0.088 -1.011 1.00 72.75 193 LYS A CA 1
ATOM 1508 C C . LYS A 1 193 ? 13.138 1.159 -0.233 1.00 72.75 193 LYS A C 1
ATOM 1510 O O . LYS A 1 193 ? 11.919 1.174 -0.286 1.00 72.75 193 LYS A O 1
ATOM 1515 N N . GLN A 1 194 ? 13.838 2.095 0.411 1.00 69.50 194 GLN A N 1
ATOM 1516 C CA . GLN A 1 194 ? 13.214 3.182 1.179 1.00 69.50 194 GLN A CA 1
ATOM 1517 C C . GLN A 1 194 ? 12.392 4.143 0.304 1.00 69.50 194 GLN A C 1
ATOM 1519 O O . GLN A 1 194 ? 11.306 4.557 0.699 1.00 69.50 194 GLN A O 1
ATOM 1524 N N . THR A 1 195 ? 12.890 4.484 -0.889 1.00 70.19 195 THR A N 1
ATOM 1525 C CA . THR A 1 195 ? 12.184 5.336 -1.858 1.00 70.19 195 THR A CA 1
ATOM 1526 C C . THR A 1 195 ? 10.939 4.632 -2.386 1.00 70.19 195 THR A C 1
ATOM 1528 O O . THR A 1 195 ? 9.864 5.218 -2.377 1.00 70.19 195 THR A O 1
ATOM 1531 N N . VAL A 1 196 ? 11.059 3.350 -2.747 1.00 70.19 196 VAL A N 1
ATOM 1532 C CA . VAL A 1 196 ? 9.934 2.524 -3.200 1.00 70.19 196 VAL A CA 1
ATOM 1533 C C . VAL A 1 196 ? 8.876 2.391 -2.109 1.00 70.19 196 VAL A C 1
ATOM 1535 O O . VAL A 1 196 ? 7.693 2.569 -2.376 1.00 70.19 196 VAL A O 1
ATOM 1538 N N . GLU A 1 197 ? 9.279 2.107 -0.870 1.00 70.00 197 GLU A N 1
ATOM 1539 C CA . GLU A 1 197 ? 8.367 2.012 0.273 1.00 70.00 197 GLU A CA 1
ATOM 1540 C C . GLU A 1 197 ? 7.618 3.329 0.511 1.00 70.00 197 GLU A C 1
ATOM 1542 O O . GLU A 1 197 ? 6.403 3.305 0.712 1.00 70.00 197 GLU A O 1
ATOM 1547 N N . TYR A 1 198 ? 8.310 4.469 0.441 1.00 70.50 198 TYR A N 1
ATOM 1548 C CA . TYR A 1 198 ? 7.701 5.791 0.584 1.00 70.50 198 TYR A CA 1
ATOM 1549 C C . TYR A 1 198 ? 6.733 6.114 -0.565 1.00 70.50 198 TYR A C 1
ATOM 1551 O O . TYR A 1 198 ? 5.585 6.487 -0.329 1.00 70.50 198 TYR A O 1
ATOM 1559 N N . ASP A 1 199 ? 7.152 5.927 -1.813 1.00 68.94 199 ASP A N 1
ATOM 1560 C CA . ASP A 1 199 ? 6.337 6.206 -2.999 1.00 68.94 199 ASP A CA 1
ATOM 1561 C C . ASP A 1 199 ? 5.109 5.274 -3.072 1.00 68.94 199 ASP A C 1
ATOM 1563 O O . ASP A 1 199 ? 4.011 5.700 -3.438 1.00 68.94 199 ASP A O 1
ATOM 1567 N N . LEU A 1 200 ? 5.246 4.011 -2.643 1.00 63.97 200 LEU A N 1
ATOM 1568 C CA . LEU A 1 200 ? 4.122 3.085 -2.475 1.00 63.97 200 LEU A CA 1
ATOM 1569 C C . LEU A 1 200 ? 3.152 3.544 -1.383 1.00 63.97 200 LEU A C 1
ATOM 1571 O O . LEU A 1 200 ? 1.948 3.335 -1.529 1.00 63.97 200 LEU A O 1
ATOM 1575 N N . GLN A 1 201 ? 3.633 4.160 -0.298 1.00 64.38 201 GLN A N 1
ATOM 1576 C CA . GLN A 1 201 ? 2.749 4.779 0.695 1.00 64.38 201 GLN A CA 1
ATOM 1577 C C . GLN A 1 201 ? 1.963 5.936 0.071 1.00 64.38 201 GLN A C 1
ATOM 1579 O O . GLN A 1 201 ? 0.760 6.017 0.300 1.00 64.38 201 GLN A O 1
ATOM 1584 N N . GLN A 1 202 ? 2.593 6.758 -0.778 1.00 59.81 202 GLN A N 1
ATOM 1585 C CA . GLN A 1 202 ? 1.917 7.843 -1.503 1.00 59.81 202 GLN A CA 1
ATOM 1586 C C . GLN A 1 202 ? 0.885 7.323 -2.522 1.00 59.81 202 GLN A C 1
ATOM 1588 O O . GLN A 1 202 ? -0.202 7.886 -2.632 1.00 59.81 202 GLN A O 1
ATOM 1593 N N . LEU A 1 203 ? 1.173 6.220 -3.230 1.00 58.97 203 LEU A N 1
ATOM 1594 C CA . LEU A 1 203 ? 0.213 5.556 -4.128 1.00 58.97 203 LEU A CA 1
ATOM 1595 C C . LEU A 1 203 ? -1.006 4.980 -3.400 1.00 58.97 203 LEU A C 1
ATOM 1597 O O . LEU A 1 203 ? -2.100 4.928 -3.963 1.00 58.97 203 LEU A O 1
ATOM 1601 N N . LYS A 1 204 ? -0.807 4.500 -2.170 1.00 53.16 204 LYS A N 1
ATOM 1602 C CA . LYS A 1 204 ? -1.839 3.841 -1.358 1.00 53.16 204 LYS A CA 1
ATOM 1603 C C . LYS A 1 204 ? -2.791 4.819 -0.665 1.00 53.16 204 LYS A C 1
ATOM 1605 O O . LYS A 1 204 ? -3.708 4.375 0.025 1.00 53.16 204 LYS A O 1
ATOM 1610 N N . VAL A 1 205 ? -2.636 6.127 -0.881 1.00 45.94 205 VAL A N 1
ATOM 1611 C CA . VAL A 1 205 ? -3.614 7.130 -0.440 1.00 45.94 205 VAL A CA 1
ATOM 1612 C C . VAL A 1 205 ? -4.484 7.506 -1.652 1.00 45.94 205 VAL A C 1
ATOM 1614 O O . VAL A 1 205 ? -4.054 8.318 -2.470 1.00 45.94 205 VAL A O 1
ATOM 1617 N N . PRO A 1 206 ? -5.680 6.901 -1.848 1.00 49.38 206 PRO A N 1
ATOM 1618 C CA . PRO A 1 206 ? -6.675 6.622 -0.810 1.00 49.38 206 PRO A CA 1
ATOM 1619 C C . PRO A 1 206 ? -7.155 5.156 -0.727 1.00 49.38 206 PRO A C 1
ATOM 1621 O O . PRO A 1 206 ? -7.239 4.452 -1.732 1.00 49.38 206 PRO A O 1
ATOM 1624 N N . LYS A 1 207 ? -7.618 4.795 0.479 1.00 42.38 207 LYS A N 1
ATOM 1625 C CA . LYS A 1 207 ? -8.078 3.476 0.959 1.00 42.38 207 LYS A CA 1
ATOM 1626 C C . LYS A 1 207 ? -6.944 2.479 1.138 1.00 42.38 207 LYS A C 1
ATOM 1628 O O . LYS A 1 207 ? -6.662 1.629 0.302 1.00 42.38 207 LYS A O 1
ATOM 1633 N N . PHE A 1 208 ? -6.304 2.599 2.290 1.00 42.44 208 PHE A N 1
ATOM 1634 C CA . PHE A 1 208 ? -5.351 1.620 2.768 1.00 42.44 208 PHE A CA 1
ATOM 1635 C C . PHE A 1 208 ? -5.980 0.229 2.898 1.00 42.44 208 PHE A C 1
ATOM 1637 O O . PHE A 1 208 ? -7.195 0.062 2.888 1.00 42.44 208 PHE A O 1
ATOM 1644 N N . ASN A 1 209 ? -5.125 -0.777 3.009 1.00 40.97 209 ASN A N 1
ATOM 1645 C CA . ASN A 1 209 ? -5.467 -2.052 3.604 1.00 40.97 209 ASN A CA 1
ATOM 1646 C C . ASN A 1 209 ? -4.690 -2.115 4.904 1.00 40.97 209 ASN A C 1
ATOM 1648 O O . ASN A 1 209 ? -3.457 -2.110 4.891 1.00 40.97 209 ASN A O 1
ATOM 1652 N N . ILE A 1 210 ? -5.392 -2.170 6.023 1.00 44.06 210 ILE A N 1
ATOM 1653 C CA . ILE A 1 210 ? -4.772 -2.582 7.268 1.00 44.06 210 ILE A CA 1
ATOM 1654 C C . ILE A 1 210 ? -4.135 -3.967 7.060 1.00 44.06 210 ILE A C 1
ATOM 1656 O O . ILE A 1 210 ? -4.827 -4.950 6.802 1.00 44.06 210 ILE A O 1
ATOM 1660 N N . PHE A 1 211 ? -2.814 -4.063 7.216 1.00 47.72 211 PHE A N 1
ATOM 1661 C CA . PHE A 1 211 ? -2.118 -5.344 7.330 1.00 47.72 211 PHE A CA 1
ATOM 1662 C C . PHE A 1 211 ? -2.357 -5.916 8.731 1.00 47.72 211 PHE A C 1
ATOM 1664 O O . PHE A 1 211 ? -1.502 -5.847 9.611 1.00 47.72 211 PHE A O 1
ATOM 1671 N N . LEU A 1 212 ? -3.539 -6.495 8.953 1.00 51.00 212 LEU A N 1
ATOM 1672 C CA . LEU A 1 212 ? -3.769 -7.365 10.110 1.00 51.00 212 LEU A CA 1
ATOM 1673 C C . LEU A 1 212 ? -3.071 -8.721 9.960 1.00 51.00 212 LEU A C 1
ATOM 1675 O O . LEU A 1 212 ? -2.988 -9.454 10.933 1.00 51.00 212 LEU A O 1
ATOM 1679 N N . THR A 1 213 ? -2.537 -9.042 8.783 1.00 47.84 213 THR A N 1
ATOM 1680 C CA . THR A 1 213 ? -2.128 -10.398 8.397 1.00 47.84 213 THR A CA 1
ATOM 1681 C C . THR A 1 213 ? -0.666 -10.748 8.643 1.00 47.84 213 THR A C 1
ATOM 1683 O O . THR A 1 213 ? -0.285 -11.882 8.369 1.00 47.84 213 THR A O 1
ATOM 1686 N N . TYR A 1 214 ? 0.178 -9.837 9.148 1.00 60.09 214 TYR A N 1
ATOM 1687 C CA . TYR A 1 214 ? 1.521 -10.275 9.535 1.00 60.09 214 TYR A CA 1
ATOM 1688 C C . TYR A 1 214 ? 1.428 -11.131 10.806 1.00 60.09 214 TYR A C 1
ATOM 1690 O O . TYR A 1 214 ? 0.696 -10.757 11.733 1.00 60.09 214 TYR A O 1
ATOM 1698 N N . PRO A 1 215 ? 2.152 -12.260 10.880 1.00 72.56 215 PRO A N 1
ATOM 1699 C CA . PRO A 1 215 ? 2.142 -13.097 12.064 1.00 72.56 215 PRO A CA 1
ATOM 1700 C C . PRO A 1 215 ? 2.507 -12.272 13.292 1.00 72.56 215 PRO A C 1
ATOM 1702 O O . PRO A 1 215 ? 3.461 -11.495 13.306 1.00 72.56 215 PRO A O 1
ATOM 1705 N N . THR A 1 216 ? 1.712 -12.410 14.333 1.00 80.31 216 THR A N 1
ATOM 1706 C CA . THR A 1 216 ? 2.099 -12.029 15.672 1.00 80.31 216 THR A CA 1
ATOM 1707 C C . THR A 1 216 ? 3.246 -12.919 16.147 1.00 80.31 216 THR A C 1
ATOM 1709 O O . THR A 1 216 ? 3.316 -14.110 15.844 1.00 80.31 216 THR A O 1
ATOM 1712 N N . PHE A 1 217 ? 4.159 -12.326 16.916 1.00 84.25 217 PHE A N 1
ATOM 1713 C CA . PHE A 1 217 ? 5.317 -13.008 17.488 1.00 84.25 217 PHE A CA 1
ATOM 1714 C C . PHE A 1 217 ? 5.265 -12.997 19.014 1.00 84.25 217 PHE A C 1
ATOM 1716 O O . PHE A 1 217 ? 4.606 -12.152 19.626 1.00 84.25 217 PHE A O 1
ATOM 1723 N N . TYR A 1 218 ? 6.045 -13.888 19.631 1.00 89.31 218 TYR A N 1
ATOM 1724 C CA . TYR A 1 218 ? 6.150 -14.045 21.085 1.00 89.31 218 TYR A CA 1
ATOM 1725 C C . TYR A 1 218 ? 6.236 -12.705 21.831 1.00 89.31 218 TYR A C 1
ATOM 1727 O O . TYR A 1 218 ? 5.517 -12.482 22.800 1.00 89.31 218 TYR A O 1
ATOM 1735 N N . LYS A 1 219 ? 7.082 -11.780 21.355 1.00 89.25 219 LYS A N 1
ATOM 1736 C CA . LYS A 1 219 ? 7.314 -10.481 22.006 1.00 89.25 219 LYS A CA 1
ATOM 1737 C C . LYS A 1 219 ? 6.075 -9.578 22.013 1.00 89.25 219 LYS A C 1
ATOM 1739 O O . LYS A 1 219 ? 5.838 -8.898 23.007 1.00 89.25 219 LYS A O 1
ATOM 1744 N N . GLU A 1 220 ? 5.285 -9.573 20.938 1.00 89.69 220 GLU A N 1
ATOM 1745 C CA . GLU A 1 220 ? 4.045 -8.785 20.856 1.00 89.69 220 GLU A CA 1
ATOM 1746 C C . GLU A 1 220 ? 3.028 -9.301 21.884 1.00 89.69 220 GLU A C 1
ATOM 1748 O O . GLU A 1 220 ? 2.526 -8.522 22.697 1.00 89.69 220 GLU A O 1
ATOM 1753 N N . ILE A 1 221 ? 2.814 -10.620 21.938 1.00 91.88 221 ILE A N 1
ATOM 1754 C CA . ILE A 1 221 ? 1.905 -11.241 22.914 1.00 91.88 221 ILE A CA 1
ATOM 1755 C C . ILE A 1 221 ? 2.402 -11.068 24.346 1.00 91.88 221 ILE A C 1
ATOM 1757 O O . ILE A 1 221 ? 1.611 -10.716 25.219 1.00 91.88 221 ILE A O 1
ATOM 1761 N N . TYR A 1 222 ? 3.698 -11.265 24.596 1.00 91.19 222 TYR A N 1
ATOM 1762 C CA . TYR A 1 222 ? 4.298 -11.064 25.913 1.00 91.19 222 TYR A CA 1
ATOM 1763 C C . TYR A 1 222 ? 4.034 -9.643 26.429 1.00 91.19 222 TYR A C 1
ATOM 1765 O O . TYR A 1 222 ? 3.540 -9.461 27.542 1.00 91.19 222 TYR A O 1
ATOM 1773 N N . ASN A 1 223 ? 4.285 -8.629 25.595 1.00 91.19 223 ASN A N 1
ATOM 1774 C CA . ASN A 1 223 ? 4.067 -7.230 25.959 1.00 91.19 223 ASN A CA 1
ATOM 1775 C C . ASN A 1 223 ? 2.587 -6.925 26.227 1.00 91.19 223 ASN A C 1
ATOM 1777 O O . ASN A 1 223 ? 2.263 -6.201 27.173 1.00 91.19 223 ASN A O 1
ATOM 1781 N N . ILE A 1 224 ? 1.678 -7.485 25.425 1.00 90.75 224 ILE A N 1
ATOM 1782 C CA . ILE A 1 224 ? 0.235 -7.331 25.637 1.00 90.75 224 ILE A CA 1
ATOM 1783 C C . ILE A 1 224 ? -0.192 -7.992 26.953 1.00 90.75 224 ILE A C 1
ATOM 1785 O O . ILE A 1 224 ? -0.887 -7.366 27.752 1.00 90.75 224 ILE A O 1
ATOM 1789 N N . ALA A 1 225 ? 0.255 -9.221 27.216 1.00 88.12 225 ALA A N 1
ATOM 1790 C CA . ALA A 1 225 ? -0.087 -9.950 28.432 1.00 88.12 225 ALA A CA 1
ATOM 1791 C C . ALA A 1 225 ? 0.425 -9.240 29.697 1.00 88.12 225 ALA A C 1
ATOM 1793 O O . ALA A 1 225 ? -0.293 -9.181 30.698 1.00 88.12 225 ALA A O 1
ATOM 1794 N N . MET A 1 226 ? 1.623 -8.650 29.637 1.00 87.44 226 MET A N 1
ATOM 1795 C CA . MET A 1 226 ? 2.214 -7.897 30.746 1.00 87.44 226 MET A CA 1
ATOM 1796 C C . MET A 1 226 ? 1.537 -6.544 30.986 1.00 87.44 226 MET A C 1
ATOM 1798 O O . MET A 1 226 ? 1.311 -6.172 32.134 1.00 87.44 226 MET A O 1
ATOM 1802 N N . SER A 1 227 ? 1.199 -5.808 29.925 1.00 85.25 227 SER A N 1
ATOM 1803 C CA . SER A 1 227 ? 0.602 -4.468 30.044 1.00 85.25 227 SER A CA 1
ATOM 1804 C C . SER A 1 227 ? -0.889 -4.503 30.382 1.00 85.25 227 SER A C 1
ATOM 1806 O O . SER A 1 227 ? -1.354 -3.744 31.229 1.00 85.25 227 SER A O 1
ATOM 1808 N N . PHE A 1 228 ? -1.650 -5.382 29.728 1.00 77.38 228 PHE A N 1
ATOM 1809 C CA . PHE A 1 228 ? -3.108 -5.436 29.850 1.00 77.38 228 PHE A CA 1
ATOM 1810 C C . PHE A 1 228 ? -3.582 -6.391 30.957 1.00 77.38 228 PHE A C 1
ATOM 1812 O O . PHE A 1 228 ? -4.694 -6.257 31.484 1.00 77.38 228 PHE A O 1
ATOM 1819 N N . GLY A 1 229 ? -2.717 -7.337 31.331 1.00 82.44 229 GLY A N 1
ATOM 1820 C CA . GLY A 1 229 ? -2.986 -8.373 32.315 1.00 82.44 229 GLY A CA 1
ATOM 1821 C C . GLY A 1 229 ? -3.889 -9.493 31.790 1.00 82.44 229 GLY A C 1
ATOM 1822 O O . GLY A 1 229 ? -4.722 -9.318 30.901 1.00 82.44 229 GLY A O 1
ATOM 1823 N N . ILE A 1 230 ? -3.757 -10.671 32.398 1.00 84.31 230 ILE A N 1
ATOM 1824 C CA . ILE A 1 230 ? -4.582 -11.842 32.082 1.00 84.31 230 ILE A CA 1
ATOM 1825 C C . ILE A 1 230 ? -5.888 -11.765 32.878 1.00 84.31 230 ILE A C 1
ATOM 1827 O O . ILE A 1 230 ? -5.904 -12.025 34.086 1.00 84.31 230 ILE A O 1
ATOM 1831 N N . LYS A 1 231 ? -6.975 -11.379 32.196 1.00 83.94 231 LYS A N 1
ATOM 1832 C CA . LYS A 1 231 ? -8.336 -11.266 32.748 1.00 83.94 231 LYS A CA 1
ATOM 1833 C C . LYS A 1 231 ? -9.266 -12.304 32.122 1.00 83.94 231 LYS A C 1
ATOM 1835 O O . LYS A 1 231 ? -9.857 -12.058 31.066 1.00 83.94 231 LYS A O 1
ATOM 1840 N N . CYS A 1 232 ? -9.396 -13.439 32.797 1.00 81.12 232 CYS A N 1
ATOM 1841 C CA . CYS A 1 232 ? -10.269 -14.533 32.386 1.00 81.12 232 CYS A CA 1
ATOM 1842 C C . CYS A 1 232 ? -11.748 -14.229 32.669 1.00 81.12 232 CYS A C 1
ATOM 1844 O O . CYS A 1 232 ? -12.100 -13.554 33.639 1.00 81.12 232 CYS A O 1
ATOM 1846 N N . SER A 1 233 ? -12.599 -14.725 31.787 1.00 81.62 233 SER A N 1
ATOM 1847 C CA . SER A 1 233 ? -14.021 -14.948 31.990 1.00 81.62 233 SER A CA 1
ATOM 1848 C C . SER A 1 233 ? -14.272 -16.226 32.804 1.00 81.62 233 SER A C 1
ATOM 1850 O O . SER A 1 233 ? -13.379 -17.067 32.923 1.00 81.62 233 SER A O 1
ATOM 1852 N N . PRO A 1 234 ? -15.492 -16.413 33.334 1.00 72.81 234 PRO A N 1
ATOM 1853 C CA . PRO A 1 234 ? -15.889 -17.669 33.963 1.00 72.81 234 PRO A CA 1
ATOM 1854 C C . PRO A 1 234 ? -15.897 -18.887 33.029 1.00 72.81 234 PRO A C 1
ATOM 1856 O O . PRO A 1 234 ? -15.983 -20.000 33.537 1.00 72.81 234 PRO A O 1
ATOM 1859 N N . ASP A 1 235 ? -15.848 -18.683 31.709 1.00 76.31 235 ASP A N 1
ATOM 1860 C CA . ASP A 1 235 ? -15.850 -19.759 30.710 1.00 76.31 235 ASP A CA 1
ATOM 1861 C C . ASP A 1 235 ? -14.443 -20.078 30.187 1.00 76.31 235 ASP A C 1
ATOM 1863 O O . ASP A 1 235 ? -14.284 -20.947 29.331 1.00 76.31 235 ASP A O 1
ATOM 1867 N N . ASP A 1 236 ? -13.408 -19.391 30.685 1.00 77.25 236 ASP A N 1
ATOM 1868 C CA . ASP A 1 236 ? -12.037 -19.769 30.369 1.00 77.25 236 ASP A CA 1
ATOM 1869 C C . ASP A 1 236 ? -11.706 -21.119 31.025 1.00 77.25 236 ASP A C 1
ATOM 1871 O O . ASP A 1 236 ? -11.909 -21.284 32.232 1.00 77.25 236 ASP A O 1
ATOM 1875 N N . PRO A 1 237 ? -11.143 -22.076 30.267 1.00 76.25 237 PRO A N 1
ATOM 1876 C CA . PRO A 1 237 ? -10.848 -23.409 30.785 1.00 76.25 237 PRO A CA 1
ATOM 1877 C C . PRO A 1 237 ? -9.722 -23.397 31.824 1.00 76.25 237 PRO A C 1
ATOM 1879 O O . PRO A 1 237 ? -9.617 -24.317 32.628 1.00 76.25 237 PRO A O 1
ATOM 1882 N N . ILE A 1 238 ? -8.874 -22.360 31.812 1.00 73.88 238 ILE A N 1
ATOM 1883 C CA . ILE A 1 238 ? -7.698 -22.253 32.674 1.00 73.88 238 ILE A CA 1
ATOM 1884 C C . ILE A 1 238 ? -7.810 -20.988 33.537 1.00 73.88 238 ILE A C 1
ATOM 1886 O O . ILE A 1 238 ? -7.905 -19.882 32.997 1.00 73.88 238 ILE A O 1
ATOM 1890 N N . PRO A 1 239 ? -7.739 -21.108 34.875 1.00 76.62 239 PRO A N 1
ATOM 1891 C CA . PRO A 1 239 ? -7.719 -19.965 35.776 1.00 76.62 239 PRO A CA 1
ATOM 1892 C C . PRO A 1 239 ? -6.589 -18.972 35.480 1.00 76.62 239 PRO A C 1
ATOM 1894 O O . PRO A 1 239 ? -5.439 -19.349 35.239 1.00 76.62 239 PRO A O 1
ATOM 1897 N N . ALA A 1 240 ? -6.884 -17.677 35.624 1.00 78.75 240 ALA A N 1
ATOM 1898 C CA . ALA A 1 240 ? -5.943 -16.596 35.320 1.00 78.75 240 ALA A CA 1
ATOM 1899 C C . ALA A 1 240 ? -4.589 -16.715 36.046 1.00 78.75 240 ALA A C 1
ATOM 1901 O O . ALA A 1 240 ? -3.565 -16.319 35.494 1.00 78.75 240 ALA A O 1
ATOM 1902 N N . TYR A 1 241 ? -4.563 -17.240 37.278 1.00 79.38 241 TYR A N 1
ATOM 1903 C CA . TYR A 1 241 ? -3.320 -17.390 38.040 1.00 79.38 241 TYR A CA 1
ATOM 1904 C C . TYR A 1 241 ? -2.383 -18.451 37.435 1.00 79.38 241 TYR A C 1
ATOM 1906 O O . TYR A 1 241 ? -1.172 -18.247 37.430 1.00 79.38 241 TYR A O 1
ATOM 1914 N N . LEU A 1 242 ? -2.920 -19.539 36.862 1.00 77.06 242 LEU A N 1
ATOM 1915 C CA . LEU A 1 242 ? -2.114 -20.572 36.201 1.00 77.06 242 LEU A CA 1
ATOM 1916 C C . LEU A 1 242 ? -1.509 -20.057 34.900 1.00 77.06 242 LEU A C 1
ATOM 1918 O O . LEU A 1 242 ? -0.335 -20.313 34.633 1.00 77.06 242 LEU A O 1
ATOM 1922 N N . LEU A 1 243 ? -2.278 -19.281 34.134 1.00 80.56 243 LEU A N 1
ATOM 1923 C CA . LEU A 1 243 ? -1.782 -18.630 32.922 1.00 80.56 243 LEU A CA 1
ATOM 1924 C C . LEU A 1 243 ? -0.667 -17.622 33.240 1.00 80.56 243 LEU A C 1
ATOM 1926 O O . LEU A 1 243 ? 0.335 -17.575 32.533 1.00 80.56 243 LEU A O 1
ATOM 1930 N N . LYS A 1 244 ? -0.808 -16.848 34.328 1.00 83.50 244 LYS A N 1
ATOM 1931 C CA . LYS A 1 244 ? 0.220 -15.896 34.789 1.00 83.50 244 LYS A CA 1
ATOM 1932 C C . LYS A 1 244 ? 1.508 -16.593 35.220 1.00 83.50 244 LYS A C 1
ATOM 1934 O O . LYS A 1 244 ? 2.584 -16.169 34.817 1.00 83.50 244 LYS A O 1
ATOM 1939 N N . ASN A 1 245 ? 1.399 -17.663 36.006 1.00 82.19 245 ASN A N 1
ATOM 1940 C CA . ASN A 1 245 ? 2.566 -18.370 36.539 1.00 82.19 245 ASN A CA 1
ATOM 1941 C C . ASN A 1 245 ? 3.328 -19.161 35.463 1.00 82.19 245 ASN A C 1
ATOM 1943 O O . ASN A 1 245 ? 4.515 -19.413 35.628 1.00 82.19 245 ASN A O 1
ATOM 1947 N N . ASN A 1 246 ? 2.669 -19.521 34.357 1.00 82.81 246 ASN A N 1
ATOM 1948 C CA . ASN A 1 246 ? 3.249 -20.321 33.272 1.00 82.81 246 ASN A CA 1
ATOM 1949 C C . ASN A 1 246 ? 3.279 -19.562 31.937 1.00 82.81 246 ASN A C 1
ATOM 1951 O O . ASN A 1 246 ? 3.181 -20.161 30.864 1.00 82.81 246 ASN A O 1
ATOM 1955 N N . LEU A 1 247 ? 3.414 -18.234 32.002 1.00 84.38 247 LEU A N 1
ATOM 1956 C CA . LEU A 1 247 ? 3.280 -17.328 30.861 1.00 84.38 247 LEU A CA 1
ATOM 1957 C C . LEU A 1 247 ? 4.127 -17.754 29.652 1.00 84.38 247 LEU A C 1
ATOM 1959 O O . LEU A 1 247 ? 3.627 -17.795 28.533 1.00 84.38 247 LEU A O 1
ATOM 1963 N N . GLN A 1 248 ? 5.393 -18.116 29.885 1.00 82.88 248 GLN A N 1
ATOM 1964 C CA . GLN A 1 248 ? 6.334 -18.480 28.821 1.00 82.88 248 GLN A CA 1
ATOM 1965 C C . GLN A 1 248 ? 5.841 -19.663 27.979 1.00 82.88 248 GLN A C 1
ATOM 1967 O O . GLN A 1 248 ? 5.992 -19.649 26.764 1.00 82.88 248 GLN A O 1
ATOM 1972 N N . THR A 1 249 ? 5.190 -20.646 28.607 1.00 83.06 249 THR A N 1
ATOM 1973 C CA . THR A 1 249 ? 4.657 -21.825 27.906 1.00 83.06 249 THR A CA 1
ATOM 1974 C C . THR A 1 249 ? 3.430 -21.450 27.081 1.00 83.06 249 THR A C 1
ATOM 1976 O O . THR A 1 249 ? 3.325 -21.801 25.907 1.00 83.06 249 THR A O 1
ATOM 1979 N N . PHE A 1 250 ? 2.509 -20.692 27.679 1.00 84.31 250 PHE A N 1
ATOM 1980 C CA . PHE A 1 250 ? 1.241 -20.360 27.037 1.00 84.31 250 PHE A CA 1
ATOM 1981 C C . PHE A 1 250 ? 1.372 -19.342 25.904 1.00 84.31 250 PHE A C 1
ATOM 1983 O O . PHE A 1 250 ? 0.581 -19.399 24.966 1.00 84.31 250 PHE A O 1
ATOM 1990 N N . ILE A 1 251 ? 2.371 -18.453 25.935 1.00 89.56 251 ILE A N 1
ATOM 1991 C CA . ILE A 1 251 ? 2.558 -17.463 24.866 1.00 89.56 251 ILE A CA 1
ATOM 1992 C C . ILE A 1 251 ? 2.760 -18.132 23.508 1.00 89.56 251 ILE A C 1
ATOM 1994 O O . ILE A 1 251 ? 2.201 -17.645 22.531 1.00 89.56 251 ILE A O 1
ATOM 1998 N N . HIS A 1 252 ? 3.512 -19.232 23.426 1.00 85.69 252 HIS A N 1
ATOM 1999 C CA . HIS A 1 252 ? 3.721 -19.929 22.153 1.00 85.69 252 HIS A CA 1
ATOM 2000 C C . HIS A 1 252 ? 2.393 -20.401 21.542 1.00 85.69 252 HIS A C 1
ATOM 2002 O O . HIS A 1 252 ? 2.123 -20.131 20.376 1.00 85.69 252 HIS A O 1
ATOM 2008 N N . ILE A 1 253 ? 1.515 -20.980 22.365 1.00 87.62 253 ILE A N 1
ATOM 2009 C CA . ILE A 1 253 ? 0.176 -21.422 21.953 1.00 87.62 253 ILE A CA 1
ATOM 2010 C C . ILE A 1 253 ? -0.699 -20.217 21.580 1.00 87.62 253 ILE A C 1
ATOM 2012 O O . ILE A 1 253 ? -1.415 -20.230 20.583 1.00 87.62 253 ILE A O 1
ATOM 2016 N N . TRP A 1 254 ? -0.645 -19.138 22.361 1.00 90.75 254 TRP A N 1
ATOM 2017 C CA . TRP A 1 254 ? -1.420 -17.932 22.075 1.00 90.75 254 TRP A CA 1
ATOM 2018 C C . TRP A 1 254 ? -1.004 -17.262 20.770 1.00 90.75 254 TRP A C 1
ATOM 2020 O O . TRP A 1 254 ? -1.867 -16.771 20.052 1.00 90.75 254 TRP A O 1
ATOM 2030 N N . VAL A 1 255 ? 0.293 -17.257 20.457 1.00 90.62 255 VAL A N 1
ATOM 2031 C CA . VAL A 1 255 ? 0.811 -16.780 19.172 1.00 90.62 255 VAL A CA 1
ATOM 2032 C C . VAL A 1 255 ? 0.198 -17.582 18.028 1.00 90.62 255 VAL A C 1
ATOM 2034 O O . VAL A 1 255 ? -0.322 -16.978 17.094 1.00 90.62 255 VAL A O 1
ATOM 2037 N N . GLU A 1 256 ? 0.194 -18.913 18.120 1.00 90.25 256 GLU A N 1
ATOM 2038 C CA . GLU A 1 256 ? -0.414 -19.773 17.099 1.00 90.25 256 GLU A CA 1
ATOM 2039 C C . GLU A 1 256 ? -1.909 -19.488 16.932 1.00 90.25 256 GLU A C 1
ATOM 2041 O O . GLU A 1 256 ? -2.366 -19.264 15.816 1.00 90.25 256 GLU A O 1
ATOM 2046 N N . ILE A 1 257 ? -2.671 -19.410 18.027 1.00 89.62 257 ILE A N 1
ATOM 2047 C CA . ILE A 1 257 ? -4.118 -19.152 17.959 1.00 89.62 257 ILE A CA 1
ATOM 2048 C C . ILE A 1 257 ? -4.419 -17.768 17.366 1.00 89.62 257 ILE A C 1
ATOM 2050 O O . ILE A 1 257 ? -5.333 -17.624 16.552 1.00 89.62 257 ILE A O 1
ATOM 2054 N N . VAL A 1 258 ? -3.656 -16.744 17.757 1.00 90.50 258 VAL A N 1
ATOM 2055 C CA . VAL A 1 258 ? -3.799 -15.394 17.200 1.00 90.50 258 VAL A CA 1
ATOM 2056 C C . VAL A 1 258 ? -3.496 -15.412 15.705 1.00 90.50 258 VAL A C 1
ATOM 2058 O O . VAL A 1 258 ? -4.301 -14.906 14.927 1.00 90.50 258 VAL A O 1
ATOM 2061 N N . ASN A 1 259 ? -2.399 -16.048 15.290 1.00 88.94 259 ASN A N 1
ATOM 2062 C CA . ASN A 1 259 ? -2.024 -16.148 13.881 1.00 88.94 259 ASN A CA 1
ATOM 2063 C C . ASN A 1 259 ? -3.071 -16.898 13.064 1.00 88.94 259 ASN A C 1
ATOM 2065 O O . ASN A 1 259 ? -3.468 -16.397 12.020 1.00 88.94 259 ASN A O 1
ATOM 2069 N N . LEU A 1 260 ? -3.621 -18.000 13.579 1.00 90.38 260 LEU A N 1
ATOM 2070 C CA . LEU A 1 260 ? -4.712 -18.724 12.926 1.00 90.38 260 LEU A CA 1
ATOM 2071 C C . LEU A 1 260 ? -5.938 -17.832 12.692 1.00 90.38 260 LEU A C 1
ATOM 2073 O O . LEU A 1 260 ? -6.517 -17.856 11.608 1.00 90.38 260 LEU A O 1
ATOM 2077 N N . SER A 1 261 ? -6.331 -17.012 13.671 1.00 89.56 261 SER A N 1
ATOM 2078 C CA . SER A 1 261 ? -7.429 -16.044 13.510 1.00 89.56 261 SER A CA 1
ATOM 2079 C C . SER A 1 261 ? -7.116 -14.992 12.435 1.00 89.56 261 SER A C 1
ATOM 2081 O O . SER A 1 261 ? -7.975 -14.652 11.621 1.00 89.56 261 SER A O 1
ATOM 2083 N N . LEU A 1 262 ? -5.893 -14.454 12.428 1.00 87.44 262 LEU A N 1
ATOM 2084 C CA . LEU A 1 262 ? -5.473 -13.427 11.469 1.00 87.44 262 LEU A CA 1
ATOM 2085 C C . LEU A 1 262 ? -5.355 -13.986 10.040 1.00 87.44 262 LEU A C 1
ATOM 2087 O O . LEU A 1 262 ? -5.824 -13.351 9.097 1.00 87.44 262 LEU A O 1
ATOM 2091 N N . GLU A 1 263 ? -4.786 -15.181 9.883 1.00 85.38 263 GLU A N 1
ATOM 2092 C CA . GLU A 1 263 ? -4.630 -15.888 8.605 1.00 85.38 263 GLU A CA 1
ATOM 2093 C C . GLU A 1 263 ? -5.983 -16.312 8.029 1.00 85.38 263 GLU A C 1
ATOM 2095 O O . GLU A 1 263 ? -6.271 -16.063 6.858 1.00 85.38 263 GLU A O 1
ATOM 2100 N N . SER A 1 264 ? -6.857 -16.886 8.861 1.00 88.56 264 SER A N 1
ATOM 2101 C CA . SER A 1 264 ? -8.209 -17.288 8.448 1.00 88.56 264 SER A CA 1
ATOM 2102 C C . SER A 1 264 ? -9.176 -16.115 8.278 1.00 88.56 264 SER A C 1
ATOM 2104 O O . SER A 1 264 ? -10.281 -16.305 7.772 1.00 88.56 264 SER A O 1
ATOM 2106 N N . SER A 1 265 ? -8.780 -14.901 8.679 1.00 89.19 265 SER A N 1
ATOM 2107 C CA . SER A 1 265 ? -9.643 -13.712 8.674 1.00 89.19 265 SER A CA 1
ATOM 2108 C C . SER A 1 265 ? -10.958 -13.923 9.442 1.00 89.19 265 SER A C 1
ATOM 2110 O O . SER A 1 265 ? -11.996 -13.387 9.057 1.00 89.19 265 SER A O 1
ATOM 2112 N N . SER A 1 266 ? -10.936 -14.717 10.518 1.00 88.38 266 SER A N 1
ATOM 2113 C CA . SER A 1 266 ? -12.132 -15.068 11.290 1.00 88.38 266 SER A CA 1
ATOM 2114 C C . SER A 1 266 ? -11.859 -15.137 12.796 1.00 88.38 266 SER A C 1
ATOM 2116 O O . SER A 1 266 ? -10.741 -15.363 13.247 1.00 88.38 266 SER A O 1
ATOM 2118 N N . ILE A 1 267 ? -12.925 -14.946 13.579 1.00 87.69 267 ILE A N 1
ATOM 2119 C CA . ILE A 1 267 ? -12.961 -15.127 15.039 1.00 87.69 267 ILE A CA 1
ATOM 2120 C C . ILE A 1 267 ? -14.118 -16.061 15.448 1.00 87.69 267 ILE A C 1
ATOM 2122 O O . ILE A 1 267 ? -14.511 -16.097 16.609 1.00 87.69 267 ILE A O 1
ATOM 2126 N N . ASP A 1 268 ? -14.695 -16.818 14.503 1.00 79.19 268 ASP A N 1
ATOM 2127 C CA . ASP A 1 268 ? -15.949 -17.579 14.668 1.00 79.19 268 ASP A CA 1
ATOM 2128 C C . ASP A 1 268 ? -16.007 -18.467 15.919 1.00 79.19 268 ASP A C 1
ATOM 2130 O O . ASP A 1 268 ? -17.041 -18.527 16.585 1.00 79.19 268 ASP A O 1
ATOM 2134 N N . CYS A 1 269 ? -14.897 -19.092 16.308 1.00 77.88 269 CYS A N 1
ATOM 2135 C CA . CYS A 1 269 ? -14.838 -19.970 17.478 1.00 77.88 269 CYS A CA 1
ATOM 2136 C C . CYS A 1 269 ? -14.837 -19.240 18.838 1.00 77.88 269 CYS A C 1
ATOM 2138 O O . CYS A 1 269 ? -14.919 -19.894 19.875 1.00 77.88 269 CYS A O 1
ATOM 2140 N N . LEU A 1 270 ? -14.762 -17.903 18.860 1.00 84.38 270 LEU A N 1
ATOM 2141 C CA . LEU A 1 270 ? -14.607 -17.087 20.074 1.00 84.38 270 LEU A CA 1
ATOM 2142 C C . LEU A 1 270 ? -15.643 -15.946 20.168 1.00 84.38 270 LEU A C 1
ATOM 2144 O O . LEU A 1 270 ? -15.453 -14.974 20.895 1.00 84.38 270 LEU A O 1
ATOM 2148 N N . LYS A 1 271 ? -16.770 -16.064 19.452 1.00 83.38 271 LYS A N 1
ATOM 2149 C CA . LYS A 1 271 ? -17.814 -15.022 19.363 1.00 83.38 271 LYS A CA 1
ATOM 2150 C C . LYS A 1 271 ? -18.822 -14.987 20.514 1.00 83.38 271 LYS A C 1
ATOM 2152 O O . LYS A 1 271 ? -19.652 -14.076 20.549 1.00 83.38 271 LYS A O 1
ATOM 2157 N N . SER A 1 272 ? -18.771 -15.955 21.427 1.00 82.69 272 SER A N 1
ATOM 2158 C CA . SER A 1 272 ? -19.687 -16.034 22.569 1.00 82.69 272 SER A CA 1
ATOM 2159 C C . SER A 1 272 ? -19.209 -15.154 23.723 1.00 82.69 272 SER A C 1
ATOM 2161 O O . SER A 1 272 ? -18.053 -15.236 24.139 1.00 82.69 272 SER A O 1
ATOM 2163 N N . ALA A 1 273 ? -20.108 -14.338 24.269 1.00 84.94 273 ALA A N 1
ATOM 2164 C CA . ALA A 1 273 ? -19.856 -13.524 25.453 1.00 84.94 273 ALA A CA 1
ATOM 2165 C C . ALA A 1 273 ? -20.756 -13.926 26.624 1.00 84.94 273 ALA A C 1
ATOM 2167 O O . ALA A 1 273 ? -21.946 -14.183 26.443 1.00 84.94 273 ALA A O 1
ATOM 2168 N N . THR A 1 274 ? -20.206 -13.885 27.834 1.00 82.81 274 THR A N 1
ATOM 2169 C CA . THR A 1 274 ? -20.985 -14.075 29.061 1.00 82.81 274 THR A CA 1
ATOM 2170 C C . THR A 1 274 ? -21.298 -12.729 29.684 1.00 82.81 274 THR A C 1
ATOM 2172 O O . THR A 1 274 ? -20.406 -11.998 30.117 1.00 82.81 274 THR A O 1
ATOM 2175 N N . LEU A 1 275 ? -22.578 -12.378 29.696 1.00 80.56 275 LEU A N 1
ATOM 2176 C CA . LEU A 1 275 ? -23.091 -11.145 30.264 1.00 80.56 275 LEU A CA 1
ATOM 2177 C C . LEU A 1 275 ? -23.178 -11.266 31.780 1.00 80.56 275 LEU A C 1
ATOM 2179 O O . LEU A 1 275 ? -23.917 -12.098 32.312 1.00 80.56 275 LEU A O 1
ATOM 2183 N N . LEU A 1 276 ? -22.451 -10.378 32.455 1.00 76.75 276 LEU A N 1
ATOM 2184 C CA . LEU A 1 276 ? -22.554 -10.156 33.890 1.00 76.75 276 LEU A CA 1
ATOM 2185 C C . LEU A 1 276 ? -23.252 -8.807 34.120 1.00 76.75 276 LEU A C 1
ATOM 2187 O O . LEU A 1 276 ? -22.692 -7.767 33.751 1.00 76.75 276 LEU A O 1
ATOM 2191 N N . PRO A 1 277 ? -24.476 -8.788 34.674 1.00 74.94 277 PRO A N 1
ATOM 2192 C CA . PRO A 1 277 ? -25.167 -7.543 34.978 1.00 74.94 277 PRO A CA 1
ATOM 2193 C C . PRO A 1 277 ? -24.489 -6.843 36.164 1.00 74.94 277 PRO A C 1
ATOM 2195 O O . PRO A 1 277 ? -24.500 -7.344 37.285 1.00 74.94 277 PRO A O 1
ATOM 2198 N N . ILE A 1 278 ? -23.897 -5.669 35.923 1.00 75.12 278 ILE A N 1
ATOM 2199 C CA . ILE A 1 278 ? -23.270 -4.847 36.968 1.00 75.12 278 ILE A CA 1
ATOM 2200 C C . ILE A 1 278 ? -24.215 -3.718 37.363 1.00 75.12 278 ILE A C 1
ATOM 2202 O O . ILE A 1 278 ? -24.638 -2.929 36.522 1.00 75.12 278 ILE A O 1
ATOM 2206 N N . MET A 1 279 ? -24.513 -3.603 38.651 1.00 76.56 279 MET A N 1
ATOM 2207 C CA . MET A 1 279 ? -25.396 -2.568 39.181 1.00 76.56 279 MET A CA 1
ATOM 2208 C C . MET A 1 279 ? -24.761 -1.170 39.063 1.00 76.56 279 MET A C 1
ATOM 2210 O O . MET A 1 279 ? -23.663 -0.926 39.558 1.00 76.56 279 MET A O 1
ATOM 2214 N N . LYS A 1 280 ? -25.458 -0.244 38.395 1.00 69.75 280 LYS A N 1
ATOM 2215 C CA . LYS A 1 280 ? -25.068 1.167 38.208 1.00 69.75 280 LYS A CA 1
ATOM 2216 C C . LYS A 1 280 ? -25.776 2.101 39.197 1.00 69.75 280 LYS A C 1
ATOM 2218 O O . LYS A 1 280 ? -25.252 3.169 39.500 1.00 69.75 280 LYS A O 1
ATOM 2223 N N . LYS A 1 281 ? -26.972 1.732 39.665 1.00 72.25 281 LYS A N 1
ATOM 2224 C CA . LYS A 1 281 ? -27.786 2.494 40.628 1.00 72.25 281 LYS A CA 1
ATOM 2225 C C . LYS A 1 281 ? -28.364 1.540 41.675 1.00 72.25 281 LYS A C 1
ATOM 2227 O O . LYS A 1 281 ? -28.605 0.387 41.353 1.00 72.25 281 LYS A O 1
ATOM 2232 N N . LEU A 1 282 ? -28.585 2.037 42.893 1.00 75.44 282 LEU A N 1
ATOM 2233 C CA . LEU A 1 282 ? -28.939 1.246 44.087 1.00 75.44 282 LEU A CA 1
ATOM 2234 C C . LEU A 1 282 ? -30.268 0.475 44.008 1.00 75.44 282 LEU A C 1
ATOM 2236 O O . LEU A 1 282 ? -30.466 -0.448 44.788 1.00 75.44 282 LEU A O 1
ATOM 2240 N N . ASP A 1 283 ? -31.178 0.842 43.107 1.00 75.69 283 ASP A N 1
ATOM 2241 C CA . ASP A 1 283 ? -32.465 0.157 42.960 1.00 75.69 283 ASP A CA 1
ATOM 2242 C C . ASP A 1 283 ? -32.299 -1.150 42.161 1.00 75.69 283 ASP A C 1
ATOM 2244 O O . ASP A 1 283 ? -31.998 -1.130 40.962 1.00 75.69 283 ASP A O 1
ATOM 2248 N N . THR A 1 284 ? -32.468 -2.277 42.861 1.00 67.38 284 THR A N 1
ATOM 2249 C CA . THR A 1 284 ? -32.149 -3.635 42.399 1.00 67.38 284 THR A CA 1
ATOM 2250 C C . THR A 1 284 ? -33.217 -4.263 41.509 1.00 67.38 284 THR A C 1
ATOM 2252 O O . THR A 1 284 ? -32.896 -5.200 40.779 1.00 67.38 284 THR A O 1
ATOM 2255 N N . GLU A 1 285 ? -34.452 -3.757 41.544 1.00 73.31 285 GLU A N 1
ATOM 2256 C CA . GLU A 1 285 ? -35.609 -4.319 40.826 1.00 73.31 285 GLU A CA 1
ATOM 2257 C C . GLU A 1 285 ? -35.772 -3.725 39.421 1.00 73.31 285 GLU A C 1
ATOM 2259 O O . GLU A 1 285 ? -36.407 -4.298 38.535 1.00 73.31 285 GLU A O 1
ATOM 2264 N N . ASN A 1 286 ? -35.166 -2.565 39.173 1.00 73.50 286 ASN A N 1
ATOM 2265 C CA . ASN A 1 286 ? -35.207 -1.937 37.866 1.00 73.50 286 ASN A CA 1
ATOM 2266 C C . ASN A 1 286 ? -34.046 -2.417 36.989 1.00 73.50 286 ASN A C 1
ATOM 2268 O O . ASN A 1 286 ? -32.909 -1.962 37.119 1.00 73.50 286 ASN A O 1
ATOM 2272 N N . PHE A 1 287 ? -34.346 -3.274 36.011 1.00 69.06 287 PHE A N 1
ATOM 2273 C CA . PHE A 1 287 ? -33.357 -3.807 35.066 1.00 69.06 287 PHE A CA 1
ATOM 2274 C C . PHE A 1 287 ? -32.560 -2.726 34.310 1.00 69.06 287 PHE A C 1
ATOM 2276 O O . PHE A 1 287 ? -31.411 -2.966 33.942 1.00 69.06 287 PHE A O 1
ATOM 2283 N N . LYS A 1 288 ? -33.103 -1.507 34.137 1.00 73.50 288 LYS A N 1
ATOM 2284 C CA . LYS A 1 288 ? -32.377 -0.374 33.521 1.00 73.50 288 LYS A CA 1
ATOM 2285 C C . LYS A 1 288 ? -31.211 0.132 34.377 1.00 73.50 288 LYS A C 1
ATOM 2287 O O . LYS A 1 288 ? -30.369 0.882 33.883 1.00 73.50 288 LYS A O 1
ATOM 2292 N N . ASN A 1 289 ? -31.156 -0.254 35.651 1.00 75.25 289 ASN A N 1
ATOM 2293 C CA . ASN A 1 289 ? -30.072 0.095 36.561 1.00 75.25 289 ASN A CA 1
ATOM 2294 C C . ASN A 1 289 ? -28.870 -0.842 36.445 1.00 75.25 289 ASN A C 1
ATOM 2296 O O . ASN A 1 289 ? -27.839 -0.548 37.046 1.00 75.25 289 ASN A O 1
ATOM 2300 N N . TYR A 1 290 ? -28.954 -1.920 35.665 1.00 75.12 290 TYR A N 1
ATOM 2301 C CA . TYR A 1 290 ? -27.824 -2.805 35.411 1.00 75.12 290 TYR A CA 1
ATOM 2302 C C . TYR A 1 290 ? -27.167 -2.464 34.080 1.00 75.12 290 TYR A C 1
ATOM 2304 O O . TYR A 1 290 ? -27.825 -2.233 33.067 1.00 75.12 290 TYR A O 1
ATOM 2312 N N . ARG A 1 291 ? -25.836 -2.453 34.073 1.00 70.81 291 ARG A N 1
ATOM 2313 C CA . ARG A 1 291 ? -25.041 -2.418 32.855 1.00 70.81 291 ARG A CA 1
ATOM 2314 C C . ARG A 1 291 ? -24.720 -3.859 32.456 1.00 70.81 291 ARG A C 1
ATOM 2316 O O . ARG A 1 291 ? -24.042 -4.540 33.229 1.00 70.81 291 ARG A O 1
ATOM 2323 N N . PRO A 1 292 ? -25.155 -4.328 31.278 1.00 75.19 292 PRO A N 1
ATOM 2324 C CA . PRO A 1 292 ? -24.709 -5.613 30.768 1.00 75.19 292 PRO A CA 1
ATOM 2325 C C . PRO A 1 292 ? -23.225 -5.497 30.402 1.00 75.19 292 PRO A C 1
ATOM 2327 O O . PRO A 1 292 ? -22.855 -4.707 29.533 1.00 75.19 292 PRO A O 1
ATOM 2330 N N . VAL A 1 293 ? -22.353 -6.227 31.102 1.00 74.94 293 VAL A N 1
ATOM 2331 C CA . VAL A 1 293 ? -20.926 -6.283 30.764 1.00 74.94 293 VAL A CA 1
ATOM 2332 C C . VAL A 1 293 ? -20.616 -7.620 30.114 1.00 74.94 293 VAL A C 1
ATOM 2334 O O . VAL A 1 293 ? -20.675 -8.665 30.760 1.00 74.94 293 VAL A O 1
ATOM 2337 N N . SER A 1 294 ? -20.260 -7.567 28.832 1.00 80.12 294 SER A N 1
ATOM 2338 C CA . SER A 1 294 ? -19.817 -8.720 28.052 1.00 80.12 294 SER A CA 1
ATOM 2339 C C . SER A 1 294 ? -18.433 -9.174 28.500 1.00 80.12 294 SER A C 1
ATOM 2341 O O . SER A 1 294 ? -17.431 -8.491 28.279 1.00 80.12 294 SER A O 1
ATOM 2343 N N . ASN A 1 295 ? -18.368 -10.343 29.130 1.00 82.50 295 ASN A N 1
ATOM 2344 C CA . ASN A 1 295 ? -17.124 -10.979 29.522 1.00 82.50 295 ASN A CA 1
ATOM 2345 C C . ASN A 1 295 ? -16.743 -12.049 28.495 1.00 82.50 295 ASN A C 1
ATOM 2347 O O . ASN A 1 295 ? -17.353 -13.112 28.422 1.00 82.50 295 ASN A O 1
ATOM 2351 N N . LEU A 1 296 ? -15.740 -11.730 27.683 1.00 86.44 296 LEU A N 1
ATOM 2352 C CA . LEU A 1 296 ? -15.191 -12.618 26.660 1.00 86.44 296 LEU A CA 1
ATOM 2353 C C . LEU A 1 296 ? -14.095 -13.515 27.241 1.00 86.44 296 LEU A C 1
ATOM 2355 O O . LEU A 1 296 ? -13.369 -13.088 28.148 1.00 86.44 296 LEU A O 1
ATOM 2359 N N . VAL A 1 297 ? -13.913 -14.706 26.675 1.00 87.19 297 VAL A N 1
ATOM 2360 C CA . VAL A 1 297 ? -12.758 -15.556 27.000 1.00 87.19 297 VAL A CA 1
ATOM 2361 C C . VAL A 1 297 ? -11.444 -14.821 26.727 1.00 87.19 297 VAL A C 1
ATOM 2363 O O . VAL A 1 297 ? -11.364 -13.955 25.847 1.00 87.19 297 VAL A O 1
ATOM 2366 N N . PHE A 1 298 ? -10.406 -15.129 27.502 1.00 88.25 298 PHE A N 1
ATOM 2367 C CA . PHE A 1 298 ? -9.139 -14.399 27.471 1.00 88.25 298 PHE A CA 1
ATOM 2368 C C . PHE A 1 298 ? -8.519 -14.364 26.069 1.00 88.25 298 PHE A C 1
ATOM 2370 O O . PHE A 1 298 ? -8.060 -13.309 25.633 1.00 88.25 298 PHE A O 1
ATOM 2377 N N . ILE A 1 299 ? -8.571 -15.480 25.338 1.00 88.31 299 ILE A N 1
ATOM 2378 C CA . ILE A 1 299 ? -8.034 -15.568 23.975 1.00 88.31 299 ILE A CA 1
ATOM 2379 C C . ILE A 1 299 ? -8.748 -14.609 23.012 1.00 88.31 299 ILE A C 1
ATOM 2381 O O . ILE A 1 299 ? -8.075 -13.928 22.244 1.00 88.31 299 ILE A O 1
ATOM 2385 N N . SER A 1 300 ? -10.077 -14.463 23.100 1.00 90.06 300 SER A N 1
ATOM 2386 C CA . SER A 1 300 ? -10.822 -13.480 22.289 1.00 90.06 300 SER A CA 1
ATOM 2387 C C . SER A 1 300 ? -10.315 -12.066 22.557 1.00 90.06 300 SER A C 1
ATOM 2389 O O . SER A 1 300 ? -9.978 -11.331 21.633 1.00 90.06 300 SER A O 1
ATOM 2391 N N . LYS A 1 301 ? -10.179 -11.704 23.841 1.00 89.94 301 LYS A N 1
ATOM 2392 C CA . LYS A 1 301 ? -9.674 -10.386 24.254 1.00 89.94 301 LYS A CA 1
ATOM 2393 C C . LYS A 1 301 ? -8.250 -10.142 23.759 1.00 89.94 301 LYS A C 1
ATOM 2395 O O . LYS A 1 301 ? -7.910 -9.008 23.427 1.00 89.94 301 LYS A O 1
ATOM 2400 N N . LEU A 1 302 ? -7.415 -11.181 23.746 1.00 91.00 302 LEU A N 1
ATOM 2401 C CA . LEU A 1 302 ? -6.037 -11.101 23.277 1.00 91.00 302 LEU A CA 1
ATOM 2402 C C . LEU A 1 302 ? -5.980 -10.816 21.772 1.00 91.00 302 LEU A C 1
ATOM 2404 O O . LEU A 1 302 ? -5.291 -9.880 21.371 1.00 91.00 302 LEU A O 1
ATOM 2408 N N . ILE A 1 303 ? -6.745 -11.556 20.963 1.00 91.75 303 ILE A N 1
ATOM 2409 C CA . ILE A 1 303 ? -6.841 -11.331 19.513 1.00 91.75 303 ILE A CA 1
ATOM 2410 C C . ILE A 1 303 ? -7.363 -9.916 19.237 1.00 91.75 303 ILE A C 1
ATOM 2412 O O . ILE A 1 303 ? -6.732 -9.153 18.509 1.00 91.75 303 ILE A O 1
ATOM 2416 N N . GLU A 1 304 ? -8.467 -9.521 19.876 1.00 91.25 304 GLU A N 1
ATOM 2417 C CA . GLU A 1 304 ? -9.044 -8.178 19.731 1.00 91.25 304 GLU A CA 1
ATOM 2418 C C . GLU A 1 304 ? -8.050 -7.077 20.113 1.00 91.25 304 GLU A C 1
ATOM 2420 O O . GLU A 1 304 ? -8.002 -6.028 19.472 1.00 91.25 304 GLU A O 1
ATOM 2425 N N . ARG A 1 305 ? -7.216 -7.308 21.134 1.00 91.00 305 ARG A N 1
ATOM 2426 C CA . ARG A 1 305 ? -6.172 -6.366 21.544 1.00 91.00 305 ARG A CA 1
ATOM 2427 C C . ARG A 1 305 ? -5.062 -6.248 20.505 1.00 91.00 305 ARG A C 1
ATOM 2429 O O . ARG A 1 305 ? -4.618 -5.130 20.251 1.00 91.00 305 ARG A O 1
ATOM 2436 N N . VAL A 1 306 ? -4.625 -7.360 19.914 1.00 90.31 306 VAL A N 1
ATOM 2437 C CA . VAL A 1 306 ? -3.661 -7.355 18.802 1.00 90.31 306 VAL A CA 1
ATOM 2438 C C . VAL A 1 306 ? -4.229 -6.547 17.637 1.00 90.31 306 VAL A C 1
ATOM 2440 O O . VAL A 1 306 ? -3.593 -5.594 17.184 1.00 90.31 306 VAL A O 1
ATOM 2443 N N . VAL A 1 307 ? -5.464 -6.847 17.222 1.00 90.25 307 VAL A N 1
ATOM 2444 C CA . VAL A 1 307 ? -6.141 -6.129 16.135 1.00 90.25 307 VAL A CA 1
ATOM 2445 C C . VAL A 1 307 ? -6.297 -4.641 16.448 1.00 90.25 307 VAL A C 1
ATOM 2447 O O . VAL A 1 307 ? -5.975 -3.798 15.616 1.00 90.25 307 VAL A O 1
ATOM 2450 N N . SER A 1 308 ? -6.728 -4.302 17.663 1.00 89.12 308 SER A N 1
ATOM 2451 C CA . SER A 1 308 ? -6.918 -2.919 18.105 1.00 89.12 308 SER A CA 1
ATOM 2452 C C . SER A 1 308 ? -5.610 -2.128 18.128 1.00 89.12 308 SER A C 1
ATOM 2454 O O . SER A 1 308 ? -5.594 -0.985 17.680 1.00 89.12 308 SER A O 1
ATOM 2456 N N . ASN A 1 309 ? -4.507 -2.720 18.596 1.00 88.00 309 ASN A N 1
ATOM 2457 C CA . ASN A 1 309 ? -3.199 -2.061 18.589 1.00 88.00 309 ASN A CA 1
ATOM 2458 C C . ASN A 1 309 ? -2.709 -1.798 17.158 1.00 88.00 309 ASN A C 1
ATOM 2460 O O . ASN A 1 309 ? -2.162 -0.730 16.883 1.00 88.00 309 ASN A O 1
ATOM 2464 N N . ARG A 1 310 ? -2.922 -2.755 16.247 1.00 87.62 310 ARG A N 1
ATOM 2465 C CA . ARG A 1 310 ? -2.569 -2.618 14.826 1.00 87.62 310 ARG A CA 1
ATOM 2466 C C . ARG A 1 310 ? -3.429 -1.566 14.130 1.00 87.62 310 ARG A C 1
ATOM 2468 O O . ARG A 1 310 ? -2.891 -0.747 13.391 1.00 87.62 310 ARG A O 1
ATOM 2475 N N . LEU A 1 311 ? -4.729 -1.531 14.425 1.00 85.81 311 LEU A N 1
ATOM 2476 C CA . LEU A 1 311 ? -5.640 -0.486 13.958 1.00 85.81 311 LEU A CA 1
ATOM 2477 C C . LEU A 1 311 ? -5.213 0.896 14.463 1.00 85.81 311 LEU A C 1
ATOM 2479 O O . LEU A 1 311 ? -5.116 1.822 13.672 1.00 85.81 311 LEU A O 1
ATOM 2483 N N . ASP A 1 312 ? -4.899 1.046 15.748 1.00 83.94 312 ASP A N 1
ATOM 2484 C CA . ASP A 1 312 ? -4.444 2.326 16.305 1.00 83.94 312 ASP A CA 1
ATOM 2485 C C . ASP A 1 312 ? -3.114 2.788 15.683 1.00 83.94 312 ASP A C 1
ATOM 2487 O O . ASP A 1 312 ? -2.947 3.966 15.358 1.00 83.94 312 ASP A O 1
ATOM 2491 N N . SER A 1 313 ? -2.184 1.854 15.446 1.00 84.00 313 SER A N 1
ATOM 2492 C CA . SER A 1 313 ? -0.950 2.139 14.709 1.00 84.00 313 SER A CA 1
ATOM 2493 C C . SER A 1 313 ? -1.255 2.612 13.291 1.00 84.00 313 SER A C 1
ATOM 2495 O O . SER A 1 313 ? -0.720 3.628 12.869 1.00 84.00 313 SER A O 1
ATOM 2497 N N . HIS A 1 314 ? -2.149 1.924 12.580 1.00 78.88 314 HIS A N 1
ATOM 2498 C CA . HIS A 1 314 ? -2.584 2.301 11.236 1.00 78.88 314 HIS A CA 1
ATOM 2499 C C . HIS A 1 314 ? -3.203 3.700 11.198 1.00 78.88 314 HIS A C 1
ATOM 2501 O O . HIS A 1 314 ? -2.812 4.528 10.378 1.00 78.88 314 HIS A O 1
ATOM 2507 N N . MET A 1 315 ? -4.125 3.984 12.116 1.00 78.88 315 MET A N 1
ATOM 2508 C CA . MET A 1 315 ? -4.772 5.290 12.237 1.00 78.88 315 MET A CA 1
ATOM 2509 C C . MET A 1 315 ? -3.756 6.404 12.501 1.00 78.88 315 MET A C 1
ATOM 2511 O O . MET A 1 315 ? -3.880 7.502 11.964 1.00 78.88 315 MET A O 1
ATOM 2515 N N . THR A 1 316 ? -2.733 6.116 13.308 1.00 80.81 316 THR A N 1
ATOM 2516 C CA . THR A 1 316 ? -1.681 7.076 13.661 1.00 80.81 316 THR A CA 1
ATOM 2517 C C . THR A 1 316 ? -0.715 7.303 12.504 1.00 80.81 316 THR A C 1
ATOM 2519 O O . THR A 1 316 ? -0.492 8.444 12.117 1.00 80.81 316 THR A O 1
ATOM 2522 N N . THR A 1 317 ? -0.174 6.234 11.916 1.00 78.00 317 THR A N 1
ATOM 2523 C CA . THR A 1 317 ? 0.783 6.308 10.801 1.00 78.00 317 THR A CA 1
ATOM 2524 C C . THR A 1 317 ? 0.192 7.014 9.585 1.00 78.00 317 THR A C 1
ATOM 2526 O O . THR A 1 317 ? 0.913 7.713 8.880 1.00 78.00 317 THR A O 1
ATOM 2529 N N . ASN A 1 318 ? -1.115 6.871 9.362 1.00 72.62 318 ASN A N 1
ATOM 2530 C CA . ASN A 1 318 ? -1.798 7.450 8.208 1.00 72.62 318 ASN A CA 1
ATOM 2531 C C . ASN A 1 318 ? -2.583 8.732 8.533 1.00 72.62 318 ASN A C 1
ATOM 2533 O O . ASN A 1 318 ? -3.346 9.193 7.691 1.00 72.62 318 ASN A O 1
ATOM 2537 N N . ASN A 1 319 ? -2.407 9.313 9.728 1.00 76.56 319 ASN A N 1
ATOM 2538 C CA . ASN A 1 319 ? -3.087 10.541 10.165 1.00 76.56 319 ASN A CA 1
ATOM 2539 C C . ASN A 1 319 ? -4.620 10.504 9.987 1.00 76.56 319 ASN A C 1
ATOM 2541 O O . ASN A 1 319 ? -5.235 11.486 9.583 1.00 76.56 319 ASN A O 1
ATOM 2545 N N . LEU A 1 320 ? -5.243 9.363 10.294 1.00 79.00 320 LEU A N 1
ATOM 2546 C CA . LEU A 1 320 ? -6.683 9.125 10.111 1.00 79.00 320 LEU A CA 1
ATOM 2547 C C . LEU A 1 320 ? -7.515 9.463 11.356 1.00 79.00 320 LEU A C 1
ATOM 2549 O O . LEU A 1 320 ? -8.738 9.337 11.348 1.00 79.00 320 LEU A O 1
ATOM 2553 N N . HIS A 1 321 ? -6.869 9.842 12.459 1.00 76.56 321 HIS A N 1
ATOM 2554 C CA . HIS A 1 321 ? -7.571 10.230 13.679 1.00 76.56 321 HIS A CA 1
ATOM 2555 C C . HIS A 1 321 ? -8.308 11.554 13.491 1.00 76.56 321 HIS A C 1
ATOM 2557 O O . HIS A 1 321 ? -7.748 12.517 12.973 1.00 76.56 321 HIS A O 1
ATOM 2563 N N . ILE A 1 322 ? -9.524 11.639 14.029 1.00 77.69 322 ILE A N 1
ATOM 2564 C CA . ILE A 1 322 ? -10.260 12.901 14.095 1.00 77.69 322 ILE A CA 1
ATOM 2565 C C . ILE A 1 322 ? -9.484 13.875 14.994 1.00 77.69 322 ILE A C 1
ATOM 2567 O O . ILE A 1 322 ? -9.054 13.526 16.104 1.00 77.69 322 ILE A O 1
ATOM 2571 N N . GLU A 1 323 ? -9.298 15.102 14.503 1.00 78.38 323 GLU A N 1
ATOM 2572 C CA . GLU A 1 323 ? -8.522 16.151 15.174 1.00 78.38 323 GLU A CA 1
ATOM 2573 C C . GLU A 1 323 ? -9.067 16.429 16.582 1.00 78.38 323 GLU A C 1
ATOM 2575 O O . GLU A 1 323 ? -8.341 16.297 17.566 1.00 78.38 323 GLU A O 1
ATOM 2580 N N . TYR A 1 324 ? -10.375 16.678 16.693 1.00 79.19 324 TYR A N 1
ATOM 2581 C CA . TYR A 1 324 ? -11.052 17.033 17.946 1.00 79.19 324 TYR A CA 1
ATOM 2582 C C . TYR A 1 324 ? -11.625 15.833 18.718 1.00 79.19 324 TYR A C 1
ATOM 2584 O O . TYR A 1 324 ? -12.566 15.974 19.500 1.00 79.19 324 TYR A O 1
ATOM 2592 N N . GLN A 1 325 ? -11.065 14.635 18.525 1.00 80.94 325 GLN A N 1
ATOM 2593 C CA . GLN A 1 325 ? -11.391 13.467 19.343 1.00 80.94 325 GLN A CA 1
ATOM 2594 C C . GLN A 1 325 ? -10.432 13.356 20.532 1.00 80.94 325 GLN A C 1
ATOM 2596 O O . GLN A 1 325 ? -9.238 13.130 20.359 1.00 80.94 325 GLN A O 1
ATOM 2601 N N . TYR A 1 326 ? -10.975 13.426 21.749 1.00 79.38 326 TYR A N 1
ATOM 2602 C CA . TYR A 1 326 ? -10.197 13.308 22.992 1.00 79.38 326 TYR A CA 1
ATOM 2603 C C . TYR A 1 326 ? -10.455 11.998 23.748 1.00 79.38 326 TYR A C 1
ATOM 2605 O O . TYR A 1 326 ? -9.623 11.551 24.536 1.00 79.38 326 TYR A O 1
ATOM 2613 N N . GLY A 1 327 ? -11.612 11.372 23.519 1.00 74.38 327 GLY A N 1
ATOM 2614 C CA . GLY A 1 327 ? -11.966 10.085 24.110 1.00 74.38 327 GLY A CA 1
ATOM 2615 C C . GLY A 1 327 ? -11.304 8.921 23.375 1.00 74.38 327 GLY A C 1
ATOM 2616 O O . GLY A 1 327 ? -11.265 8.903 22.145 1.00 74.38 327 GLY A O 1
ATOM 2617 N N . TYR A 1 328 ? -10.824 7.932 24.135 1.00 72.69 328 TYR A N 1
ATOM 2618 C CA . TYR A 1 328 ? -10.246 6.682 23.616 1.00 72.69 328 TYR A CA 1
ATOM 2619 C C . TYR A 1 328 ? -9.036 6.857 22.674 1.00 72.69 328 TYR A C 1
ATOM 2621 O O . TYR A 1 328 ? -8.708 5.940 21.928 1.00 72.69 328 TYR A O 1
ATOM 2629 N N . LYS A 1 329 ? -8.345 8.004 22.742 1.00 74.06 329 LYS A N 1
ATOM 2630 C CA . LYS A 1 329 ? -7.168 8.345 21.928 1.00 74.06 329 LYS A CA 1
ATOM 2631 C C . LYS A 1 329 ? -5.928 8.467 22.815 1.00 74.06 329 LYS A C 1
ATOM 2633 O O . LYS A 1 329 ? -5.989 9.053 23.897 1.00 74.06 329 LYS A O 1
ATOM 2638 N N . LYS A 1 330 ? -4.788 7.914 22.381 1.00 79.75 330 LYS A N 1
ATOM 2639 C CA . LYS A 1 330 ? -3.524 8.029 23.132 1.00 79.75 330 LYS A CA 1
ATOM 2640 C C . LYS A 1 330 ? -3.125 9.495 23.307 1.00 79.75 330 LYS A C 1
ATOM 2642 O O . LYS A 1 330 ? -3.372 10.325 22.436 1.00 79.75 330 LYS A O 1
ATOM 2647 N N . HIS A 1 331 ? -2.503 9.801 24.444 1.00 85.62 331 HIS A N 1
ATOM 2648 C CA . HIS A 1 331 ? -2.056 11.150 24.824 1.00 85.62 331 HIS A CA 1
ATOM 2649 C C . HIS A 1 331 ? -3.169 12.212 24.926 1.00 85.62 331 HIS A C 1
ATOM 2651 O O . HIS A 1 331 ? -2.865 13.394 25.037 1.00 85.62 331 HIS A O 1
ATOM 2657 N N . HIS A 1 332 ? -4.442 11.803 24.942 1.00 81.88 332 HIS A N 1
ATOM 2658 C CA . HIS A 1 332 ? -5.588 12.681 25.175 1.00 81.88 332 HIS A CA 1
ATOM 2659 C C . HIS A 1 332 ? -6.331 12.246 26.444 1.00 81.88 332 HIS A C 1
ATOM 2661 O O . HIS A 1 332 ? -6.318 11.080 26.843 1.00 81.88 332 HIS A O 1
ATOM 2667 N N . SER A 1 333 ? -6.959 13.207 27.111 1.00 85.12 333 SER A N 1
ATOM 2668 C CA . SER A 1 333 ? -7.751 13.009 28.324 1.00 85.12 333 SER A CA 1
ATOM 2669 C C . SER A 1 333 ? -8.887 14.029 28.422 1.00 85.12 333 SER A C 1
ATOM 2671 O O . SER A 1 333 ? -8.934 15.020 27.685 1.00 85.12 333 SER A O 1
ATOM 2673 N N . THR A 1 334 ? -9.785 13.831 29.387 1.00 78.69 334 THR A N 1
ATOM 2674 C CA . THR A 1 334 ? -10.818 14.823 29.724 1.00 78.69 334 THR A CA 1
ATOM 2675 C C . THR A 1 334 ? -10.208 16.167 30.125 1.00 78.69 334 THR A C 1
ATOM 2677 O O . THR A 1 334 ? -10.764 17.205 29.786 1.00 78.69 334 THR A O 1
ATOM 2680 N N . ALA A 1 335 ? -9.033 16.166 30.761 1.00 86.88 335 ALA A N 1
ATOM 2681 C CA . ALA A 1 335 ? -8.319 17.389 31.112 1.00 86.88 335 ALA A CA 1
ATOM 2682 C C . ALA A 1 335 ? -7.837 18.151 29.866 1.00 86.88 335 ALA A C 1
ATOM 2684 O O . ALA A 1 335 ? -8.016 19.361 29.787 1.00 86.88 335 ALA A O 1
ATOM 2685 N N . THR A 1 336 ? -7.290 17.454 28.862 1.00 82.94 336 THR A N 1
ATOM 2686 C CA . THR A 1 336 ? -6.852 18.106 27.611 1.00 82.94 336 THR A CA 1
ATOM 2687 C C . THR A 1 336 ? -8.021 18.673 26.803 1.00 82.94 336 THR A C 1
ATOM 2689 O O . THR A 1 336 ? -7.888 19.746 26.220 1.00 82.94 336 THR A O 1
ATOM 2692 N N . LEU A 1 337 ? -9.181 18.000 26.820 1.00 80.81 337 LEU A N 1
ATOM 2693 C CA . LEU A 1 337 ? -10.412 18.518 26.218 1.00 80.81 337 LEU A CA 1
ATOM 2694 C C . LEU A 1 337 ? -10.869 19.794 26.929 1.00 80.81 337 LEU A C 1
ATOM 2696 O O . LEU A 1 337 ? -11.130 20.798 26.275 1.00 80.81 337 LEU A O 1
ATOM 2700 N N . LEU A 1 338 ? -10.940 19.761 28.265 1.00 85.81 338 LEU A N 1
ATOM 2701 C CA . LEU A 1 338 ? -11.351 20.914 29.067 1.00 85.81 338 LEU A CA 1
ATOM 2702 C C . LEU A 1 338 ? -10.413 22.104 28.874 1.00 85.81 338 LEU A C 1
ATOM 2704 O O . LEU A 1 338 ? -10.894 23.229 28.781 1.00 85.81 338 LEU A O 1
ATOM 2708 N N . LEU A 1 339 ? -9.103 21.867 28.762 1.00 85.44 339 LEU A N 1
ATOM 2709 C CA . LEU A 1 339 ? -8.123 22.920 28.510 1.00 85.44 339 LEU A CA 1
ATOM 2710 C C . LEU A 1 339 ? -8.375 23.605 27.160 1.00 85.44 339 LEU A C 1
ATOM 2712 O O . LEU A 1 339 ? -8.476 24.829 27.115 1.00 85.44 339 LEU A O 1
ATOM 2716 N N . LYS A 1 340 ? -8.532 22.827 26.078 1.00 83.31 340 LYS A N 1
ATOM 2717 C CA . LYS A 1 340 ? -8.819 23.371 24.741 1.00 83.31 340 LYS A CA 1
ATOM 2718 C C . LYS A 1 340 ? -10.147 24.119 24.715 1.00 83.31 340 LYS A C 1
ATOM 2720 O O . LYS A 1 340 ? -10.194 25.252 24.255 1.00 83.31 340 LYS A O 1
ATOM 2725 N N . LEU A 1 341 ? -11.200 23.503 25.252 1.00 84.12 341 LEU A N 1
ATOM 2726 C CA . LEU A 1 341 ? -12.536 24.091 25.296 1.00 84.12 341 LEU A CA 1
ATOM 2727 C C . LEU A 1 341 ? -12.534 25.426 26.050 1.00 84.12 341 LEU A C 1
ATOM 2729 O O . LEU A 1 341 ? -13.109 26.402 25.583 1.00 84.12 341 LEU A O 1
ATOM 2733 N N . THR A 1 342 ? -11.864 25.471 27.201 1.00 84.25 342 THR A N 1
ATOM 2734 C CA . THR A 1 342 ? -11.744 26.689 28.010 1.00 84.25 342 THR A CA 1
ATOM 2735 C C . THR A 1 342 ? -10.984 27.785 27.263 1.00 84.25 342 THR A C 1
ATOM 2737 O O . THR A 1 342 ? -11.433 28.928 27.257 1.00 84.25 342 THR A O 1
ATOM 2740 N N . ASN A 1 343 ? -9.876 27.445 26.595 1.00 87.50 343 ASN A N 1
ATOM 2741 C CA . ASN A 1 343 ? -9.121 28.398 25.779 1.00 87.50 343 ASN A CA 1
ATOM 2742 C C . ASN A 1 343 ? -9.974 28.980 24.643 1.00 87.50 343 ASN A C 1
ATOM 2744 O O . ASN A 1 343 ? -10.022 30.192 24.474 1.00 87.50 343 ASN A O 1
ATOM 2748 N N . ASP A 1 344 ? -10.694 28.129 23.911 1.00 80.56 344 ASP A N 1
ATOM 2749 C CA . ASP A 1 344 ? -11.534 28.559 22.787 1.00 80.56 344 ASP A CA 1
ATOM 2750 C C . ASP A 1 344 ? -12.658 29.490 23.242 1.00 80.56 344 ASP A C 1
ATOM 2752 O O . ASP A 1 344 ? -12.973 30.477 22.578 1.00 80.56 344 ASP A O 1
ATOM 2756 N N . ILE A 1 345 ? -13.242 29.201 24.406 1.00 81.25 345 ILE A N 1
ATOM 2757 C CA . ILE A 1 345 ? -14.238 30.065 25.032 1.00 81.25 345 ILE A CA 1
ATOM 2758 C C . ILE A 1 345 ? -13.620 31.428 25.372 1.00 81.25 345 ILE A C 1
ATOM 2760 O O . ILE A 1 345 ? -14.216 32.451 25.034 1.00 81.25 345 ILE A O 1
ATOM 2764 N N . PHE A 1 346 ? -12.433 31.466 25.988 1.00 83.06 346 PHE A N 1
ATOM 2765 C CA . PHE A 1 346 ? -11.767 32.726 26.336 1.00 83.06 346 PHE A CA 1
ATOM 2766 C C . PHE A 1 346 ? -11.374 33.558 25.110 1.00 83.06 346 PHE A C 1
ATOM 2768 O O . PHE A 1 346 ? -11.629 34.759 25.094 1.00 83.06 346 PHE A O 1
ATOM 2775 N N . GLU A 1 347 ? -10.868 32.939 24.044 1.00 84.38 347 GLU A N 1
ATOM 2776 C CA . GLU A 1 347 ? -10.555 33.658 22.802 1.00 84.38 347 GLU A CA 1
ATOM 2777 C C . GLU A 1 347 ? -11.792 34.307 22.159 1.00 84.38 347 GLU A C 1
ATOM 2779 O O . GLU A 1 347 ? -11.693 35.373 21.545 1.00 84.38 347 GLU A O 1
ATOM 2784 N N . LEU A 1 348 ? -12.963 33.670 22.268 1.00 79.25 348 LEU A N 1
ATOM 2785 C CA . LEU A 1 348 ? -14.226 34.237 21.789 1.00 79.25 348 LEU A CA 1
ATOM 2786 C C . LEU A 1 348 ? -14.712 35.385 22.683 1.00 79.25 348 LEU A C 1
ATOM 2788 O O . LEU A 1 348 ? -15.222 36.380 22.159 1.00 79.25 348 LEU A O 1
ATOM 2792 N N . PHE A 1 349 ? -14.515 35.270 24.002 1.00 82.06 349 PHE A N 1
ATOM 2793 C CA . PHE A 1 349 ? -14.796 36.346 24.955 1.00 82.06 349 PHE A CA 1
ATOM 2794 C C . PHE A 1 349 ? -13.963 37.595 24.658 1.00 82.06 349 PHE A C 1
ATOM 2796 O O . PHE A 1 349 ? -14.533 38.679 24.549 1.00 82.06 349 PHE A O 1
ATOM 2803 N N . ASP A 1 350 ? -12.655 37.450 24.436 1.00 87.88 350 ASP A N 1
ATOM 2804 C CA . ASP A 1 350 ? -11.760 38.576 24.126 1.00 87.88 350 ASP A CA 1
ATOM 2805 C C . ASP A 1 350 ? -12.147 39.291 22.823 1.00 87.88 350 ASP A C 1
ATOM 2807 O O . ASP A 1 350 ? -11.982 40.503 22.676 1.00 87.88 350 ASP A O 1
ATOM 2811 N N . LYS A 1 351 ? -12.723 38.550 21.871 1.00 88.50 351 LYS A N 1
ATOM 2812 C CA . LYS A 1 351 ? -13.234 39.081 20.598 1.00 88.50 351 LYS A CA 1
ATOM 2813 C C . LYS A 1 351 ? -14.646 39.667 20.708 1.00 88.50 351 LYS A C 1
ATOM 2815 O O . LYS A 1 351 ? -15.231 39.996 19.676 1.00 88.50 351 LYS A O 1
ATOM 2820 N N . ASN A 1 352 ? -15.222 39.768 21.911 1.00 87.12 352 ASN A N 1
ATOM 2821 C CA . ASN A 1 352 ? -16.612 40.180 22.153 1.00 87.12 352 ASN A CA 1
ATOM 2822 C C . ASN A 1 352 ? -17.629 39.430 21.270 1.00 87.12 352 ASN A C 1
ATOM 2824 O O . ASN A 1 352 ? -18.655 39.979 20.863 1.00 87.12 352 ASN A O 1
ATOM 2828 N N . THR A 1 353 ? -17.337 38.170 20.939 1.00 84.00 353 THR A N 1
ATOM 2829 C CA . THR A 1 353 ? -18.208 37.346 20.101 1.00 84.00 353 THR A CA 1
ATOM 2830 C C . THR A 1 353 ? -19.127 36.523 21.004 1.00 84.00 353 THR A C 1
ATOM 2832 O O . THR A 1 353 ? -18.627 35.793 21.861 1.00 84.00 353 THR A O 1
ATOM 2835 N N . PRO A 1 354 ? -20.461 36.596 20.844 1.00 78.31 354 PRO A N 1
ATOM 2836 C CA . PRO A 1 354 ? -21.370 35.770 21.630 1.00 78.31 354 PRO A CA 1
ATOM 2837 C C . PRO A 1 354 ? -21.120 34.284 21.341 1.00 78.31 354 PRO A C 1
ATOM 2839 O O . PRO A 1 354 ? -21.117 33.860 20.185 1.00 78.31 354 PRO A O 1
ATOM 2842 N N . SER A 1 355 ? -20.915 33.492 22.395 1.00 74.88 355 SER A N 1
ATOM 2843 C CA . SER A 1 355 ? -20.597 32.065 22.313 1.00 74.88 355 SER A CA 1
ATOM 2844 C C . SER A 1 355 ? -21.672 31.211 22.996 1.00 74.88 355 SER A C 1
ATOM 2846 O O . SER A 1 355 ? -22.250 31.593 24.013 1.00 74.88 355 SER A O 1
ATOM 2848 N N . VAL A 1 356 ? -21.971 30.045 22.414 1.00 78.69 356 VAL A N 1
ATOM 2849 C CA . VAL A 1 356 ? -22.938 29.070 22.944 1.00 78.69 356 VAL A CA 1
ATOM 2850 C C . VAL A 1 356 ? -22.293 27.688 22.927 1.00 78.69 356 VAL A C 1
ATOM 2852 O O . VAL A 1 356 ? -21.852 27.224 21.878 1.00 78.69 356 VAL A O 1
ATOM 2855 N N . LEU A 1 357 ? -22.261 27.020 24.082 1.00 76.12 357 LEU A N 1
ATOM 2856 C CA . LEU A 1 357 ? -21.781 25.645 24.214 1.00 76.12 357 LEU A CA 1
ATOM 2857 C C . LEU A 1 357 ? -22.961 24.668 24.198 1.00 76.12 357 LEU A C 1
ATOM 2859 O O . LEU A 1 357 ? -23.837 24.732 25.059 1.00 76.12 357 LEU A O 1
ATOM 2863 N N . MET A 1 358 ? -22.957 23.735 23.247 1.00 79.38 358 MET A N 1
ATOM 2864 C CA . MET A 1 358 ? -23.928 22.644 23.168 1.00 79.38 358 MET A CA 1
ATOM 2865 C C . MET A 1 358 ? -23.269 21.330 23.591 1.00 79.38 358 MET A C 1
ATOM 2867 O O . MET A 1 358 ? -22.279 20.909 22.996 1.00 79.38 358 MET A O 1
ATOM 2871 N N . LEU A 1 359 ? -23.831 20.675 24.607 1.00 75.62 359 LEU A N 1
ATOM 2872 C CA . LEU A 1 359 ? -23.393 19.360 25.074 1.00 75.62 359 LEU A CA 1
ATOM 2873 C C . LEU A 1 359 ? -24.410 18.307 24.631 1.00 75.62 359 LEU A C 1
ATOM 2875 O O . LEU A 1 359 ? -25.601 18.436 24.914 1.00 75.62 359 LEU A O 1
ATOM 2879 N N . LEU A 1 360 ? -23.936 17.275 23.936 1.00 78.25 360 LEU A N 1
ATOM 2880 C CA . LEU A 1 360 ? -24.757 16.193 23.399 1.00 78.25 360 LEU A CA 1
ATOM 2881 C C . LEU A 1 360 ? -24.315 14.863 24.012 1.00 78.25 360 LEU A C 1
ATOM 2883 O O . LEU A 1 360 ? -23.120 14.581 24.073 1.00 78.25 360 LEU A O 1
ATOM 2887 N N . ASP A 1 361 ? -25.282 14.047 24.431 1.00 74.62 361 ASP A N 1
ATOM 2888 C CA . ASP A 1 361 ? -25.052 12.681 24.905 1.00 74.62 361 ASP A CA 1
ATOM 2889 C C . ASP A 1 361 ? -25.913 11.701 24.102 1.00 74.62 361 ASP A C 1
ATOM 2891 O O . ASP A 1 361 ? -27.113 11.914 23.903 1.00 74.62 361 ASP A O 1
ATOM 2895 N N . LEU A 1 362 ? -25.287 10.632 23.610 1.00 68.44 362 LEU A N 1
ATOM 2896 C CA . LEU A 1 362 ? -25.942 9.624 22.782 1.00 68.44 362 LEU A CA 1
ATOM 2897 C C . LEU A 1 362 ? -26.418 8.466 23.660 1.00 68.44 362 LEU A C 1
ATOM 2899 O O . LEU A 1 362 ? -25.631 7.779 24.312 1.00 68.44 362 LEU A O 1
ATOM 2903 N N . SER A 1 363 ? -27.725 8.202 23.637 1.00 70.06 363 SER A N 1
ATOM 2904 C CA . SER A 1 363 ? -28.307 7.070 24.361 1.00 70.06 363 SER A CA 1
ATOM 2905 C C . SER A 1 363 ? -27.874 5.743 23.738 1.00 70.06 363 SER A C 1
ATOM 2907 O O . SER A 1 363 ? -28.071 5.532 22.546 1.00 70.06 363 SER A O 1
ATOM 2909 N N . ALA A 1 364 ? -27.322 4.838 24.554 1.00 67.12 364 ALA A N 1
ATOM 2910 C CA . ALA A 1 364 ? -26.928 3.485 24.141 1.00 67.12 364 ALA A CA 1
ATOM 2911 C C . ALA A 1 364 ? -26.026 3.461 22.884 1.00 67.12 364 ALA A C 1
ATOM 2913 O O . ALA A 1 364 ? -26.227 2.671 21.963 1.00 67.12 364 ALA A O 1
ATOM 2914 N N . ALA A 1 365 ? -25.023 4.346 22.838 1.00 64.19 365 ALA A N 1
ATOM 2915 C CA . ALA A 1 365 ? -24.197 4.577 21.650 1.00 64.19 365 ALA A CA 1
ATOM 2916 C C . ALA A 1 365 ? -23.536 3.313 21.065 1.00 64.19 365 ALA A C 1
ATOM 2918 O O . ALA A 1 365 ? -23.425 3.207 19.852 1.00 64.19 365 ALA A O 1
ATOM 2919 N N . PHE A 1 366 ? -23.119 2.350 21.897 1.00 67.62 366 PHE A N 1
ATOM 2920 C CA . PHE A 1 366 ? -22.520 1.093 21.419 1.00 67.62 366 PHE A CA 1
ATOM 2921 C C . PHE A 1 366 ? -23.561 0.082 20.922 1.00 67.62 366 PHE A C 1
ATOM 2923 O O . PHE A 1 366 ? -23.285 -0.662 19.985 1.00 67.62 366 PHE A O 1
ATOM 2930 N N . ASP A 1 367 ? -24.754 0.076 21.519 1.00 70.44 367 ASP A N 1
ATO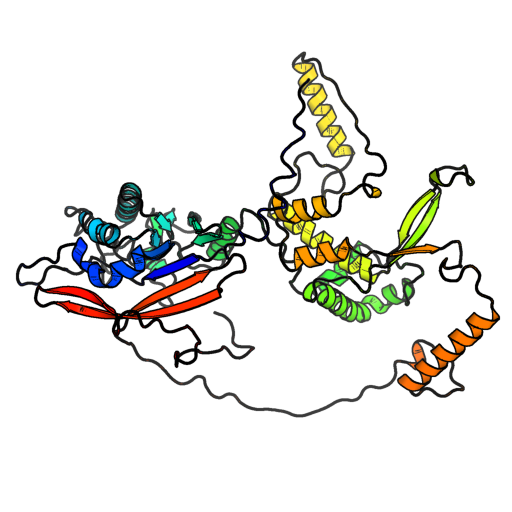M 2931 C CA . ASP A 1 367 ? -25.827 -0.869 21.185 1.00 70.44 367 ASP A CA 1
ATOM 2932 C C . ASP A 1 367 ? -26.591 -0.453 19.915 1.00 70.44 367 ASP A C 1
ATOM 2934 O O . ASP A 1 367 ? -27.299 -1.254 19.313 1.00 70.44 367 ASP A O 1
ATOM 2938 N N . THR A 1 368 ? -26.453 0.811 19.505 1.00 78.06 368 THR A N 1
ATOM 2939 C CA . THR A 1 368 ? -27.165 1.422 18.369 1.00 78.06 368 THR A CA 1
ATOM 2940 C C . THR A 1 368 ? -26.313 1.540 17.102 1.00 78.06 368 THR A C 1
ATOM 2942 O O . THR A 1 368 ? -26.750 2.136 16.115 1.00 78.06 368 THR A O 1
ATOM 2945 N N . ILE A 1 369 ? -25.104 0.969 17.100 1.00 80.25 369 ILE A N 1
ATOM 2946 C CA . ILE A 1 369 ? -24.206 1.003 15.943 1.00 80.25 369 ILE A CA 1
ATOM 2947 C C . ILE A 1 369 ? -24.786 0.157 14.803 1.00 80.25 369 ILE A C 1
ATOM 2949 O O . ILE A 1 369 ? -24.978 -1.051 14.929 1.00 80.25 369 ILE A O 1
ATOM 2953 N N . ASP A 1 370 ? -24.995 0.795 13.653 1.00 85.88 370 ASP A N 1
ATOM 2954 C CA . ASP A 1 370 ? -25.328 0.117 12.402 1.00 85.88 370 ASP A CA 1
ATOM 2955 C C . ASP A 1 370 ? -24.076 -0.573 11.842 1.00 85.88 370 ASP A C 1
ATOM 2957 O O . ASP A 1 370 ? -23.110 0.075 11.428 1.00 85.88 370 ASP A O 1
ATOM 2961 N N . GLN A 1 371 ? -24.095 -1.905 11.850 1.00 86.00 371 GLN A N 1
ATOM 2962 C CA . GLN A 1 371 ? -22.957 -2.735 11.458 1.00 86.00 371 GLN A CA 1
ATOM 2963 C C . GLN A 1 371 ? -22.559 -2.534 9.990 1.00 86.00 371 GLN A C 1
ATOM 2965 O O . GLN A 1 371 ? -21.369 -2.502 9.684 1.00 86.00 371 GLN A O 1
ATOM 2970 N N . GLN A 1 372 ? -23.528 -2.359 9.085 1.00 88.19 372 GLN A N 1
ATOM 2971 C CA . GLN A 1 372 ? -23.247 -2.175 7.659 1.00 88.19 372 GLN A CA 1
ATOM 2972 C C . GLN A 1 372 ? -22.613 -0.812 7.398 1.00 88.19 372 GLN A C 1
ATOM 2974 O O . GLN A 1 372 ? -21.647 -0.717 6.641 1.00 88.19 372 GLN A O 1
ATOM 2979 N N . LYS A 1 373 ? -23.108 0.240 8.061 1.00 83.69 373 LYS A N 1
ATOM 2980 C CA . LYS A 1 373 ? -22.490 1.571 7.975 1.00 83.69 373 LYS A CA 1
ATOM 2981 C C . LYS A 1 373 ? -21.088 1.573 8.560 1.00 83.69 373 LYS A C 1
ATOM 2983 O O . LYS A 1 373 ? -20.201 2.167 7.958 1.00 83.69 373 LYS A O 1
ATOM 2988 N N . LEU A 1 374 ? -20.873 0.895 9.690 1.00 84.06 374 LEU A N 1
ATOM 2989 C CA . LEU A 1 374 ? -19.546 0.780 10.287 1.00 84.06 374 LEU A CA 1
ATOM 2990 C C . LEU A 1 374 ? -18.569 0.087 9.332 1.00 84.06 374 LEU A C 1
ATOM 2992 O O . LEU A 1 374 ? -17.511 0.643 9.062 1.00 84.06 374 LEU A O 1
ATOM 2996 N N . LEU A 1 375 ? -18.929 -1.071 8.773 1.00 85.19 375 LEU A N 1
ATOM 2997 C CA . LEU A 1 375 ? -18.099 -1.766 7.780 1.00 85.19 375 LEU A CA 1
ATOM 2998 C C . LEU A 1 375 ? -17.826 -0.885 6.551 1.00 85.19 375 LEU A C 1
ATOM 3000 O O . LEU A 1 375 ? -16.683 -0.771 6.110 1.00 85.19 375 LEU A O 1
ATOM 3004 N N . GLY A 1 376 ? -18.849 -0.170 6.072 1.00 80.81 376 GLY A N 1
ATOM 3005 C CA . GLY A 1 376 ? -18.716 0.824 5.011 1.00 80.81 376 GLY A CA 1
ATOM 3006 C C . GLY A 1 376 ? -17.673 1.896 5.332 1.00 80.81 376 GLY A C 1
ATOM 3007 O O . GLY A 1 376 ? -16.784 2.113 4.515 1.00 80.81 376 GLY A O 1
ATOM 3008 N N . LEU A 1 377 ? -17.732 2.502 6.525 1.00 81.19 377 LEU A N 1
ATOM 3009 C CA . LEU A 1 377 ? -16.773 3.508 7.008 1.00 81.19 377 LEU A CA 1
ATOM 3010 C C . LEU A 1 377 ? -15.353 2.944 7.125 1.00 81.19 377 LEU A C 1
ATOM 3012 O O . LEU A 1 377 ? -14.393 3.592 6.701 1.00 81.19 377 LEU A O 1
ATOM 3016 N N . LEU A 1 378 ? -15.212 1.721 7.651 1.00 81.00 378 LEU A N 1
ATOM 3017 C CA . LEU A 1 378 ? -13.920 1.041 7.741 1.00 81.00 378 LEU A CA 1
ATOM 3018 C C . LEU A 1 378 ? -13.279 0.913 6.351 1.00 81.00 378 LEU A C 1
ATOM 3020 O O . LEU A 1 378 ? -12.095 1.200 6.192 1.00 81.00 378 LEU A O 1
ATOM 3024 N N . THR A 1 379 ? -14.049 0.578 5.318 1.00 80.50 379 THR A N 1
ATOM 3025 C CA . THR A 1 379 ? -13.535 0.529 3.942 1.00 80.50 379 THR A CA 1
ATOM 3026 C C . THR A 1 379 ? -13.362 1.907 3.311 1.00 80.50 379 THR A C 1
ATOM 3028 O O . THR A 1 379 ? -12.370 2.144 2.623 1.00 80.50 379 THR A O 1
ATOM 3031 N N . SER A 1 380 ? -14.324 2.817 3.468 1.00 73.19 380 SER A N 1
ATOM 3032 C CA . SER A 1 380 ? -14.352 4.069 2.712 1.00 73.19 380 SER A CA 1
ATOM 3033 C C . SER A 1 380 ? -13.440 5.149 3.269 1.00 73.19 380 SER A C 1
ATOM 3035 O O . SER A 1 380 ? -12.838 5.867 2.473 1.00 73.19 380 SER A O 1
ATOM 3037 N N . GLU A 1 381 ? -13.346 5.254 4.592 1.00 75.31 381 GLU A N 1
ATOM 3038 C CA . GLU A 1 381 ? -12.660 6.348 5.288 1.00 75.31 381 GLU A CA 1
ATOM 3039 C C . GLU A 1 381 ? -11.372 5.879 5.963 1.00 75.31 381 GLU A C 1
ATOM 3041 O O . GLU A 1 381 ? -10.360 6.571 5.901 1.00 75.31 381 GLU A O 1
ATOM 3046 N N . ILE A 1 382 ? -11.382 4.683 6.559 1.00 76.00 382 ILE A N 1
ATOM 3047 C CA . ILE A 1 382 ? -10.222 4.167 7.301 1.00 76.00 382 ILE A CA 1
ATOM 3048 C C . ILE A 1 382 ? -9.247 3.399 6.399 1.00 76.00 382 ILE A C 1
ATOM 3050 O O . ILE A 1 382 ? -8.046 3.327 6.674 1.00 76.00 382 ILE A O 1
ATOM 3054 N N . GLY A 1 383 ? -9.743 2.831 5.300 1.00 74.00 383 GLY A N 1
ATOM 3055 C CA . GLY A 1 383 ? -8.945 1.945 4.463 1.00 74.00 383 GLY A CA 1
ATOM 3056 C C . GLY A 1 383 ? -8.693 0.606 5.157 1.00 74.00 383 GLY A C 1
ATOM 3057 O O . GLY A 1 383 ? -7.564 0.240 5.484 1.00 74.00 383 GLY A O 1
ATOM 3058 N N . ILE A 1 384 ? -9.765 -0.134 5.401 1.00 78.06 384 ILE A N 1
ATOM 3059 C CA . ILE A 1 384 ? -9.728 -1.540 5.783 1.00 78.06 384 ILE A CA 1
ATOM 3060 C C . ILE A 1 384 ? -10.461 -2.321 4.696 1.00 78.06 384 ILE A C 1
ATOM 3062 O O . ILE A 1 384 ? -11.667 -2.143 4.503 1.00 78.06 384 ILE A O 1
ATOM 3066 N N . MET A 1 385 ? -9.741 -3.177 3.975 1.00 77.00 385 MET A N 1
ATOM 3067 C CA . MET A 1 385 ? -10.278 -3.997 2.885 1.00 77.00 385 MET A CA 1
ATOM 3068 C C . MET A 1 385 ? -9.819 -5.461 3.056 1.00 77.00 385 MET A C 1
ATOM 3070 O O . MET A 1 385 ? -9.206 -5.828 4.065 1.00 77.00 385 MET A O 1
ATOM 3074 N N . ASP A 1 386 ? -10.192 -6.319 2.108 1.00 81.88 386 ASP A N 1
ATOM 3075 C CA . ASP A 1 386 ? -9.771 -7.722 1.998 1.00 81.88 386 ASP A CA 1
ATOM 3076 C C . ASP A 1 386 ? -9.882 -8.548 3.295 1.00 81.88 386 ASP A C 1
ATOM 3078 O O . ASP A 1 386 ? -10.944 -8.605 3.916 1.00 81.88 386 ASP A O 1
ATOM 3082 N N . SER A 1 387 ? -8.810 -9.244 3.688 1.00 83.31 387 SER A N 1
ATOM 3083 C CA . SER A 1 387 ? -8.745 -10.117 4.868 1.00 83.31 387 SER A CA 1
ATOM 3084 C C . SER A 1 387 ? -9.017 -9.368 6.168 1.00 83.31 387 SER A C 1
ATOM 3086 O O . SER A 1 387 ? -9.739 -9.865 7.028 1.00 83.31 387 SER A O 1
ATOM 3088 N N . ALA A 1 388 ? -8.506 -8.143 6.301 1.00 83.88 388 ALA A N 1
ATOM 3089 C CA . ALA A 1 388 ? -8.775 -7.302 7.459 1.00 83.88 388 ALA A CA 1
ATOM 3090 C C . ALA A 1 388 ? -10.263 -6.938 7.541 1.00 83.88 388 ALA A C 1
ATOM 3092 O O . ALA A 1 388 ? -10.865 -7.069 8.605 1.00 83.88 388 ALA A O 1
ATOM 3093 N N . HIS A 1 389 ? -10.880 -6.555 6.418 1.00 86.94 389 HIS A N 1
ATOM 3094 C CA . HIS A 1 389 ? -12.317 -6.286 6.369 1.00 86.94 389 HIS A CA 1
ATOM 3095 C C . HIS A 1 389 ? -13.140 -7.535 6.697 1.00 86.94 389 HIS A C 1
ATOM 3097 O O . HIS A 1 389 ? -14.044 -7.456 7.524 1.00 86.94 389 HIS A O 1
ATOM 3103 N N . LYS A 1 390 ? -12.794 -8.696 6.125 1.00 89.06 390 LYS A N 1
ATOM 3104 C CA . LYS A 1 390 ? -13.434 -9.984 6.451 1.00 89.06 390 LYS A CA 1
ATOM 3105 C C . LYS A 1 390 ? -13.308 -10.327 7.934 1.00 89.06 390 LYS A C 1
ATOM 3107 O O . LYS A 1 390 ? -14.268 -10.799 8.536 1.00 89.06 390 LYS A O 1
ATOM 3112 N N . TRP A 1 391 ? -12.160 -10.031 8.543 1.00 90.94 391 TRP A N 1
ATOM 3113 C CA . TRP A 1 391 ? -11.970 -10.221 9.975 1.00 90.94 391 TRP A CA 1
ATOM 3114 C C . TRP A 1 391 ? -12.900 -9.316 10.793 1.00 90.94 391 TRP A C 1
ATOM 3116 O O . TRP A 1 391 ? -13.538 -9.804 11.723 1.00 90.94 391 TRP A O 1
ATOM 3126 N N . PHE A 1 392 ? -13.046 -8.032 10.433 1.00 90.38 392 PHE A N 1
ATOM 3127 C CA . PHE A 1 392 ? -13.994 -7.119 11.093 1.00 90.38 392 PHE A CA 1
ATOM 3128 C C . PHE A 1 392 ? -15.457 -7.517 10.868 1.00 90.38 392 PHE A C 1
ATOM 3130 O O . PHE A 1 392 ? -16.259 -7.453 11.798 1.00 90.38 392 PHE A O 1
ATOM 3137 N N . GLU A 1 393 ? -15.804 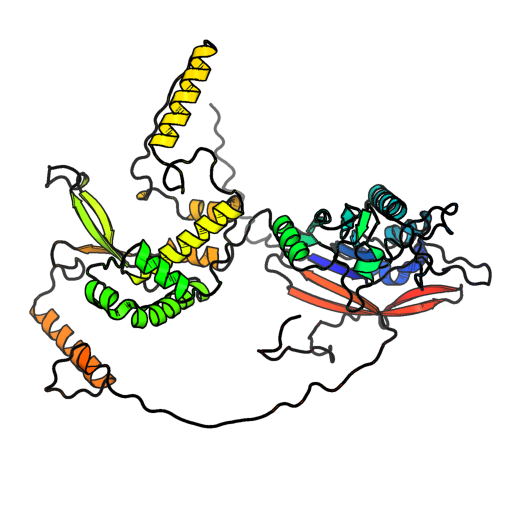-7.966 9.666 1.00 91.69 393 GLU A N 1
ATOM 3138 C CA . GLU A 1 393 ? -17.127 -8.501 9.349 1.00 91.69 393 GLU A CA 1
ATOM 3139 C C . GLU A 1 393 ? -17.434 -9.720 10.221 1.00 91.69 393 GLU A C 1
ATOM 3141 O O . GLU A 1 393 ? -18.452 -9.751 10.913 1.00 91.69 393 GLU A O 1
ATOM 3146 N N . SER A 1 394 ? -16.501 -10.672 10.293 1.00 91.62 394 SER A N 1
ATOM 3147 C CA . SER A 1 394 ? -16.586 -11.789 11.225 1.00 91.62 394 SER A CA 1
ATOM 3148 C C . SER A 1 394 ? -16.720 -11.282 12.667 1.00 91.62 394 SER A C 1
ATOM 3150 O O . SER A 1 394 ? -17.626 -11.696 13.378 1.00 91.62 394 SER A O 1
ATOM 3152 N N . PHE A 1 395 ? -15.887 -10.350 13.119 1.00 89.94 395 PHE A N 1
ATOM 3153 C CA . PHE A 1 395 ? -15.932 -9.834 14.487 1.00 89.94 395 PHE A CA 1
ATOM 3154 C C . PHE A 1 395 ? -17.297 -9.238 14.885 1.00 89.94 395 PHE A C 1
ATOM 3156 O O . PHE A 1 395 ? -17.706 -9.394 16.042 1.00 89.94 395 PHE A O 1
ATOM 3163 N N . LEU A 1 396 ? -17.995 -8.582 13.952 1.00 88.19 396 LEU A N 1
ATOM 3164 C CA . LEU A 1 396 ? -19.265 -7.891 14.196 1.00 88.19 396 LEU A CA 1
ATOM 3165 C C . LEU A 1 396 ? -20.500 -8.792 14.026 1.00 88.19 396 LEU A C 1
ATOM 3167 O O . LEU A 1 396 ? -21.490 -8.606 14.737 1.00 88.19 396 LEU A O 1
ATOM 3171 N N . VAL A 1 397 ? -20.457 -9.761 13.109 1.00 86.69 397 VAL A N 1
ATOM 3172 C CA . VAL A 1 397 ? -21.630 -10.550 12.699 1.00 86.69 397 VAL A CA 1
ATOM 3173 C C . VAL A 1 397 ? -21.704 -11.894 13.437 1.00 86.69 397 VAL A C 1
ATOM 3175 O O . VAL A 1 397 ? -20.690 -12.524 13.750 1.00 86.69 397 VAL A O 1
ATOM 3178 N N . ASN A 1 398 ? -22.933 -12.360 13.693 1.00 85.62 398 ASN A N 1
ATOM 3179 C CA . ASN A 1 398 ? -23.247 -13.648 14.332 1.00 85.62 398 ASN A CA 1
ATOM 3180 C C . ASN A 1 398 ? -22.635 -13.828 15.732 1.00 85.62 398 ASN A C 1
ATOM 3182 O O . ASN A 1 398 ? -22.297 -14.942 16.137 1.00 85.62 398 ASN A O 1
ATOM 3186 N N . ARG A 1 399 ? -22.494 -12.739 16.497 1.00 85.69 399 ARG A N 1
ATOM 3187 C CA . ARG A 1 399 ? -22.119 -12.842 17.911 1.00 85.69 399 ARG A CA 1
ATOM 3188 C C . ARG A 1 399 ? -23.266 -13.405 18.733 1.00 85.69 399 ARG A C 1
ATOM 3190 O O . ARG A 1 399 ? -24.429 -13.073 18.517 1.00 85.69 399 ARG A O 1
ATOM 3197 N N . THR A 1 400 ? -22.916 -14.232 19.706 1.00 83.75 400 THR A N 1
ATOM 3198 C CA . THR A 1 400 ? -23.868 -14.811 20.651 1.00 83.75 400 THR A CA 1
ATOM 3199 C C . THR A 1 400 ? -23.535 -14.345 22.057 1.00 83.75 400 THR A C 1
ATOM 3201 O O . THR A 1 400 ? -22.396 -13.994 22.374 1.00 83.75 400 THR A O 1
ATOM 3204 N N . GLN A 1 401 ? -24.549 -14.308 22.909 1.00 81.62 401 GLN A N 1
ATOM 3205 C CA . GLN A 1 401 ? -24.380 -13.948 24.305 1.00 81.62 401 GLN A CA 1
ATOM 3206 C C . GLN A 1 401 ? -25.234 -14.852 25.180 1.00 81.62 401 GLN A C 1
ATOM 3208 O O . GLN A 1 401 ? -26.354 -15.205 24.812 1.00 81.62 401 GLN A O 1
ATOM 3213 N N . ASN A 1 402 ? -24.708 -15.203 26.346 1.00 79.62 402 ASN A N 1
ATOM 3214 C CA . ASN A 1 402 ? -25.466 -15.844 27.411 1.00 79.62 402 ASN A CA 1
ATOM 3215 C C . ASN A 1 402 ? -25.429 -14.939 28.648 1.00 79.62 402 ASN A C 1
ATOM 3217 O O . ASN A 1 402 ? -24.499 -14.156 28.819 1.00 79.62 402 ASN A O 1
ATOM 3221 N N . VAL A 1 403 ? -26.446 -15.013 29.502 1.00 74.25 403 VAL A N 1
ATOM 3222 C CA . VAL A 1 403 ? -26.434 -14.315 30.795 1.00 74.25 403 VAL A CA 1
ATOM 3223 C C . VAL A 1 403 ? -26.056 -15.315 31.874 1.00 74.25 403 VAL A C 1
ATOM 3225 O O . VAL A 1 403 ? -26.633 -16.408 31.931 1.00 74.25 403 VAL A O 1
ATOM 3228 N N . LYS A 1 404 ? -25.110 -14.945 32.735 1.00 63.66 404 LYS A N 1
ATOM 3229 C CA . LYS A 1 404 ? -24.771 -15.726 33.922 1.00 63.66 404 LYS A CA 1
ATOM 3230 C C . LYS A 1 404 ? -25.285 -15.000 35.155 1.00 63.66 404 LYS A C 1
ATOM 3232 O O . LYS A 1 404 ? -24.902 -13.862 35.418 1.00 63.66 404 LYS A O 1
ATOM 3237 N N . ILE A 1 405 ? -26.172 -15.672 35.881 1.00 62.25 405 ILE A N 1
ATOM 3238 C CA . ILE A 1 405 ? -26.686 -15.221 37.174 1.00 62.25 405 ILE A CA 1
ATOM 3239 C C . ILE A 1 405 ? -26.045 -16.148 38.208 1.00 62.25 405 ILE A C 1
ATOM 3241 O O . ILE A 1 405 ? -26.252 -17.364 38.176 1.00 62.25 405 ILE A O 1
ATOM 3245 N N . ASP A 1 406 ? -25.187 -15.585 39.054 1.00 59.69 406 ASP A N 1
ATOM 3246 C CA . ASP A 1 406 ? -24.357 -16.308 40.022 1.00 59.69 406 ASP A CA 1
ATOM 3247 C C . ASP A 1 406 ? -23.487 -17.419 39.384 1.00 59.69 406 ASP A C 1
ATOM 3249 O O . ASP A 1 406 ? -22.565 -17.145 38.609 1.00 59.69 406 ASP A O 1
ATOM 3253 N N . TYR A 1 407 ? -23.769 -18.688 39.705 1.00 53.31 407 TYR A N 1
ATOM 3254 C CA . TYR A 1 407 ? -23.059 -19.880 39.214 1.00 53.31 407 TYR A CA 1
ATOM 3255 C C . TYR A 1 407 ? -23.805 -20.614 38.093 1.00 53.31 407 TYR A C 1
ATOM 3257 O O . TYR A 1 407 ? -23.309 -21.616 37.574 1.00 53.31 407 TYR A O 1
ATOM 3265 N N . CYS A 1 408 ? -24.985 -20.135 37.704 1.00 43.38 408 CYS A N 1
ATOM 3266 C CA . CYS A 1 408 ? -25.845 -20.800 36.739 1.00 43.38 408 CYS A CA 1
ATOM 3267 C C . CYS A 1 408 ? -25.688 -20.157 35.357 1.00 43.38 408 CYS A C 1
ATOM 3269 O O . CYS A 1 408 ? -25.957 -18.968 35.176 1.00 43.38 408 CYS A O 1
ATOM 3271 N N . ASN A 1 409 ? -25.281 -20.952 34.362 1.00 51.22 409 ASN A N 1
ATOM 3272 C CA . ASN A 1 409 ? -25.408 -20.544 32.963 1.00 51.22 409 ASN A CA 1
ATOM 3273 C C . ASN A 1 409 ? -26.889 -20.580 32.581 1.00 51.22 409 ASN A C 1
ATOM 3275 O O . ASN A 1 409 ? -27.556 -21.593 32.798 1.00 51.22 409 ASN A O 1
ATOM 3279 N N . SER A 1 410 ? -27.387 -19.506 31.966 1.00 54.31 410 SER A N 1
ATOM 3280 C CA . SER A 1 410 ? -28.768 -19.425 31.456 1.00 54.31 410 SER A CA 1
ATOM 3281 C C . SER A 1 410 ? -29.142 -20.576 30.511 1.00 54.31 410 SER A C 1
ATOM 3283 O O . SER A 1 410 ? -30.300 -20.974 30.483 1.00 54.31 410 SER A O 1
ATOM 3285 N N . LEU A 1 411 ? -28.165 -21.177 29.816 1.00 48.25 411 LEU A N 1
ATOM 3286 C CA . LEU A 1 411 ? -28.340 -22.380 28.983 1.00 48.25 411 LEU A CA 1
ATOM 3287 C C . LEU A 1 411 ? -28.791 -23.632 29.762 1.00 48.25 411 LEU A C 1
ATOM 3289 O O . LEU A 1 411 ? -29.417 -24.511 29.181 1.00 48.25 411 LEU A O 1
ATOM 3293 N N . TYR A 1 412 ? -28.472 -23.728 31.056 1.00 47.31 412 TYR A N 1
ATOM 3294 C CA . TYR A 1 412 ? -28.846 -24.853 31.927 1.00 47.31 412 TYR A CA 1
ATOM 3295 C C . TYR A 1 412 ? -29.948 -24.488 32.925 1.00 47.31 412 TYR A C 1
ATOM 3297 O O . TYR A 1 412 ? -30.275 -25.277 33.817 1.00 47.31 412 TYR A O 1
ATOM 3305 N N . PHE A 1 413 ? -30.522 -23.292 32.790 1.00 43.47 413 PHE A N 1
ATOM 3306 C CA . PHE A 1 413 ? -31.631 -22.858 33.619 1.00 43.47 413 PHE A CA 1
ATOM 3307 C C . PHE A 1 413 ? -32.848 -23.752 33.337 1.00 43.47 413 PHE A C 1
ATOM 3309 O O . PHE A 1 413 ? -33.396 -23.744 32.239 1.00 43.47 413 PHE A O 1
ATOM 3316 N N . GLY A 1 414 ? -33.230 -24.568 34.325 1.00 47.41 414 GLY A N 1
ATOM 3317 C CA . GLY A 1 414 ? -34.364 -25.496 34.235 1.00 47.41 414 GLY A CA 1
ATOM 3318 C C . GLY A 1 414 ? -34.027 -26.966 33.944 1.00 47.41 414 GLY A C 1
ATOM 3319 O O . GLY A 1 414 ? -34.954 -27.767 33.863 1.00 47.41 414 GLY A O 1
ATOM 3320 N N . ILE A 1 415 ? -32.751 -27.367 33.819 1.00 53.06 415 ILE A N 1
ATOM 3321 C CA . ILE A 1 415 ? -32.392 -28.788 33.608 1.00 53.06 415 ILE A CA 1
ATOM 3322 C C . ILE A 1 415 ? -32.265 -29.538 34.943 1.00 53.06 415 ILE A C 1
ATOM 3324 O O . ILE A 1 415 ? -31.556 -29.110 35.856 1.00 53.06 415 ILE A O 1
ATOM 3328 N N . GLU A 1 416 ? -32.903 -30.707 35.049 1.00 63.38 416 GLU A N 1
ATOM 3329 C CA . GLU A 1 416 ? -32.791 -31.573 36.225 1.00 63.38 416 GLU A CA 1
ATOM 3330 C C . GLU A 1 416 ? -31.358 -32.091 36.462 1.00 63.38 416 GLU A C 1
ATOM 3332 O O . GLU A 1 416 ? -30.652 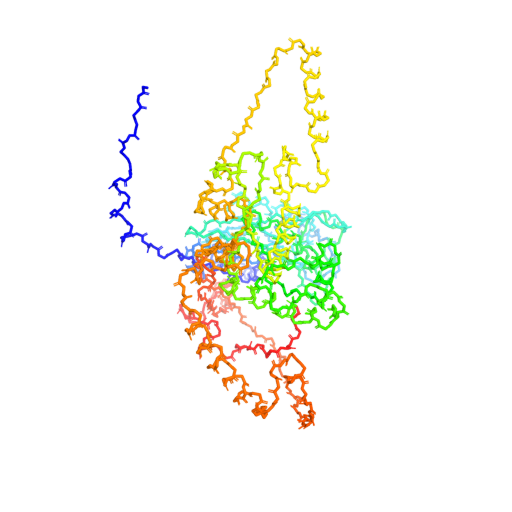-32.526 35.547 1.00 63.38 416 GLU A O 1
ATOM 3337 N N . ARG A 1 417 ? -30.958 -32.178 37.741 1.00 57.81 417 ARG A N 1
ATOM 3338 C CA . ARG A 1 417 ? -29.659 -32.737 38.183 1.00 57.81 417 ARG A CA 1
ATOM 3339 C C . ARG A 1 417 ? -29.371 -34.152 37.656 1.00 57.81 417 ARG A C 1
ATOM 3341 O O . ARG A 1 417 ? -28.207 -34.545 37.574 1.00 57.81 417 ARG A O 1
ATOM 3348 N N . SER A 1 418 ? -30.405 -34.925 37.332 1.00 68.69 418 SER A N 1
ATOM 3349 C CA . SER A 1 418 ? -30.318 -36.290 36.801 1.00 68.69 418 SER A CA 1
ATOM 3350 C C . SER A 1 418 ? -29.651 -36.334 35.415 1.00 68.69 418 SER A C 1
ATOM 3352 O O . SER A 1 418 ? -28.787 -37.178 35.168 1.00 68.69 418 SER A O 1
ATOM 3354 N N . LEU A 1 419 ? -29.993 -35.392 34.533 1.00 61.44 419 LEU A N 1
ATOM 3355 C CA . LEU A 1 419 ? -29.462 -35.269 33.172 1.00 61.44 419 LEU A CA 1
ATOM 3356 C C . LEU A 1 419 ? -28.028 -34.732 33.149 1.00 61.44 419 LEU A C 1
ATOM 3358 O O . LEU A 1 419 ? -27.194 -35.247 32.406 1.00 61.44 419 LEU A O 1
ATOM 3362 N N . LEU A 1 420 ? -27.715 -33.780 34.030 1.00 58.97 420 LEU A N 1
ATOM 3363 C CA . LEU A 1 420 ? -26.361 -33.241 34.210 1.00 58.97 420 LEU A CA 1
ATOM 3364 C C . LEU A 1 420 ? -25.339 -34.336 34.558 1.00 58.97 420 LEU A C 1
ATOM 3366 O O . LEU A 1 420 ? -24.258 -34.392 33.973 1.00 58.97 420 LEU A O 1
ATOM 3370 N N . LYS A 1 421 ? -25.700 -35.269 35.451 1.00 62.03 421 LYS A N 1
ATOM 3371 C CA . LYS A 1 421 ? -24.829 -36.404 35.810 1.00 62.03 421 LYS A CA 1
ATOM 3372 C C . LYS A 1 421 ? -24.590 -37.363 34.639 1.00 62.03 421 LYS A C 1
ATOM 3374 O O . LYS A 1 421 ? -23.481 -37.875 34.492 1.00 62.03 421 LYS A O 1
ATOM 3379 N N . LYS A 1 422 ? -25.606 -37.598 33.799 1.00 62.94 422 LYS A N 1
ATOM 3380 C CA . LYS A 1 422 ? -25.481 -38.448 32.602 1.00 62.94 422 LYS A CA 1
ATOM 3381 C C . LYS A 1 422 ? -24.547 -37.818 31.569 1.00 62.94 422 LYS A C 1
ATOM 3383 O O . LYS A 1 422 ? -23.671 -38.506 31.054 1.00 62.94 422 LYS A O 1
ATOM 3388 N N . LEU A 1 423 ? -24.681 -36.514 31.323 1.00 58.25 423 LEU A N 1
ATOM 3389 C CA . LEU A 1 423 ? -23.832 -35.786 30.377 1.00 58.25 423 LEU A CA 1
ATOM 3390 C C . LEU A 1 423 ? -22.355 -35.803 30.803 1.00 58.25 423 LEU A C 1
ATOM 3392 O O . LEU A 1 423 ? -21.484 -36.140 30.000 1.00 58.25 423 LEU A O 1
ATOM 3396 N N . GLN A 1 424 ? -22.085 -35.547 32.086 1.00 60.47 424 GLN A N 1
ATOM 3397 C CA . GLN A 1 424 ? -20.730 -35.605 32.642 1.00 60.47 424 GLN A CA 1
ATOM 3398 C C . GLN A 1 424 ? -20.100 -37.000 32.494 1.00 60.47 424 GLN A C 1
ATOM 3400 O O . GLN A 1 424 ? -18.907 -37.130 32.220 1.00 60.47 424 GLN A O 1
ATOM 3405 N N . SER A 1 425 ? -20.896 -38.061 32.655 1.00 61.56 425 SER A N 1
ATOM 3406 C CA . SER A 1 425 ? -20.430 -39.443 32.504 1.00 61.56 425 SER A CA 1
ATOM 3407 C C . SER A 1 425 ? -19.980 -39.755 31.070 1.00 61.56 425 SER A C 1
ATOM 3409 O O . SER A 1 425 ? -18.923 -40.362 30.887 1.00 61.56 425 SER A O 1
ATOM 3411 N N . VAL A 1 426 ? -20.721 -39.280 30.063 1.00 63.81 426 VAL A N 1
ATOM 3412 C CA . VAL A 1 426 ? -20.375 -39.449 28.640 1.00 63.81 426 VAL A CA 1
ATOM 3413 C C . VAL A 1 426 ? -19.086 -38.703 28.290 1.00 63.81 426 VAL A C 1
ATOM 3415 O O . VAL A 1 426 ? -18.188 -39.280 27.676 1.00 63.81 426 VAL A O 1
ATOM 3418 N N . GLN A 1 427 ? -18.954 -37.452 28.737 1.00 56.97 427 GLN A N 1
ATOM 3419 C CA . GLN A 1 427 ? -17.764 -36.629 28.490 1.00 56.97 427 GLN A CA 1
ATOM 3420 C C . GLN A 1 427 ? -16.501 -37.238 29.119 1.00 56.97 427 GLN A C 1
ATOM 3422 O O . GLN A 1 427 ? -15.456 -37.318 28.472 1.00 56.97 427 GLN A O 1
ATOM 3427 N N . ASN A 1 428 ? -16.613 -37.768 30.341 1.00 61.06 428 ASN A N 1
ATOM 3428 C CA . ASN A 1 428 ? -15.508 -38.453 31.012 1.00 61.06 428 ASN A CA 1
ATOM 3429 C C . ASN A 1 428 ? -15.110 -39.760 30.296 1.00 61.06 428 ASN A C 1
ATOM 3431 O O . ASN A 1 428 ? -13.931 -40.108 30.248 1.00 61.06 428 ASN A O 1
ATOM 3435 N N . CYS A 1 429 ? -16.070 -40.486 29.715 1.00 58.75 429 CYS A N 1
ATOM 3436 C CA . CYS A 1 429 ? -15.785 -41.672 28.900 1.00 58.75 429 CYS A CA 1
ATOM 3437 C C . CYS A 1 429 ? -15.011 -41.319 27.619 1.00 58.75 429 CYS A C 1
ATOM 3439 O O . CYS A 1 429 ? -14.018 -41.974 27.303 1.00 58.75 429 CYS A O 1
ATOM 3441 N N . ALA A 1 430 ? -15.420 -40.258 26.918 1.00 51.72 430 ALA A N 1
ATOM 3442 C CA . ALA A 1 430 ? -14.757 -39.798 25.699 1.00 51.72 430 ALA A CA 1
ATOM 3443 C C . ALA A 1 430 ? -13.306 -39.357 25.959 1.00 51.72 430 ALA A C 1
ATOM 3445 O O . ALA A 1 430 ? -12.395 -39.763 25.239 1.00 51.72 430 ALA A O 1
ATOM 3446 N N . ALA A 1 431 ? -13.067 -38.606 27.039 1.00 51.00 431 ALA A N 1
ATOM 3447 C CA . ALA A 1 431 ? -11.720 -38.202 27.434 1.00 51.00 431 ALA A CA 1
ATOM 3448 C C . ALA A 1 431 ? -10.811 -39.414 27.737 1.00 51.00 431 ALA A C 1
ATOM 3450 O O . ALA A 1 431 ? -9.656 -39.450 27.318 1.00 51.00 431 ALA A O 1
ATOM 3451 N N . ARG A 1 432 ? -11.326 -40.465 28.385 1.00 62.53 432 ARG A N 1
ATOM 3452 C CA . ARG A 1 432 ? -10.541 -41.686 28.662 1.00 62.53 432 ARG A CA 1
ATOM 3453 C C . AR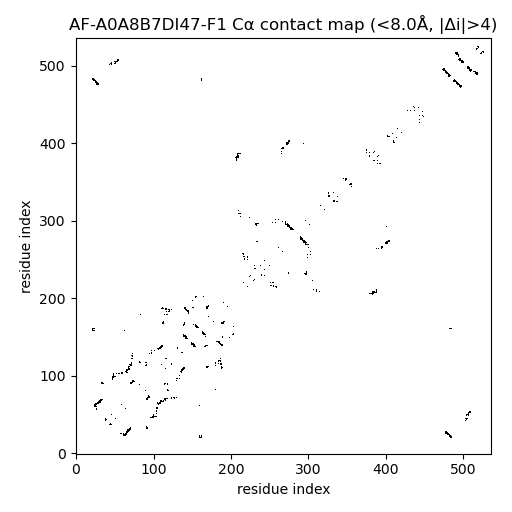G A 1 432 ? -10.148 -42.455 27.405 1.00 62.53 432 ARG A C 1
ATOM 3455 O O . ARG A 1 432 ? -9.049 -42.998 27.348 1.00 62.53 432 ARG A O 1
ATOM 3462 N N . LEU A 1 433 ? -11.020 -42.474 26.400 1.00 59.16 433 LEU A N 1
ATOM 3463 C CA . LEU A 1 433 ? -10.760 -43.103 25.103 1.00 59.16 433 LEU A CA 1
ATOM 3464 C C . LEU A 1 433 ? -9.639 -42.399 24.332 1.00 59.16 433 LEU A C 1
ATOM 3466 O O . LEU A 1 433 ? -8.745 -43.064 23.813 1.00 59.16 433 LEU A O 1
ATOM 3470 N N . VAL A 1 434 ? -9.665 -41.065 24.292 1.00 53.66 434 VAL A N 1
ATOM 3471 C CA . VAL A 1 434 ? -8.689 -40.256 23.543 1.00 53.66 434 VAL A CA 1
ATOM 3472 C C . VAL A 1 434 ? -7.301 -40.315 24.182 1.00 53.66 434 VAL A C 1
ATOM 3474 O O . VAL A 1 434 ? -6.306 -40.484 23.484 1.00 53.66 434 VAL A O 1
ATOM 3477 N N . PHE A 1 435 ? -7.232 -40.242 25.512 1.00 55.97 435 PHE A N 1
ATOM 3478 C CA . PHE A 1 435 ? -5.966 -40.156 26.247 1.00 55.97 435 PHE A CA 1
ATOM 3479 C C . PHE A 1 435 ? -5.512 -41.488 26.864 1.00 55.97 435 PHE A C 1
ATOM 3481 O O . PHE A 1 435 ? -4.515 -41.533 27.580 1.00 55.97 435 PHE A O 1
ATOM 3488 N N . LYS A 1 436 ? -6.238 -42.583 26.586 1.00 56.06 436 LYS A N 1
ATOM 3489 C CA . LYS A 1 436 ? -5.969 -43.955 27.061 1.00 56.06 436 LYS A CA 1
ATOM 3490 C C . LYS A 1 436 ? -5.711 -44.048 28.572 1.00 56.06 436 LYS A C 1
ATOM 3492 O O . LYS A 1 436 ? -4.845 -44.795 29.029 1.00 56.06 436 LYS A O 1
ATOM 3497 N N . THR A 1 437 ? -6.475 -43.300 29.363 1.00 55.84 437 THR A N 1
ATOM 3498 C CA . THR A 1 437 ? -6.361 -43.281 30.827 1.00 55.84 437 THR A CA 1
ATOM 3499 C C . THR A 1 437 ? -7.252 -44.351 31.471 1.00 55.84 437 THR A C 1
ATOM 3501 O O . THR A 1 437 ? -8.348 -44.647 30.992 1.00 55.84 437 THR A O 1
ATOM 3504 N N . ARG A 1 438 ? -6.782 -44.975 32.564 1.00 60.62 438 ARG A N 1
ATOM 3505 C CA . ARG A 1 438 ? -7.526 -46.038 33.270 1.00 60.62 438 ARG A CA 1
ATOM 3506 C C . ARG A 1 438 ? -8.778 -45.485 33.964 1.00 60.62 438 ARG A C 1
ATOM 3508 O O . ARG A 1 438 ? -8.792 -44.342 34.411 1.00 60.62 438 ARG A O 1
ATOM 3515 N N . ILE A 1 439 ? -9.820 -46.314 34.093 1.00 53.72 439 ILE A N 1
ATOM 3516 C CA . ILE A 1 439 ? -11.133 -45.938 34.670 1.00 53.72 439 ILE A CA 1
ATOM 3517 C C . ILE A 1 439 ? -11.020 -45.441 36.119 1.00 53.72 439 ILE A C 1
ATOM 3519 O O . ILE A 1 439 ? -11.775 -44.561 36.531 1.00 53.72 439 ILE A O 1
ATOM 3523 N N . GLU A 1 440 ? -10.072 -45.993 36.868 1.00 54.06 440 GLU A N 1
ATOM 3524 C CA . GLU A 1 440 ? -9.778 -45.660 38.264 1.00 54.06 440 GLU A CA 1
ATOM 3525 C C . GLU A 1 440 ? -9.049 -44.319 38.447 1.00 54.06 440 GLU A C 1
ATOM 3527 O O . GLU A 1 440 ? -9.058 -43.762 39.543 1.00 54.06 440 GLU A O 1
ATOM 3532 N N . ASN A 1 441 ? -8.496 -43.744 37.372 1.00 52.41 441 ASN A N 1
ATOM 3533 C CA . ASN A 1 441 ? -7.851 -42.438 37.432 1.00 52.41 441 ASN A CA 1
ATOM 3534 C C . ASN A 1 441 ? -8.896 -41.315 37.340 1.00 52.41 441 ASN A C 1
ATOM 3536 O O . ASN A 1 441 ? -9.779 -41.305 36.465 1.00 52.41 441 ASN A O 1
ATOM 3540 N N . GLN A 1 442 ? -8.772 -40.334 38.238 1.00 47.72 442 GLN A N 1
ATOM 3541 C CA . GLN A 1 442 ? -9.446 -39.048 38.085 1.00 47.72 442 GLN A CA 1
ATOM 3542 C C . GLN A 1 442 ? -8.918 -38.359 36.827 1.00 47.72 442 GLN A C 1
ATOM 3544 O O . GLN A 1 442 ? -7.709 -38.240 36.647 1.00 47.72 442 GLN A O 1
ATOM 3549 N N . ILE A 1 443 ? -9.832 -37.911 35.966 1.00 50.28 443 ILE A N 1
ATOM 3550 C CA . ILE A 1 443 ? -9.486 -37.111 34.792 1.00 50.28 443 ILE A CA 1
ATOM 3551 C C . ILE A 1 443 ? -9.254 -35.690 35.293 1.00 50.28 443 ILE A C 1
ATOM 3553 O O . ILE A 1 443 ? -10.191 -35.013 35.710 1.00 50.28 443 ILE A O 1
ATOM 3557 N N . ASN A 1 444 ? -7.995 -35.283 35.309 1.00 49.59 444 ASN A N 1
ATOM 3558 C CA . ASN A 1 444 ? -7.546 -33.956 35.695 1.00 49.59 444 ASN A CA 1
ATOM 3559 C C . ASN A 1 444 ? -6.441 -33.501 34.733 1.00 49.59 444 ASN A C 1
ATOM 3561 O O . ASN A 1 444 ? -5.900 -34.295 33.966 1.00 49.59 444 ASN A O 1
ATOM 3565 N N . ASP A 1 445 ? -6.082 -32.224 34.771 1.00 41.22 445 ASP A N 1
ATOM 3566 C CA . ASP A 1 445 ? -5.151 -31.642 33.794 1.00 41.22 445 ASP A CA 1
ATOM 3567 C C . ASP A 1 445 ? -3.767 -32.323 33.784 1.00 41.22 445 ASP A C 1
ATOM 3569 O O . ASP A 1 445 ? -3.061 -32.309 32.779 1.00 41.22 445 ASP A O 1
ATOM 3573 N N . GLN A 1 446 ? -3.392 -32.989 34.882 1.00 41.03 446 GLN A N 1
ATOM 3574 C CA . GLN A 1 446 ? -2.131 -33.722 35.009 1.00 41.03 446 GLN A CA 1
ATOM 3575 C C . GLN A 1 446 ? -2.146 -35.092 34.315 1.00 41.03 446 GLN A C 1
ATOM 3577 O O . GLN A 1 446 ? -1.090 -35.583 33.921 1.00 41.03 446 GLN A O 1
ATOM 3582 N N . THR A 1 447 ? -3.315 -35.714 34.119 1.00 42.94 447 THR A N 1
ATOM 3583 C CA . THR A 1 447 ? -3.420 -37.037 33.472 1.00 42.94 447 THR A CA 1
ATOM 3584 C C . THR A 1 447 ? -3.241 -36.981 31.951 1.00 42.94 447 THR A C 1
ATOM 3586 O O . THR A 1 447 ? -3.074 -38.023 31.323 1.00 42.94 447 THR A O 1
ATOM 3589 N N . LEU A 1 448 ? -3.263 -35.784 31.358 1.00 42.59 448 LEU A N 1
ATOM 3590 C CA . LEU A 1 448 ? -3.310 -35.564 29.909 1.00 42.59 448 LEU A CA 1
ATOM 3591 C C . LEU A 1 448 ? -1.947 -35.199 29.284 1.00 42.59 448 LEU A C 1
ATOM 3593 O O . LEU A 1 448 ? -1.849 -35.115 28.063 1.00 42.59 448 LEU A O 1
ATOM 3597 N N . ALA A 1 449 ? -0.895 -34.992 30.088 1.00 37.69 449 ALA A N 1
ATOM 3598 C CA . ALA A 1 449 ? 0.333 -34.302 29.662 1.00 37.69 449 ALA A CA 1
ATOM 3599 C C . ALA A 1 449 ? 1.622 -35.161 29.579 1.00 37.69 449 ALA A C 1
ATOM 3601 O O . ALA A 1 449 ? 2.714 -34.606 29.470 1.00 37.69 449 ALA A O 1
ATOM 3602 N N . GLY A 1 450 ? 1.557 -36.497 29.639 1.00 31.81 450 GLY A N 1
ATOM 3603 C CA . GLY A 1 450 ? 2.761 -37.338 29.755 1.00 31.81 450 GLY A CA 1
ATOM 3604 C C . GLY A 1 450 ? 3.058 -38.263 28.568 1.00 31.81 450 GLY A C 1
ATOM 3605 O O . GLY A 1 450 ? 2.493 -39.349 28.529 1.00 31.81 450 GLY A O 1
ATOM 3606 N N . GLN A 1 451 ? 3.993 -37.868 27.685 1.00 29.84 451 GLN A N 1
ATOM 3607 C CA . GLN A 1 451 ? 5.140 -38.643 27.136 1.00 29.84 451 GLN A CA 1
ATOM 3608 C C . GLN A 1 451 ? 5.552 -38.193 25.713 1.00 29.84 451 GLN A C 1
ATOM 3610 O O . GLN A 1 451 ? 4.823 -38.382 24.744 1.00 29.84 451 GLN A O 1
ATOM 3615 N N . ASN A 1 452 ? 6.772 -37.649 25.604 1.00 31.03 452 ASN A N 1
ATOM 3616 C CA . ASN A 1 452 ? 7.522 -37.397 24.364 1.00 31.03 452 ASN A CA 1
ATOM 3617 C C . ASN A 1 452 ? 8.426 -38.596 24.023 1.00 31.03 452 ASN A C 1
ATOM 3619 O O . ASN A 1 452 ? 8.941 -39.226 24.945 1.00 31.03 452 ASN A O 1
ATOM 3623 N N . ASN A 1 453 ? 8.713 -38.823 22.731 1.00 24.34 453 ASN A N 1
ATOM 3624 C CA . ASN A 1 453 ? 10.045 -39.213 22.234 1.00 24.34 453 ASN A CA 1
ATOM 3625 C C . ASN A 1 453 ? 10.172 -39.087 20.697 1.00 24.34 453 ASN A C 1
ATOM 3627 O O . ASN A 1 453 ? 9.190 -39.094 19.967 1.00 24.34 453 ASN A O 1
ATOM 3631 N N . SER A 1 454 ? 11.418 -38.924 20.249 1.00 24.86 454 SER A N 1
ATOM 3632 C CA . SER A 1 454 ? 11.908 -38.202 19.058 1.00 24.86 454 SER A CA 1
ATOM 3633 C C . SER A 1 454 ? 12.725 -39.050 18.049 1.00 24.86 454 SER A C 1
ATOM 3635 O O . SER A 1 454 ? 13.238 -40.084 18.467 1.00 24.86 454 SER A O 1
ATOM 3637 N N . LYS A 1 455 ? 13.024 -38.462 16.858 1.00 28.20 455 LYS A N 1
ATOM 3638 C CA . LYS A 1 455 ? 14.120 -38.727 15.851 1.00 28.20 455 LYS A CA 1
ATOM 3639 C C . LYS A 1 455 ? 13.814 -39.747 14.729 1.00 28.20 455 LYS A C 1
ATOM 3641 O O . LYS A 1 455 ? 13.082 -40.685 14.990 1.00 28.20 455 LYS A O 1
ATOM 3646 N N . GLU A 1 456 ? 14.297 -39.694 13.471 1.00 27.91 456 GLU A N 1
ATOM 3647 C CA . GLU A 1 456 ? 15.329 -38.973 12.659 1.00 27.91 456 GLU A CA 1
ATOM 3648 C C . GLU A 1 456 ? 15.016 -39.267 11.146 1.00 27.91 456 GLU A C 1
ATOM 3650 O O . GLU A 1 456 ? 14.247 -40.191 10.889 1.00 27.91 456 GLU A O 1
ATOM 3655 N N . ILE A 1 457 ? 15.438 -38.515 10.103 1.00 24.69 457 ILE A N 1
ATOM 3656 C CA . ILE A 1 457 ? 16.592 -38.736 9.161 1.00 24.69 457 ILE A CA 1
ATOM 3657 C C . ILE A 1 457 ? 16.434 -37.673 8.019 1.00 24.69 457 ILE A C 1
ATOM 3659 O O . ILE A 1 457 ? 15.356 -37.583 7.443 1.00 24.69 457 ILE A O 1
ATOM 3663 N N . HIS A 1 458 ? 17.313 -36.681 7.792 1.00 23.42 458 HIS A N 1
ATOM 3664 C CA . HIS A 1 458 ? 18.562 -36.616 6.984 1.00 23.42 458 HIS A CA 1
ATOM 3665 C C . HIS A 1 458 ? 18.458 -36.564 5.420 1.00 23.42 458 HIS A C 1
ATOM 3667 O O . HIS A 1 458 ? 18.237 -37.575 4.770 1.00 23.42 458 HIS A O 1
ATOM 3673 N N . ALA A 1 459 ? 18.764 -35.373 4.860 1.00 24.59 459 ALA A N 1
ATOM 3674 C CA . ALA A 1 459 ? 19.567 -35.043 3.651 1.00 24.59 459 ALA A CA 1
ATOM 3675 C C . ALA A 1 459 ? 19.172 -35.436 2.193 1.00 24.59 459 ALA A C 1
ATOM 3677 O O . ALA A 1 459 ? 19.219 -36.607 1.832 1.00 24.59 459 ALA A O 1
ATOM 3678 N N . LYS A 1 460 ? 18.999 -34.407 1.323 1.00 24.48 460 LYS A N 1
ATOM 3679 C CA . LYS A 1 460 ? 19.435 -34.223 -0.107 1.00 24.48 460 LYS A CA 1
ATOM 3680 C C . LYS A 1 460 ? 18.526 -33.177 -0.797 1.00 24.48 460 LYS A C 1
ATOM 3682 O O . LYS A 1 460 ? 17.348 -33.139 -0.495 1.00 24.48 460 LYS A O 1
ATOM 3687 N N . ALA A 1 461 ? 18.921 -32.313 -1.730 1.00 23.23 461 ALA A N 1
ATOM 3688 C CA . ALA A 1 461 ? 20.145 -32.155 -2.495 1.00 23.23 461 ALA A CA 1
ATOM 3689 C C . ALA A 1 461 ? 20.251 -30.699 -2.978 1.00 23.23 461 ALA A C 1
ATOM 3691 O O . ALA A 1 461 ? 19.303 -30.119 -3.509 1.00 23.23 461 ALA A O 1
ATOM 3692 N N . THR A 1 462 ? 21.453 -30.167 -2.815 1.00 26.81 462 THR A N 1
ATOM 3693 C CA . THR A 1 462 ? 22.005 -29.003 -3.491 1.00 26.81 462 THR A CA 1
ATOM 3694 C C . THR A 1 462 ? 22.369 -29.415 -4.914 1.00 26.81 462 THR A C 1
ATOM 3696 O O . THR A 1 462 ? 23.396 -30.052 -5.106 1.00 26.81 462 THR A O 1
ATOM 3699 N N . GLU A 1 463 ? 21.543 -29.091 -5.903 1.00 30.16 463 GLU A N 1
ATOM 3700 C CA . GLU A 1 463 ? 21.920 -29.099 -7.324 1.00 30.16 463 GLU A CA 1
ATOM 3701 C C . GLU A 1 463 ? 20.816 -28.398 -8.126 1.00 30.16 463 GLU A C 1
ATOM 3703 O O . GLU A 1 463 ? 19.645 -28.652 -7.854 1.00 30.16 463 GLU A O 1
ATOM 3708 N N . LEU A 1 464 ? 21.199 -27.544 -9.092 1.00 28.02 464 LEU A N 1
ATOM 3709 C CA . LEU A 1 464 ? 20.380 -26.790 -10.078 1.00 28.02 464 LEU A CA 1
ATOM 3710 C C . LEU A 1 464 ? 20.430 -25.247 -9.985 1.00 28.02 464 LEU A C 1
ATOM 3712 O O . LEU A 1 464 ? 19.442 -24.572 -10.245 1.00 28.02 464 LEU A O 1
ATOM 3716 N N . SER A 1 465 ? 21.602 -24.665 -9.709 1.00 27.02 465 SER A N 1
ATOM 3717 C CA . SER A 1 465 ? 21.897 -23.246 -10.002 1.00 27.02 465 SER A CA 1
ATOM 3718 C C . SER A 1 465 ? 23.004 -23.099 -11.058 1.00 27.02 465 SER A C 1
ATOM 3720 O O . SER A 1 465 ? 23.973 -22.356 -10.887 1.00 27.02 465 SER A O 1
ATOM 3722 N N . ARG A 1 466 ? 22.895 -23.861 -12.151 1.00 29.72 466 ARG A N 1
ATOM 3723 C CA . ARG A 1 466 ? 23.718 -23.709 -13.358 1.00 29.72 466 ARG A CA 1
ATOM 3724 C C . ARG A 1 466 ? 22.821 -23.860 -14.583 1.00 29.72 466 ARG A C 1
ATOM 3726 O O . ARG A 1 466 ? 22.080 -24.830 -14.642 1.00 29.72 466 ARG A O 1
ATOM 3733 N N . GLN A 1 467 ? 23.029 -22.963 -15.552 1.00 27.48 467 GLN A N 1
ATOM 3734 C CA . GLN A 1 467 ? 22.307 -22.752 -16.823 1.00 27.48 467 GLN A CA 1
ATOM 3735 C C . GLN A 1 467 ? 21.168 -21.726 -16.656 1.00 27.48 467 GLN A C 1
ATOM 3737 O O . GLN A 1 467 ? 20.322 -21.903 -15.800 1.00 27.48 467 GLN A O 1
ATOM 3742 N N . SER A 1 468 ? 21.124 -20.590 -17.356 1.00 27.48 468 SER A N 1
ATOM 3743 C CA . SER A 1 468 ? 21.707 -20.246 -18.659 1.00 27.48 468 SER A CA 1
ATOM 3744 C C . SER A 1 468 ? 21.923 -18.732 -18.811 1.00 27.48 468 SER A C 1
ATOM 3746 O O . SER A 1 468 ? 21.030 -17.933 -18.553 1.00 27.48 468 SER A O 1
ATOM 3748 N N . ARG A 1 469 ? 23.120 -18.366 -19.285 1.00 27.97 469 ARG A N 1
ATOM 3749 C CA . ARG A 1 469 ? 23.472 -17.070 -19.887 1.00 27.97 469 ARG A CA 1
ATOM 3750 C C . ARG A 1 469 ? 23.076 -17.078 -21.370 1.00 27.97 469 ARG A C 1
ATOM 3752 O O . ARG A 1 469 ? 23.331 -18.086 -22.027 1.00 27.97 469 ARG A O 1
ATOM 3759 N N . GLY A 1 470 ? 22.606 -15.953 -21.914 1.00 27.53 470 GLY A N 1
ATOM 3760 C CA . GLY A 1 470 ? 22.608 -15.694 -23.363 1.00 27.53 470 GLY A CA 1
ATOM 3761 C C . GLY A 1 470 ? 21.641 -14.584 -23.823 1.00 27.53 470 GLY A C 1
ATOM 3762 O O . GLY A 1 470 ? 20.482 -14.636 -23.430 1.00 27.53 470 GLY A O 1
ATOM 3763 N N . PRO A 1 471 ? 22.079 -13.609 -24.651 1.00 40.50 471 PRO A N 1
ATOM 3764 C CA . PRO A 1 471 ? 21.280 -12.465 -25.102 1.00 40.50 471 PRO A CA 1
ATOM 3765 C C . PRO A 1 471 ? 20.461 -12.816 -26.357 1.00 40.50 471 PRO A C 1
ATOM 3767 O O . PRO A 1 471 ? 20.991 -13.431 -27.282 1.00 40.50 471 PRO A O 1
ATOM 3770 N N . ALA A 1 472 ? 19.190 -12.410 -26.432 1.00 34.22 472 ALA A N 1
ATOM 3771 C CA . ALA A 1 472 ? 18.338 -12.677 -27.594 1.00 34.22 472 ALA A CA 1
ATOM 3772 C C . ALA A 1 472 ? 17.766 -11.379 -28.189 1.00 34.22 472 ALA A C 1
ATOM 3774 O O . ALA A 1 472 ? 17.220 -10.540 -27.484 1.00 34.22 472 ALA A O 1
ATOM 3775 N N . SER A 1 473 ? 17.899 -11.232 -29.511 1.00 44.84 473 SER A N 1
ATOM 3776 C CA . SER A 1 473 ? 17.511 -10.091 -30.362 1.00 44.84 473 SER A CA 1
ATOM 3777 C C . SER A 1 473 ? 15.992 -9.946 -30.564 1.00 44.84 473 SER A C 1
ATOM 3779 O O . SER A 1 473 ? 15.513 -9.758 -31.686 1.00 44.84 473 SER A O 1
ATOM 3781 N N . TYR A 1 474 ? 15.230 -10.092 -29.488 1.00 55.28 474 TYR A N 1
ATOM 3782 C CA . TYR A 1 474 ? 13.774 -10.071 -29.471 1.00 55.28 474 TYR A CA 1
ATOM 3783 C C . TYR A 1 474 ? 13.322 -9.102 -28.379 1.00 55.28 474 TYR A C 1
ATOM 3785 O O . TYR A 1 474 ? 13.870 -9.106 -27.283 1.00 55.28 474 TYR A O 1
ATOM 3793 N N . THR A 1 475 ? 12.354 -8.250 -28.708 1.00 67.31 475 THR A N 1
ATOM 3794 C CA . THR A 1 475 ? 11.652 -7.397 -27.740 1.00 67.31 475 THR A CA 1
ATOM 3795 C C . THR A 1 475 ? 10.186 -7.810 -27.716 1.00 67.31 475 THR A C 1
ATOM 3797 O O . THR A 1 475 ? 9.740 -8.579 -28.570 1.00 67.31 475 THR A O 1
ATOM 3800 N N . GLU A 1 476 ? 9.424 -7.342 -26.741 1.00 78.94 476 GLU A N 1
ATOM 3801 C CA . GLU A 1 476 ? 8.072 -7.829 -26.492 1.00 78.94 476 GLU A CA 1
ATOM 3802 C C . GLU A 1 476 ? 7.133 -6.664 -26.186 1.00 78.94 476 GLU A C 1
ATOM 3804 O O . GLU A 1 476 ? 7.513 -5.685 -25.542 1.00 78.94 476 GLU A O 1
ATOM 3809 N N . LEU A 1 477 ? 5.889 -6.766 -26.659 1.00 81.62 477 LEU A N 1
ATOM 3810 C CA . LEU A 1 477 ? 4.794 -5.997 -26.072 1.00 81.62 477 LEU A CA 1
ATOM 3811 C C . LEU A 1 477 ? 4.164 -6.840 -24.982 1.00 81.62 477 LEU A C 1
ATOM 3813 O O . LEU A 1 477 ? 3.859 -8.006 -25.213 1.00 81.62 477 LEU A O 1
ATOM 3817 N N . PHE A 1 478 ? 3.913 -6.242 -23.829 1.00 78.44 478 PHE A N 1
ATOM 3818 C CA . PHE A 1 478 ? 3.350 -6.932 -22.682 1.00 78.44 478 PHE A CA 1
ATOM 3819 C C . PHE A 1 478 ? 1.935 -6.425 -22.418 1.00 78.44 478 PHE A C 1
ATOM 3821 O O . PHE A 1 478 ? 1.734 -5.248 -22.144 1.00 78.44 478 PHE A O 1
ATOM 3828 N N . LYS A 1 479 ? 0.932 -7.294 -22.526 1.00 82.88 479 LYS A N 1
ATOM 3829 C CA . LYS A 1 479 ? -0.474 -6.978 -22.267 1.00 82.88 479 LYS A CA 1
ATOM 3830 C C . LYS A 1 479 ? -0.893 -7.571 -20.933 1.00 82.88 479 LYS A C 1
ATOM 3832 O O . LYS A 1 479 ? -0.808 -8.777 -20.733 1.00 82.88 479 LYS A O 1
ATOM 3837 N N . VAL A 1 480 ? -1.439 -6.737 -20.063 1.00 74.88 480 VAL A N 1
ATOM 3838 C CA . VAL A 1 480 ? -2.015 -7.135 -18.780 1.00 74.88 480 VAL A CA 1
ATOM 3839 C C . VAL A 1 480 ? -3.508 -6.869 -18.818 1.00 74.88 480 VAL A C 1
ATOM 3841 O O . VAL A 1 480 ? -3.926 -5.739 -19.062 1.00 74.88 480 VAL A O 1
ATOM 3844 N N . GLN A 1 481 ? -4.304 -7.899 -18.549 1.00 75.94 481 GLN A N 1
ATOM 3845 C CA . GLN A 1 481 ? -5.745 -7.763 -18.376 1.00 75.94 481 GLN A CA 1
ATOM 3846 C C . GLN A 1 481 ? -6.044 -7.628 -16.887 1.00 75.94 481 GLN A C 1
ATOM 3848 O O . GLN A 1 481 ? -5.713 -8.507 -16.085 1.00 75.94 481 GLN A O 1
ATOM 3853 N N . LEU A 1 482 ? -6.648 -6.509 -16.508 1.00 66.00 482 LEU A N 1
ATOM 3854 C CA . LEU A 1 482 ? -6.979 -6.182 -15.130 1.00 66.00 482 LEU A CA 1
ATOM 3855 C C . LEU A 1 482 ? -8.471 -6.317 -14.876 1.00 66.00 482 LEU A C 1
ATOM 3857 O O . LEU A 1 482 ? -9.290 -5.963 -15.715 1.00 66.00 482 LEU A O 1
ATOM 3861 N N . THR A 1 483 ? -8.798 -6.740 -13.662 1.00 66.69 483 THR A N 1
ATOM 3862 C CA . THR A 1 483 ? -10.129 -6.657 -13.059 1.00 66.69 483 THR A CA 1
ATOM 3863 C C . THR A 1 483 ? -10.046 -5.836 -11.775 1.00 66.69 483 THR A C 1
ATOM 3865 O O . THR A 1 483 ? -8.958 -5.539 -11.275 1.00 66.69 483 THR A O 1
ATOM 3868 N N . LYS A 1 484 ? -11.191 -5.515 -11.162 1.00 61.69 484 LYS A N 1
ATOM 3869 C CA . LYS A 1 484 ? -11.213 -4.878 -9.829 1.00 61.69 484 LYS A CA 1
ATOM 3870 C C . LYS A 1 484 ? -10.507 -5.690 -8.737 1.00 61.69 484 LYS A C 1
ATOM 3872 O O . LYS A 1 484 ? -10.120 -5.112 -7.729 1.00 61.69 484 LYS A O 1
ATOM 3877 N N . THR A 1 485 ? -10.356 -7.000 -8.921 1.00 51.91 485 THR A N 1
ATOM 3878 C CA . THR A 1 485 ? -9.716 -7.911 -7.962 1.00 51.91 485 THR A CA 1
ATOM 3879 C C . THR A 1 485 ? -8.230 -8.149 -8.241 1.00 51.91 485 THR A C 1
ATOM 3881 O O . THR A 1 485 ? -7.586 -8.853 -7.470 1.00 51.91 485 THR A O 1
ATOM 3884 N N . GLY A 1 486 ? -7.674 -7.569 -9.312 1.00 55.91 486 GLY A N 1
ATOM 3885 C CA . GLY A 1 486 ? -6.261 -7.701 -9.674 1.00 55.91 486 GLY A CA 1
ATOM 3886 C C . GLY A 1 486 ? -6.043 -8.147 -11.118 1.00 55.91 486 GLY A C 1
ATOM 3887 O O . GLY A 1 486 ? -6.920 -8.006 -11.973 1.00 55.91 486 GLY A O 1
ATOM 3888 N N . ILE A 1 487 ? -4.849 -8.673 -11.394 1.00 59.88 487 ILE A N 1
ATOM 3889 C CA . ILE A 1 487 ? -4.476 -9.192 -12.714 1.00 59.88 487 ILE A CA 1
ATOM 3890 C C . ILE A 1 487 ? -5.277 -10.468 -12.987 1.00 59.88 487 ILE A C 1
ATOM 3892 O O . ILE A 1 487 ? -5.186 -11.429 -12.229 1.00 59.88 487 ILE A O 1
ATOM 3896 N N . LYS A 1 488 ? -6.063 -10.465 -14.066 1.00 72.00 488 LYS A N 1
ATOM 3897 C CA . LYS A 1 488 ? -6.813 -11.631 -14.554 1.00 72.00 488 LYS A CA 1
ATOM 3898 C C . LYS A 1 488 ? -5.907 -12.556 -15.360 1.00 72.00 488 LYS A C 1
ATOM 3900 O O . LYS A 1 488 ? -5.932 -13.764 -15.167 1.00 72.00 488 LYS A O 1
ATOM 3905 N N . SER A 1 489 ? -5.111 -11.969 -16.247 1.00 74.31 489 SER A N 1
ATOM 3906 C CA . SER A 1 489 ? -4.192 -12.681 -17.135 1.00 74.31 489 SER A CA 1
ATOM 3907 C C . SER A 1 489 ? -3.167 -11.711 -17.712 1.00 74.31 489 SER A C 1
ATOM 3909 O O . SER A 1 489 ? -3.426 -10.508 -17.815 1.00 74.31 489 SER A O 1
ATOM 3911 N N . ALA A 1 490 ? -2.013 -12.231 -18.112 1.00 73.50 490 ALA A N 1
ATOM 3912 C CA . ALA A 1 490 ? -0.965 -11.464 -18.768 1.00 73.50 490 ALA A CA 1
ATOM 3913 C C . ALA A 1 490 ? -0.475 -12.211 -20.009 1.00 73.50 490 ALA A C 1
ATOM 3915 O O . ALA A 1 490 ? -0.460 -13.439 -20.043 1.00 73.50 490 ALA A O 1
ATOM 3916 N N . TYR A 1 491 ? -0.085 -11.456 -21.028 1.00 80.75 491 TYR A N 1
ATOM 3917 C CA . TYR A 1 491 ? 0.361 -11.981 -22.307 1.00 80.75 491 TYR A CA 1
ATOM 3918 C C . TYR A 1 491 ? 1.549 -11.176 -22.811 1.00 80.75 491 TYR A C 1
ATOM 3920 O O . TYR A 1 491 ? 1.616 -9.969 -22.583 1.00 80.75 491 TYR A O 1
ATOM 3928 N N . PHE A 1 492 ? 2.424 -11.802 -23.583 1.00 82.19 492 PHE A N 1
ATOM 3929 C CA . PHE A 1 492 ? 3.448 -11.102 -24.343 1.00 82.19 492 PHE A CA 1
ATOM 3930 C C . PHE A 1 492 ? 3.302 -11.377 -25.841 1.00 82.19 492 PHE A C 1
ATOM 3932 O O . PHE A 1 492 ? 2.824 -12.429 -26.266 1.00 82.19 492 PHE A O 1
ATOM 3939 N N . LEU A 1 493 ? 3.681 -10.401 -26.658 1.00 83.56 493 LEU A N 1
ATOM 3940 C CA . LEU A 1 493 ? 3.729 -10.512 -28.108 1.00 83.56 493 LEU A CA 1
ATOM 3941 C C . LEU A 1 493 ? 5.183 -10.339 -28.553 1.00 83.56 493 LEU A C 1
ATOM 3943 O O . LEU A 1 493 ? 5.704 -9.225 -28.451 1.00 83.56 493 LEU A O 1
ATOM 3947 N N . PRO A 1 494 ? 5.830 -11.390 -29.087 1.00 84.00 494 PRO A N 1
ATOM 3948 C CA . PRO A 1 494 ? 7.179 -11.286 -29.623 1.00 84.00 494 PRO A CA 1
ATOM 3949 C C . PRO A 1 494 ? 7.244 -10.329 -30.815 1.00 84.00 494 PRO A C 1
ATOM 3951 O O . PRO A 1 494 ? 6.601 -10.525 -31.856 1.00 84.00 494 PRO A O 1
ATOM 3954 N N . VAL A 1 495 ? 8.084 -9.312 -30.680 1.00 81.81 495 VAL A N 1
ATOM 3955 C CA . VAL A 1 495 ? 8.332 -8.277 -31.675 1.00 81.81 495 VAL A CA 1
ATOM 3956 C C . VAL A 1 495 ? 9.779 -8.359 -32.140 1.00 81.81 495 VAL A C 1
ATOM 3958 O O . VAL A 1 495 ? 10.727 -8.485 -31.365 1.00 81.81 495 VAL A O 1
ATOM 3961 N N . ARG A 1 496 ? 9.955 -8.267 -33.455 1.00 82.06 496 ARG A N 1
ATOM 3962 C CA . ARG A 1 496 ? 11.260 -8.188 -34.092 1.00 82.06 496 ARG A CA 1
ATOM 3963 C C . ARG A 1 496 ? 11.432 -6.810 -34.702 1.00 82.06 496 ARG A C 1
ATOM 3965 O O . ARG A 1 496 ? 10.565 -6.334 -35.429 1.00 82.06 496 ARG A O 1
ATOM 3972 N N . VAL A 1 497 ? 12.578 -6.198 -34.451 1.00 75.06 497 VAL A N 1
ATOM 3973 C CA . VAL A 1 497 ? 12.966 -4.968 -35.136 1.00 75.06 497 VAL A CA 1
ATOM 3974 C C . VAL A 1 497 ? 13.467 -5.323 -36.538 1.00 75.06 497 VAL A C 1
ATOM 3976 O O . VAL A 1 497 ? 14.344 -6.174 -36.700 1.00 75.06 497 VAL A O 1
ATOM 3979 N N . PHE A 1 498 ? 12.870 -4.715 -37.561 1.00 71.75 498 PHE A N 1
ATOM 3980 C CA . PHE A 1 498 ? 13.179 -4.947 -38.971 1.00 71.75 498 PHE A CA 1
ATOM 3981 C C . PHE A 1 498 ? 13.367 -3.612 -39.697 1.00 71.75 498 PHE A C 1
ATOM 3983 O O . PHE A 1 498 ? 12.609 -2.674 -39.469 1.00 71.75 498 PHE A O 1
ATOM 3990 N N . GLY A 1 499 ? 14.365 -3.538 -40.579 1.00 71.62 499 GLY A N 1
ATOM 3991 C CA . GLY A 1 499 ? 14.552 -2.415 -41.497 1.00 71.62 499 GLY A CA 1
ATOM 3992 C C . GLY A 1 499 ? 13.808 -2.656 -42.807 1.00 71.62 499 GLY A C 1
ATOM 3993 O O . GLY A 1 499 ? 14.086 -3.645 -43.484 1.00 71.62 499 GLY A O 1
ATOM 3994 N N . ASP A 1 500 ? 12.876 -1.779 -43.176 1.00 68.62 500 ASP A N 1
ATOM 3995 C CA . ASP A 1 500 ? 12.180 -1.868 -44.460 1.00 68.62 500 ASP A CA 1
ATOM 3996 C C . ASP A 1 500 ? 13.062 -1.450 -45.654 1.00 68.62 500 ASP A C 1
ATOM 3998 O O . ASP A 1 500 ? 14.193 -0.983 -45.507 1.00 68.62 500 ASP A O 1
ATOM 4002 N N . LYS A 1 501 ? 12.534 -1.617 -46.875 1.00 64.69 501 LYS A N 1
ATOM 4003 C CA . LYS A 1 501 ? 13.246 -1.269 -48.119 1.00 64.69 501 LYS A CA 1
ATOM 4004 C C . LYS A 1 501 ? 13.556 0.230 -48.252 1.00 64.69 501 LYS A C 1
ATOM 4006 O O . LYS A 1 501 ? 14.386 0.589 -49.080 1.00 64.69 501 LYS A O 1
ATOM 4011 N N . ASN A 1 502 ? 12.898 1.080 -47.463 1.00 63.28 502 ASN A N 1
ATOM 4012 C CA . ASN A 1 502 ? 13.092 2.528 -47.436 1.00 63.28 502 ASN A CA 1
ATOM 4013 C C . ASN A 1 502 ? 14.083 2.963 -46.339 1.00 63.28 502 ASN A C 1
ATOM 4015 O O . ASN A 1 502 ? 14.411 4.149 -46.243 1.00 63.28 502 ASN A O 1
ATOM 4019 N N . GLY A 1 503 ? 14.580 2.016 -45.534 1.00 64.19 503 GLY A N 1
ATOM 4020 C CA . GLY A 1 503 ? 15.498 2.276 -44.430 1.00 64.19 503 GLY A CA 1
ATOM 4021 C C . GLY A 1 503 ? 14.815 2.578 -43.093 1.00 64.19 503 GLY A C 1
ATOM 4022 O O . GLY A 1 503 ? 15.499 2.945 -42.140 1.00 64.19 503 GLY A O 1
ATOM 4023 N N . CYS A 1 504 ? 13.491 2.425 -42.992 1.00 69.94 504 CYS A N 1
ATOM 4024 C CA . CYS A 1 504 ? 12.754 2.565 -41.739 1.00 69.94 504 CYS A CA 1
ATOM 4025 C C . CYS A 1 504 ? 12.997 1.355 -40.837 1.00 69.94 504 CYS A C 1
ATOM 4027 O O . CYS A 1 504 ? 12.589 0.242 -41.165 1.00 69.94 504 CYS A O 1
ATOM 4029 N N . ILE A 1 505 ? 13.602 1.578 -39.673 1.00 75.62 505 ILE A N 1
ATOM 4030 C CA . ILE A 1 505 ? 13.719 0.563 -38.624 1.00 75.62 505 ILE A CA 1
ATOM 4031 C C . ILE A 1 505 ? 12.420 0.568 -37.814 1.00 75.62 505 ILE A C 1
ATOM 4033 O O . ILE A 1 505 ? 12.118 1.542 -37.129 1.00 75.62 505 ILE A O 1
ATOM 4037 N N . GLN A 1 506 ? 11.637 -0.503 -37.927 1.00 77.38 506 GLN A N 1
ATOM 4038 C CA . GLN A 1 506 ? 10.309 -0.616 -37.327 1.00 77.38 506 GLN A CA 1
ATOM 4039 C C . GLN A 1 506 ? 10.187 -1.918 -36.522 1.00 77.38 506 GLN A C 1
ATOM 4041 O O . GLN A 1 506 ? 10.587 -2.988 -36.997 1.00 77.38 506 GLN A O 1
ATOM 4046 N N . PRO A 1 507 ? 9.594 -1.877 -35.319 1.00 84.25 507 PRO A N 1
ATOM 4047 C CA . PRO A 1 507 ? 9.171 -3.078 -34.622 1.00 84.25 507 PRO A CA 1
ATOM 4048 C C . PRO A 1 507 ? 7.989 -3.709 -35.363 1.00 84.25 507 PRO A C 1
ATOM 4050 O O . PRO A 1 507 ? 6.985 -3.046 -35.625 1.00 84.25 507 PRO A O 1
ATOM 4053 N N . LYS A 1 508 ? 8.089 -5.001 -35.684 1.00 84.94 508 LYS A N 1
ATOM 4054 C CA . LYS A 1 508 ? 7.013 -5.790 -36.290 1.00 84.94 508 LYS A CA 1
ATOM 4055 C C . LYS A 1 508 ? 6.804 -7.099 -35.514 1.00 84.94 508 LYS A C 1
ATOM 4057 O O . LYS A 1 508 ? 7.784 -7.789 -35.227 1.00 84.94 508 LYS A O 1
ATOM 4062 N N . PRO A 1 509 ? 5.555 -7.482 -35.193 1.00 83.56 509 PRO A N 1
ATOM 4063 C CA . PRO A 1 509 ? 5.264 -8.789 -34.608 1.00 83.56 509 PRO A CA 1
ATOM 4064 C C . PRO A 1 509 ? 5.805 -9.933 -35.473 1.00 83.56 509 PRO A C 1
ATOM 4066 O O . PRO A 1 509 ? 5.704 -9.885 -36.702 1.00 83.56 509 PRO A O 1
ATOM 4069 N N . LYS A 1 510 ? 6.361 -10.974 -34.841 1.00 74.31 510 LYS A N 1
ATOM 4070 C CA . LYS A 1 510 ? 6.869 -12.167 -35.547 1.00 74.31 510 LYS A CA 1
ATOM 4071 C C . LYS A 1 510 ? 5.746 -12.913 -36.276 1.00 74.31 510 LYS A C 1
ATOM 4073 O O . LYS A 1 510 ? 5.929 -13.351 -37.409 1.00 74.31 510 LYS A O 1
ATOM 4078 N N . VAL A 1 511 ? 4.600 -13.030 -35.612 1.00 78.69 511 VAL A N 1
ATOM 4079 C CA . VAL A 1 511 ? 3.325 -13.517 -36.145 1.00 78.69 511 VAL A CA 1
ATOM 4080 C C . VAL A 1 511 ? 2.266 -12.533 -35.663 1.00 78.69 511 VAL A C 1
ATOM 4082 O O . VAL A 1 511 ? 2.267 -12.168 -34.486 1.00 78.69 511 VAL A O 1
ATOM 4085 N N . GLU A 1 512 ? 1.420 -12.036 -36.564 1.00 80.31 512 GLU A N 1
ATOM 4086 C CA . GLU A 1 512 ? 0.401 -11.054 -36.188 1.00 80.31 512 GLU A CA 1
ATOM 4087 C C . GLU A 1 512 ? -0.585 -11.645 -35.177 1.00 80.31 512 GLU A C 1
ATOM 4089 O O . GLU A 1 512 ? -1.016 -12.785 -35.324 1.00 80.31 512 GLU A O 1
ATOM 4094 N N . ASP A 1 513 ? -0.906 -10.860 -34.144 1.00 77.56 513 ASP A N 1
ATOM 4095 C CA . ASP A 1 513 ? -1.917 -11.164 -33.125 1.00 77.56 513 ASP A CA 1
ATOM 4096 C C . ASP A 1 513 ? -1.696 -12.468 -32.317 1.00 77.56 513 ASP A C 1
ATOM 4098 O O . ASP A 1 513 ? -2.564 -12.871 -31.544 1.00 77.56 513 ASP A O 1
ATOM 4102 N N . ASN A 1 514 ? -0.511 -13.089 -32.406 1.00 86.12 514 ASN A N 1
ATOM 4103 C CA . ASN A 1 514 ? -0.143 -14.278 -31.629 1.00 86.12 514 ASN A CA 1
ATOM 4104 C C . ASN A 1 514 ? 0.375 -13.910 -30.229 1.00 86.12 514 ASN A C 1
ATOM 4106 O O . ASN A 1 514 ? 1.578 -13.963 -29.959 1.00 86.12 514 ASN A O 1
ATOM 4110 N N . TRP A 1 515 ? -0.545 -13.501 -29.359 1.00 83.31 515 TRP A N 1
ATOM 4111 C CA . TRP A 1 515 ? -0.279 -13.261 -27.941 1.00 83.31 515 TRP A CA 1
ATOM 4112 C C . TRP A 1 515 ? -0.034 -14.581 -27.207 1.00 83.31 515 TRP A C 1
ATOM 4114 O O . TRP A 1 515 ? -0.880 -15.470 -27.239 1.00 83.31 515 TRP A O 1
ATOM 4124 N N . ILE A 1 516 ? 1.102 -14.682 -26.524 1.00 78.19 516 ILE A N 1
ATOM 4125 C CA . ILE A 1 516 ? 1.483 -15.839 -25.713 1.00 78.19 516 ILE A CA 1
ATOM 4126 C C . ILE A 1 516 ? 1.121 -15.529 -24.265 1.00 78.19 516 ILE A C 1
ATOM 4128 O O . ILE A 1 516 ? 1.512 -14.488 -23.742 1.00 78.19 516 ILE A O 1
ATOM 4132 N N . GLU A 1 517 ? 0.340 -16.397 -23.628 1.00 79.19 517 GLU A N 1
ATOM 4133 C CA . GLU A 1 517 ? -0.015 -16.256 -22.214 1.00 79.19 517 GLU A CA 1
ATOM 4134 C C . GLU A 1 517 ? 1.216 -16.492 -21.332 1.00 79.19 517 GLU A C 1
ATOM 4136 O O . GLU A 1 517 ? 1.901 -17.507 -21.465 1.00 79.19 517 GLU A O 1
ATOM 4141 N N . VAL A 1 518 ? 1.487 -15.553 -20.427 1.00 70.94 518 VAL A N 1
ATOM 4142 C CA . VAL A 1 518 ? 2.601 -15.627 -19.472 1.00 70.94 518 VAL A CA 1
ATOM 4143 C C . VAL A 1 518 ? 2.364 -16.808 -18.543 1.00 70.94 518 VAL A C 1
ATOM 4145 O O . VAL A 1 518 ? 1.304 -16.892 -17.924 1.00 70.94 518 VAL A O 1
ATOM 4148 N N . CYS A 1 519 ? 3.338 -17.711 -18.425 1.00 65.19 519 CYS A N 1
ATOM 4149 C CA . CYS A 1 519 ? 3.177 -18.968 -17.687 1.00 65.19 519 CYS A CA 1
ATOM 4150 C C . CYS A 1 519 ? 2.039 -19.878 -18.181 1.00 65.19 519 CYS A C 1
ATOM 4152 O O . CYS A 1 519 ? 1.608 -20.783 -17.460 1.00 65.19 519 CYS A O 1
ATOM 4154 N N . GLY A 1 520 ? 1.567 -19.667 -19.411 1.00 66.25 520 GLY A N 1
ATOM 4155 C CA . GLY A 1 520 ? 0.644 -20.566 -20.086 1.00 66.25 520 GLY A CA 1
ATOM 4156 C C . GLY A 1 520 ? 1.361 -21.761 -20.734 1.00 66.25 520 GLY A C 1
ATOM 4157 O O . GLY A 1 520 ? 2.589 -21.825 -20.762 1.00 66.25 520 GLY A O 1
ATOM 4158 N N . PRO A 1 521 ? 0.615 -22.701 -21.343 1.00 65.94 521 PRO A N 1
ATOM 4159 C CA . PRO A 1 521 ? 1.176 -23.902 -21.978 1.00 65.94 521 PRO A CA 1
ATOM 4160 C C . PRO A 1 521 ? 2.155 -23.639 -23.137 1.00 65.94 521 PRO A C 1
ATOM 4162 O O . PRO A 1 521 ? 2.777 -24.576 -23.623 1.00 65.94 521 PRO A O 1
ATOM 4165 N N . GLN A 1 522 ? 2.224 -22.396 -23.624 1.00 66.06 522 GLN A N 1
ATOM 4166 C CA . GLN A 1 522 ? 3.066 -21.953 -24.741 1.00 66.06 522 GLN A CA 1
ATOM 4167 C C . GLN A 1 522 ? 4.300 -21.149 -24.285 1.00 66.06 522 GLN A C 1
ATOM 4169 O O . GLN A 1 522 ? 5.072 -20.705 -25.134 1.00 66.06 522 GLN A O 1
ATOM 4174 N N . ASP A 1 523 ? 4.472 -20.932 -22.976 1.00 67.69 523 ASP A N 1
ATOM 4175 C CA . ASP A 1 523 ? 5.606 -20.213 -22.391 1.00 67.69 523 ASP A CA 1
ATOM 4176 C C . ASP A 1 523 ? 6.609 -21.195 -21.765 1.00 67.69 523 ASP A C 1
ATOM 4178 O O . ASP A 1 523 ? 6.512 -21.572 -20.595 1.00 67.69 523 ASP A O 1
ATOM 4182 N N . ASP A 1 524 ? 7.603 -21.595 -22.561 1.00 62.38 524 ASP A N 1
ATOM 4183 C CA . ASP A 1 524 ? 8.664 -22.523 -22.148 1.00 62.38 524 ASP A CA 1
ATOM 4184 C C . ASP A 1 524 ? 9.629 -21.925 -21.096 1.00 62.38 524 ASP A C 1
ATOM 4186 O O . ASP A 1 524 ? 10.459 -22.647 -20.540 1.00 62.38 524 ASP A O 1
ATOM 4190 N N . ASN A 1 525 ? 9.538 -20.617 -20.811 1.00 55.56 525 ASN A N 1
ATOM 4191 C CA . ASN A 1 525 ? 10.446 -19.890 -19.918 1.00 55.56 525 ASN A CA 1
ATOM 4192 C C . ASN A 1 525 ? 9.850 -19.600 -18.535 1.00 55.56 525 ASN A C 1
ATOM 4194 O O . ASN A 1 525 ? 10.516 -18.973 -17.704 1.00 55.56 525 ASN A O 1
ATOM 4198 N N . CYS A 1 526 ? 8.621 -20.041 -18.253 1.00 54.66 526 CYS A N 1
ATOM 4199 C CA . CYS A 1 526 ? 8.002 -19.790 -16.959 1.00 54.66 526 CYS A CA 1
ATOM 4200 C C . CYS A 1 526 ? 8.723 -20.551 -15.833 1.00 54.66 526 CYS A C 1
ATOM 4202 O O . CYS A 1 526 ? 8.531 -21.747 -15.600 1.00 54.66 526 CYS A O 1
ATOM 4204 N N . TYR A 1 527 ? 9.560 -19.824 -15.095 1.00 45.91 527 TYR A N 1
ATOM 4205 C CA . TYR A 1 527 ? 10.226 -20.314 -13.900 1.00 45.91 527 TYR A CA 1
ATOM 4206 C C . TYR A 1 527 ? 9.324 -20.098 -12.681 1.00 45.91 527 TYR A C 1
ATOM 4208 O O . TYR A 1 527 ? 9.187 -18.980 -12.187 1.00 45.91 527 TYR A O 1
ATOM 4216 N N . VAL A 1 528 ? 8.721 -21.169 -12.159 1.00 43.66 528 VAL A N 1
ATOM 4217 C CA . VAL A 1 528 ? 8.037 -21.135 -10.857 1.00 43.66 528 VAL A CA 1
ATOM 4218 C C . VAL A 1 528 ? 9.109 -21.161 -9.758 1.00 43.66 528 VAL A C 1
ATOM 4220 O O . VAL A 1 528 ? 9.818 -22.167 -9.636 1.00 43.66 528 VAL A O 1
ATOM 4223 N N . PRO A 1 529 ? 9.266 -20.105 -8.935 1.00 35.72 529 PRO A N 1
ATOM 4224 C CA . PRO A 1 529 ? 10.239 -20.120 -7.852 1.00 35.72 529 PRO A CA 1
ATOM 4225 C C . PRO A 1 529 ? 9.874 -21.228 -6.862 1.00 35.72 529 PRO A C 1
ATOM 4227 O O . PRO A 1 529 ? 8.735 -21.311 -6.397 1.00 35.72 529 PRO A O 1
ATOM 4230 N N . ARG A 1 530 ? 10.834 -22.095 -6.521 1.00 35.59 530 ARG A N 1
ATOM 4231 C CA . ARG A 1 530 ? 10.620 -23.084 -5.456 1.00 35.59 530 ARG A CA 1
ATOM 4232 C C . ARG A 1 530 ? 10.378 -22.348 -4.128 1.00 35.59 530 ARG A C 1
ATOM 4234 O O . ARG A 1 530 ? 11.065 -21.358 -3.863 1.00 35.59 530 ARG A O 1
ATOM 4241 N N . PRO A 1 531 ? 9.465 -22.826 -3.261 1.00 30.12 531 PRO A N 1
ATOM 4242 C CA . PRO A 1 531 ? 9.260 -22.231 -1.945 1.00 30.12 531 PRO A CA 1
ATOM 4243 C C . PRO A 1 531 ? 10.590 -22.202 -1.175 1.00 30.12 531 PRO A C 1
ATOM 4245 O O . PRO A 1 531 ? 11.168 -23.255 -0.910 1.00 30.12 531 PRO A O 1
ATOM 4248 N N . GLY A 1 532 ? 11.090 -21.005 -0.855 1.00 37.50 532 GLY A N 1
ATOM 4249 C CA . GLY A 1 532 ? 12.333 -20.809 -0.098 1.00 37.50 532 GLY A CA 1
ATOM 4250 C C . GLY A 1 532 ? 13.501 -20.154 -0.846 1.00 37.50 532 GLY A C 1
ATOM 4251 O O . GLY A 1 532 ? 14.544 -19.948 -0.231 1.00 37.50 532 GLY A O 1
ATOM 4252 N N . SER A 1 533 ? 13.372 -19.788 -2.125 1.00 25.92 533 SER A N 1
ATOM 4253 C CA . SER A 1 533 ? 14.371 -18.913 -2.758 1.00 25.92 533 SER A CA 1
ATOM 4254 C C . SER A 1 533 ? 14.262 -17.477 -2.213 1.00 25.92 533 SER A C 1
ATOM 4256 O O . SER A 1 533 ? 13.142 -16.964 -2.115 1.00 25.92 533 SER A O 1
ATOM 4258 N N . PRO A 1 534 ? 15.383 -16.817 -1.859 1.00 32.28 534 PRO A N 1
ATOM 4259 C CA . PRO A 1 534 ? 15.360 -15.432 -1.403 1.00 32.28 534 PRO A CA 1
ATOM 4260 C C . PRO A 1 534 ? 14.826 -14.538 -2.526 1.00 32.28 534 PRO A C 1
ATOM 4262 O O . PRO A 1 534 ? 15.303 -14.603 -3.657 1.00 32.28 534 PRO A O 1
ATOM 4265 N N . GLN A 1 535 ? 13.795 -13.753 -2.217 1.00 30.95 535 GLN A N 1
ATOM 4266 C CA . GLN A 1 535 ? 13.250 -12.743 -3.121 1.00 30.95 535 GLN A CA 1
ATOM 4267 C C . GLN A 1 535 ? 14.247 -11.577 -3.183 1.00 30.95 535 GLN A C 1
ATOM 4269 O O . GLN A 1 535 ? 14.576 -11.019 -2.133 1.00 30.95 535 GLN A O 1
ATOM 4274 N N . TYR A 1 536 ? 14.757 -11.280 -4.382 1.00 26.66 536 TYR A N 1
ATOM 4275 C CA . TYR A 1 536 ? 15.524 -10.064 -4.672 1.00 26.66 536 TYR A CA 1
ATOM 4276 C C . TYR A 1 536 ? 14.598 -8.853 -4.770 1.00 26.66 536 TYR A C 1
ATOM 4278 O O . TYR A 1 536 ? 13.481 -9.023 -5.314 1.00 26.66 536 TYR A O 1
#

Mean predicted aligned error: 19.7 Å

pLDDT: mean 73.38, std 19.5, range [23.23, 97.62]

Radius of gyration: 33.53 Å; Cα contacts (8 Å, |Δi|>4): 749; chains: 1; bounding box: 74×86×92 Å

Secondary structure (DSSP, 8-state):
------STTSSTTTTTT-----EEEEEEEEEE---S-SB-TTSPBPPGGGTTHHHHHHHHHSSEEEEEE-SPB--GGGTT--S-TT-S----B-GGGHHHHHHHT--EEE--SSSTTTT-HHHHHHHHHHHHHTT-EEE-EEE-SSSSPPPPPPEEEEETTEEEEE---B--TT-HHHHHHTT-SEEEPB--HHHHHHHHHHHT-SS------SPP-HHHHHHHHHHH-----TT-SS-HHHHHHTHHHHHHHHHHHHHHHHHHT--GGG-EEEEEEEESSS-SS-GGGEEEEEEE-HHHHHHHHHHHHHHHHHHHHTT-S-TT--TT-TT--HHHHHHHHHHHHHHHHHTT----------TTTTTT--HHHHHHHIIIII---HHHHHHHHHHHSS-EEEEEETTEEGGGTT--HHHHHHHHHHHHHHHHHHHT--TTS---GGGG------------------------S-EEEEEEEEETTEEEEEEEEEEEEEE-TTS-EEEEESSTT-PEETTSTT-TT---PPTTPPP-

Sequence (536 aa):
MKVYINFVFLLLFIGKALLKEFEADIIFGGDISFDSPIRVASGSSCPYPEILKYVAKYFKNADFNMINLEAPFVLKQNENLTFFPNKGIHNKAWPESVEALTSAGIKSVTLANNHISDYGGDSVDLTTKILFYNKIDYVGITYGESPPYSPQKPLIKEINGIKVGFLGYCGDETGECEMFRAGVKTSTALLRKQTVEYDLQQLKVPKFNIFLTYPTFYKEIYNIAMSFGIKCSPDDPIPAYLLKNNLQTFIHIWVEIVNLSLESSSIDCLKSATLLPIMKKLDTENFKNYRPVSNLVFISKLIERVVSNRLDSHMTTNNLHIEYQYGYKKHHSTATLLLKLTNDIFELFDKNTPSVLMLLDLSAAFDTIDQQKLLGLLTSEIGIMDSAHKWFESFLVNRTQNVKIDYCNSLYFGIERSLLKKLQSVQNCAARLVFKTRIENQINDQTLAGQNNSKEIHAKATELSRQSRGPASYTELFKVQLTKTGIKSAYFLPVRVFGDKNGCIQPKPKVEDNWIEVCGPQDDNCYVPRPGSPQY

Foldseek 3Di:
DDDDDDDPVPVVVCVPVDPPFLKFKEWEFEEDFPAPQCQDPVRFHDQLLVFAVQVLVVLQPGLAYEYEYQAQADDPVLPVQFPCVPDPDATHDHLSSVNNCVSSNHQEYEPAELRNQRNFQVSVVVRCVSCVVSNYYYAFKWFDQDPPTHAIDWDWDQGSNAIDIDHHAYDDPVCSSVVSSHRGGMHGHHPDPVSCVVNVVVVPPPFAALCLQDQDDLVNLVVCCVPVHQDFDPPAPDDSVVCVVPVSVVSVVLSVLLNCCLNVLAPQVFQEWEWDWDAQDPDPPDSVRTDTDTGTGRSSVSSVVSLVVSLLVLCVVSVLDDPLDQPPHPPHDPVNNCVVVVVVVVVCVVVVHDDDDDDDDDPPVVVPDDLVVVLVCCRRRSNHDDSRSSSSVNNPPPHHYWYDDPPDTPVCVPPDPVVVVVVVVVVVVVVCVVQVDDPPDDDDPVSRDDDDDDDDDDDDDPDDPDDDDDDDQWTWIKMFMAGNVGTPWIWIFIWHFDQDPSRRTHTHTPDPPPTHTAPDPPDPPDDDDDPPDDDD

Solvent-accessible surface area (backbone atoms only — not comparable to full-atom values): 31311 Å² total; per-residue (Å²): 136,84,87,86,88,84,73,76,84,67,57,79,78,47,76,84,82,66,82,67,79,46,57,32,42,34,35,37,42,55,84,44,66,63,47,64,72,49,46,38,99,81,79,40,63,46,55,42,52,58,40,36,51,74,46,19,64,58,39,57,71,28,74,40,32,37,30,32,45,35,26,22,29,43,58,78,92,50,72,84,54,52,62,53,83,87,55,93,77,73,38,35,16,50,72,73,49,54,44,21,42,59,64,21,42,52,43,26,34,31,38,26,40,65,29,27,31,30,49,24,23,69,20,34,54,45,31,55,51,55,31,54,78,68,67,30,47,66,25,8,47,21,37,48,40,54,85,85,53,49,75,51,66,69,38,76,46,74,44,65,88,34,79,46,76,44,80,35,50,18,67,52,100,83,43,52,33,61,64,57,34,58,72,24,47,34,30,44,21,62,64,37,74,70,54,50,55,50,45,51,54,60,63,41,65,79,55,39,62,50,79,59,62,66,74,63,46,61,68,59,55,51,52,47,46,69,74,72,48,74,64,56,27,94,80,35,93,61,59,41,67,60,53,63,77,41,40,80,68,50,40,59,57,51,30,51,55,41,32,51,28,39,70,67,20,36,47,80,95,56,42,56,24,41,26,42,70,41,76,75,46,92,58,84,85,47,71,88,27,39,45,78,40,75,38,42,36,42,67,46,52,49,43,53,47,55,53,48,53,51,50,53,49,51,33,58,79,65,68,65,62,64,85,92,56,36,76,99,38,87,100,45,38,73,64,58,46,50,51,52,53,51,50,57,52,50,58,33,54,78,65,75,45,93,81,82,89,85,89,86,85,69,82,60,60,82,84,68,60,56,64,68,60,50,54,48,42,36,36,70,75,67,8,31,38,71,56,42,33,43,26,52,50,42,66,69,50,88,60,47,74,46,50,43,61,92,91,45,51,55,91,55,66,88,65,57,72,71,59,55,55,51,54,52,51,54,53,54,52,53,52,30,67,76,66,70,52,61,90,88,54,77,90,48,84,77,71,75,72,85,85,88,91,84,90,88,87,87,92,87,80,95,80,83,94,73,88,84,89,84,92,70,94,63,50,51,39,39,36,38,33,32,38,85,90,40,80,76,50,44,28,37,30,59,26,34,77,42,68,48,99,71,43,35,60,26,49,34,56,77,54,81,90,59,64,40,42,64,71,34,102,82,35,92,76,60,77,77,81,62,96,83,66,84,84,128

Nearest PDB structures (foldseek):
  8sxu-assembly1_A  TM=7.530E-01  e=1.458E-06  Homo sapiens
  8uw3-assembly1_A  TM=7.692E-01  e=7.543E-06  Homo sapiens
  8gh6-assembly1_A  TM=8.196E-01  e=2.480E-05  Bombyx mori
  8c8j-assembly1_A  TM=6.919E-01  e=4.044E-06  Homo sapiens
  8ibz-assembly1_C  TM=8.198E-01  e=1.703E-04  Bombyx mori